Protein AF-M2QI40-F1 (afdb_monomer)

pLDDT: mean 93.22, std 9.12, range [38.84, 98.94]

Radius of gyration: 28.13 Å; Cα contacts (8 Å, |Δi|>4): 1779; chains: 1; bounding box: 69×76×77 Å

InterPro domains:
  IPR000421 Coagulation factor 5/8, C-terminal domain [PF00754] (553-654)
  IPR001842 Peptidase M36, fungalysin [PF02128] (42-405)
  IPR001842 Peptidase M36, fungalysin [PR00999] (205-225)
  IPR001842 Peptidase M36, fungalysin [PR00999] (234-256)
  IPR001842 Peptidase M36, fungalysin [PR00999] (372-394)
  IPR008979 Galactose-binding-like domain superfamily [SSF49785] (571-654)
  IPR013784 Carbohydrate-binding-like fold [SSF49452] (428-508)
  IPR027268 Peptidase M4/M1, CTD superfamily [G3DSA:1.10.390.10] (238-418)
  IPR050371 Fungal extracellular virulence-associated metalloproteinases [PTHR33478] (52-423)

Nearest PDB structures (foldseek):
  7qp3-assembly1_A  TM=7.849E-01  e=2.726E-22  unclassified
  7qfy-assembly1_A  TM=7.815E-01  e=3.898E-22  Fusarium oxysporum
  4k90-assembly1_A  TM=7.659E-01  e=8.645E-21  Aspergillus fumigatus Af293
  7y5n-assembly1_C  TM=6.065E-01  e=2.096E-04  Homo sapiens
  8hgg-assembly1_C  TM=5.898E-01  e=8.760E-04  Homo sapiens

Solvent-accessible surface area (backbone atoms only — not comparable to full-atom values): 34536 Å² total; per-residue (Å²): 87,57,40,91,88,75,68,47,80,73,45,87,76,84,84,79,77,61,99,70,77,81,79,45,26,32,30,30,34,56,84,39,46,81,62,81,65,40,84,41,58,36,25,87,70,58,35,28,54,57,84,54,65,43,46,64,26,36,42,28,34,39,28,44,31,31,76,51,81,88,64,95,45,87,87,29,52,41,58,52,47,99,88,60,27,43,66,39,69,83,54,72,26,28,90,78,64,35,80,89,33,32,94,85,45,58,15,40,29,40,75,90,43,89,68,41,48,62,74,27,47,65,24,42,36,41,27,35,51,52,49,54,42,54,47,51,57,53,41,37,30,86,56,49,47,45,30,72,95,57,51,39,51,33,41,93,56,47,13,21,30,36,35,27,30,43,26,13,65,77,40,95,86,48,49,70,48,69,46,53,50,60,61,42,79,63,40,46,26,43,34,41,22,14,36,26,40,47,72,89,44,93,81,52,79,40,38,36,26,52,40,45,51,31,39,51,47,52,38,18,35,53,32,39,42,54,49,35,55,37,30,34,46,100,85,40,44,57,24,50,78,30,57,39,16,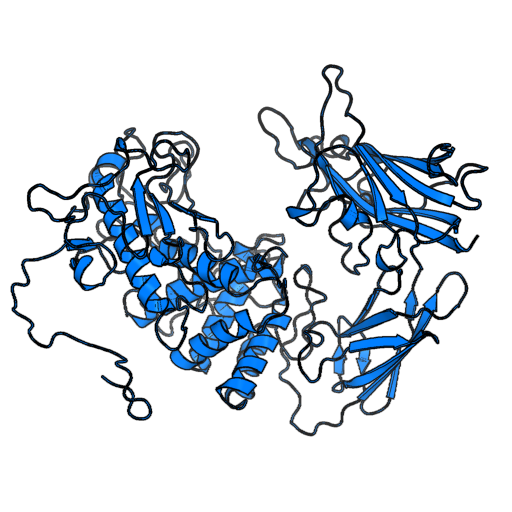30,6,43,42,47,11,49,8,53,40,55,21,47,53,52,33,42,74,68,68,60,41,75,79,75,92,65,66,30,60,48,50,65,48,34,70,46,28,71,77,43,70,73,85,37,63,45,21,47,59,24,49,66,79,65,66,44,82,53,14,55,32,31,93,54,51,37,55,13,25,60,33,45,65,31,45,33,22,46,81,73,40,75,45,41,66,58,45,4,50,34,52,24,26,42,53,49,48,38,27,71,76,63,34,66,62,56,35,42,31,24,56,49,47,8,40,62,63,32,55,65,34,30,22,69,47,33,41,53,51,17,30,52,47,28,29,39,73,79,56,70,42,74,52,46,73,59,49,40,51,38,37,7,72,31,20,56,10,63,52,14,19,37,84,46,8,66,51,59,74,46,46,49,21,64,44,56,73,76,64,90,85,63,66,43,11,31,41,31,34,39,33,23,29,60,88,79,64,47,55,37,34,54,26,35,39,34,32,26,50,38,51,65,76,53,92,85,40,38,45,32,56,18,39,83,75,4,40,37,63,29,63,71,43,64,54,46,65,36,64,38,30,34,40,32,35,46,12,19,50,28,48,72,42,66,47,74,39,42,68,44,83,33,81,58,72,44,71,34,47,60,18,46,38,15,43,67,40,50,17,43,72,72,50,69,58,73,54,77,34,52,94,76,50,12,6,74,62,25,28,19,48,54,38,68,87,50,46,36,2,24,43,30,62,44,48,71,43,99,87,69,46,53,57,70,35,38,41,27,35,33,37,49,54,42,24,32,45,74,43,46,27,39,15,30,18,37,36,78,88,45,44,68,31,9,8,33,16,37,34,41,33,32,23,14,67,78,77,77,63,74,34,70,20,33,60,47,80,48,53,84,89,40,50,87,38,75,45,73,42,66,73,36,90,90,33,31,70,43,26,27,25,43,33,46,34,40,49,43,41,34,34,86,80,41,83,90,57,41,62,66,99,56,62,71,48,40,32,58,49,30,39,14,32,20,34,52,37,34,30,64,46,79,91

Secondary structure (DSSP, 8-state):
-B-TTT--B---------TT---S-EEEE-SSSSS--EEEETTTTTSS-TT-SSSB-SSEEEEE--S-SS---TTT--PPPTTS-B-PPP---HHHH-TT--SSS---S-TTSTTGGGGGHHHHHHHHHHHHHHHHHHHHSTTT---GGGT---GGGT--EEEEETTTTTSTT-BS-EEEE-PSTTS--EEEEPBSS-TT-TT--S-S-BGGG-HHHHHHHHHHHHHHHHSB-TTS-B-TTSHHHHHHHHHHHHHHHHHHHHHTTSS---SSSS---TTTTTTTTS-SSSSS-TTPPTT---TT---BTTTBSSS--GGGTTTTTSS--HHHHHHHHHHHHHHHHHHH-HHHHHHHHHHHHHHSPSS--HHHHHHHHHHHHHHHHTTTTHHHHHHHHHHTTB-TT-B-SSTT-SSPBPB-PPPPPTTPPPEEEEEEEEETTT--B--SEEEEETTS-SSSTT--EEE--TTSEEEEEEEPSEEEEEEEEEETTEEEEEEEEEE-SEEEE--EEEPB-TTSGGGT-EEEEE-S---GGGT-STTGGG---TT--S-EEEE-PBPTTSPBPPEEEEEEEEEEEEEEEEEEE----TT--GGGBB-EEEEEEESSSSS-EEEEEEE--GGGTTS-EE--PPTTSSTTEEEEEEEE--BGGGG-TT---SSS-SSGGGTEEEE-EEEEEEEE-

Foldseek 3Di:
DADPPPRHCPDDDDPDDDVCPVFAEKEWEDQFFDDHTDIDGCVVLQQDPRQDQFSPGFQAHFFAQQQQPLDDDPVRTAGADPSRYLYQDQDFCCVPQDPPADNVQTARAHLVDQPRNVNCRSVLRRHLSVLSSVLLVVCCDPPNNCNVVLQHATVVLQARAYEHWQRNSNPQDFEDDKAWAAFFGSHYIYIYKHFYDRSVDPPRQWGRHTRSSGSLNSQLRVQLNLLQQQQADPVRGGQCQALQSLLLSNLSSNQSSCLVCCVVVVQDDDPDPQRAARPCSGNVNDNPQEQTHLQHAPPPQDPSQCFAPQQGGHHAAPQSQQGRVHGRDSNHNSSLVNSLLVQVCVQPPSNLSSNLQSQLSNVFHRLAHPLSSLVSSQVSCCVPVVSPCLVVSQQSNLSRQSHPLWFDPGSNGRRTHGHNYHDDDPPQFWEKEKEFEAAQVPRQGFWQKKKAQGSQQRPDPLGQIWTADNRRITMGTDHHFDKRAWIKIKASQWAIATGIDGTDRYYDYDYHHTHHFQLAVSQVKDWPDWDADACVVSQAGLNQQRHRDNVLTQFHKGWWDQDPVRWTDKIKIKMFGRAFFQFPWKWFQQADGSPFDQQQGFAWKWKWFDQPVPDIDTQFIGGDEPVSHPDTGTGRGDPPRGGRTGMMMMMGGAGHNVVPPVFDPPPHGPGCNNTMHTTRYIGTHGGGD

Sequence (689 aa):
MTDAGTGKLLYRKNLVSHANDADGAKGLAWEAQPGPQKQVNLTQKGWLPADAKTLDGNVAHVAADVNGDLKFQPQEEIGPNTDGTYRYKFTDFNAVVGPPCSAARPCSWDPKTPGSWAKNREQNAVQALAYVGSFHDHLASFPIGFTREAGNFEKVDGDAVQVHTLLGAQTPGYYDNAFMGTPPDGQAPTMGMFLFHDPRNPDDPFLAANSADDATIIHHEYTHGLSNRLVVDAQGNSTLNTFQSGAMGEAWSDWYAFDHLVGRNAIKDTSAPGELLGGDYVSNGVPLARTQPLDCPVGAGAPQCPGTPGAGPGGYTYGDLGRIVGGAEVHADGEIWASTLWDVRSALGVPLTRALVTRAMELSPASPSFLDMRNAILQADTVINGGRAHAKLWKAFAARGMGYFAASITGADTQPAEDFSTPPPAGTPTGTVTGKVTNRDDGTPIAGVAVRFGGHDSGFGGSLSAVTDAAGVYTIPGALPGTYPKVYASGGGTDGETRAVSVRSGTTKVDWSLRFNWASSAAGAAVAGFNGEDFTPYGCGPGDLTASSVLGGGGWSTDRVVRPDGTIETRFVTLKLGKPVNVSAIEIDPSNTCGDDPPSAAKDVTVETSVDGTNWVKAGTGDFKPADLNKLTALQLAPGSAAGVKFVRLTVSSNQLSFYPDKTCSPQPTTAGCLYLDVQKLAVRGAPA

Organism: NCBI:txid1238180

Mean predicted aligned error: 7.14 Å

Structure (mmCIF, N/CA/C/O backbone):
data_AF-M2QI40-F1
#
_entry.id   AF-M2QI40-F1
#
loop_
_atom_site.group_PDB
_atom_site.id
_atom_site.type_symbol
_atom_site.label_atom_id
_atom_site.label_alt_id
_atom_site.label_comp_id
_atom_site.label_asym_id
_atom_site.label_entity_id
_atom_site.label_seq_id
_atom_site.pdbx_PDB_ins_code
_atom_site.Cartn_x
_atom_site.Cartn_y
_atom_site.Cartn_z
_atom_site.occupancy
_atom_site.B_iso_or_equiv
_atom_site.auth_seq_id
_atom_site.auth_comp_id
_atom_site.auth_asym_id
_atom_site.auth_atom_id
_atom_site.pdbx_PDB_model_num
ATOM 1 N N . MET A 1 1 ? 6.594 -31.431 -24.997 1.00 52.12 1 MET A N 1
ATOM 2 C CA . MET A 1 1 ? 6.237 -32.120 -23.750 1.00 52.12 1 MET A CA 1
ATOM 3 C C . MET A 1 1 ? 4.734 -32.272 -23.671 1.00 52.12 1 MET A C 1
ATOM 5 O O . MET A 1 1 ? 3.990 -31.344 -23.963 1.00 52.12 1 MET A O 1
ATOM 9 N N . THR A 1 2 ? 4.312 -33.470 -23.316 1.00 59.66 2 THR A N 1
ATOM 10 C CA . THR A 1 2 ? 2.924 -33.865 -23.082 1.00 59.66 2 THR A CA 1
ATOM 11 C C . THR A 1 2 ? 2.835 -34.352 -21.650 1.00 59.66 2 THR A C 1
ATOM 13 O O . THR A 1 2 ? 3.782 -34.962 -21.151 1.00 59.66 2 THR A O 1
ATOM 16 N N . ASP A 1 3 ? 1.721 -34.055 -21.001 1.00 76.50 3 ASP A N 1
ATOM 17 C CA . ASP A 1 3 ? 1.424 -34.539 -19.664 1.00 76.50 3 ASP A CA 1
ATOM 18 C C . ASP A 1 3 ? 1.317 -36.067 -19.685 1.00 76.50 3 ASP A C 1
ATOM 20 O O . ASP A 1 3 ? 0.609 -36.634 -20.522 1.00 76.50 3 ASP A O 1
ATOM 24 N N . ALA A 1 4 ? 2.038 -36.736 -18.786 1.00 57.78 4 ALA A N 1
ATOM 25 C CA . ALA A 1 4 ? 2.137 -38.192 -18.790 1.00 57.78 4 ALA A CA 1
ATOM 26 C C . ALA A 1 4 ? 0.868 -38.895 -18.270 1.00 57.78 4 ALA A C 1
ATOM 28 O O . ALA A 1 4 ? 0.689 -40.077 -18.550 1.00 57.78 4 ALA A O 1
ATOM 29 N N . GLY A 1 5 ? -0.008 -38.196 -17.536 1.00 65.69 5 GLY A N 1
ATOM 30 C CA . GLY A 1 5 ? -1.249 -38.761 -16.995 1.00 65.69 5 GLY A CA 1
ATOM 31 C C . GLY A 1 5 ? -2.475 -38.525 -17.880 1.00 65.69 5 GLY A C 1
ATOM 32 O O . GLY A 1 5 ? -3.363 -39.368 -17.946 1.00 65.69 5 GLY A O 1
ATOM 33 N N . THR A 1 6 ? -2.524 -37.392 -18.578 1.00 78.56 6 THR A N 1
ATOM 34 C CA . THR A 1 6 ? -3.706 -36.922 -19.322 1.00 78.56 6 THR A CA 1
ATOM 35 C C . THR A 1 6 ? -3.512 -36.912 -20.836 1.00 78.56 6 THR A C 1
ATOM 37 O O . THR A 1 6 ? -4.480 -36.760 -21.577 1.00 78.56 6 THR A O 1
ATOM 40 N N . GLY A 1 7 ? -2.272 -37.032 -21.326 1.00 65.44 7 GLY A N 1
ATOM 41 C CA . GLY A 1 7 ? -1.950 -36.913 -22.752 1.00 65.44 7 GLY A CA 1
ATOM 42 C C . GLY A 1 7 ? -2.098 -35.492 -23.314 1.00 65.44 7 GLY A C 1
ATOM 43 O O . GLY A 1 7 ? -1.866 -35.280 -24.506 1.00 65.44 7 GLY A O 1
ATOM 44 N N . LYS A 1 8 ? -2.451 -34.502 -22.479 1.00 74.38 8 LYS A N 1
ATOM 45 C CA . LYS A 1 8 ? -2.597 -33.099 -22.880 1.00 74.38 8 LYS A CA 1
ATOM 46 C C . LYS A 1 8 ? -1.239 -32.539 -23.314 1.00 74.38 8 LYS A C 1
ATOM 48 O O . LYS A 1 8 ? -0.220 -32.735 -22.650 1.00 74.38 8 LYS A O 1
ATOM 53 N N . LEU A 1 9 ? -1.211 -31.836 -24.444 1.00 63.31 9 LEU A N 1
ATOM 54 C CA . LEU A 1 9 ? -0.018 -31.137 -24.919 1.00 63.31 9 LEU A CA 1
ATOM 55 C C . LEU A 1 9 ? 0.293 -29.979 -23.962 1.00 63.31 9 LEU A C 1
ATOM 57 O O . LEU A 1 9 ? -0.422 -28.985 -23.954 1.00 63.31 9 LEU A O 1
ATOM 61 N N . LEU A 1 10 ? 1.346 -30.124 -23.158 1.00 60.44 10 LEU A N 1
ATOM 62 C CA . LEU A 1 10 ? 1.786 -29.100 -22.204 1.00 60.44 10 LEU A CA 1
ATOM 63 C C . LEU A 1 10 ? 2.692 -28.060 -22.862 1.00 60.44 10 LEU A C 1
ATOM 65 O O . LEU A 1 10 ? 2.713 -26.903 -22.474 1.00 60.44 10 LEU A O 1
ATOM 69 N N . TYR A 1 11 ? 3.484 -28.488 -23.845 1.00 55.91 11 TYR A N 1
ATOM 70 C CA . TYR A 1 11 ? 4.490 -27.646 -24.473 1.00 55.91 11 TYR A CA 1
ATOM 71 C C . TYR A 1 11 ? 4.866 -28.206 -25.841 1.00 55.91 11 TYR A C 1
ATOM 73 O O . TYR A 1 11 ? 5.216 -29.383 -25.971 1.00 55.91 11 TYR A O 1
ATOM 81 N N . ARG A 1 12 ? 4.864 -27.372 -26.875 1.00 47.00 12 ARG A N 1
ATOM 82 C CA . ARG A 1 12 ? 5.425 -27.708 -28.186 1.00 47.00 12 ARG A CA 1
ATOM 83 C C . ARG A 1 12 ? 6.534 -26.708 -28.485 1.00 47.00 12 ARG A C 1
ATOM 85 O O . ARG A 1 12 ? 6.276 -25.516 -28.556 1.00 47.00 12 ARG A O 1
ATOM 92 N N . LYS A 1 13 ? 7.756 -27.205 -28.677 1.00 48.53 13 LYS A N 1
ATOM 93 C CA . LYS A 1 13 ? 8.893 -26.418 -29.165 1.00 48.53 13 LYS A CA 1
ATOM 94 C C . LYS A 1 13 ? 9.246 -26.902 -30.557 1.00 48.53 13 LYS A C 1
ATOM 96 O O . LYS A 1 13 ? 9.379 -28.109 -30.759 1.00 48.53 13 LYS A O 1
ATOM 101 N N . ASN A 1 14 ? 9.408 -25.980 -31.495 1.00 45.81 14 ASN A N 1
ATOM 102 C CA . ASN A 1 14 ? 10.016 -26.303 -32.774 1.00 45.81 14 ASN A CA 1
ATOM 103 C C . ASN A 1 14 ? 11.498 -26.657 -32.531 1.00 45.81 14 ASN A C 1
ATOM 105 O O . ASN A 1 14 ? 12.228 -25.876 -31.922 1.00 45.81 14 ASN A O 1
ATOM 109 N N . LEU A 1 15 ? 11.917 -27.864 -32.923 1.00 42.16 15 LEU A N 1
ATOM 110 C CA . LEU A 1 15 ? 13.305 -28.335 -32.790 1.00 42.16 15 LEU A CA 1
ATOM 111 C C . LEU A 1 15 ? 14.163 -27.971 -34.010 1.00 42.16 15 LEU A C 1
ATOM 113 O O . LEU A 1 15 ? 15.366 -28.223 -34.006 1.00 42.16 15 LEU A O 1
ATOM 117 N N . VAL A 1 16 ? 13.563 -27.371 -35.040 1.00 39.12 16 VAL A N 1
ATOM 118 C CA . VAL A 1 16 ? 14.277 -26.852 -36.201 1.00 39.12 16 VAL A CA 1
ATOM 119 C C . VAL A 1 16 ? 14.653 -25.404 -35.901 1.00 39.12 16 VAL A C 1
ATOM 121 O O . VAL A 1 16 ? 13.846 -24.498 -36.053 1.00 39.12 16 VAL A O 1
ATOM 124 N N . SER A 1 17 ? 15.874 -25.200 -35.410 1.00 38.84 17 SER A N 1
ATOM 125 C CA . SER A 1 17 ? 16.532 -23.894 -35.424 1.00 38.84 17 SER A CA 1
ATOM 126 C C . SER A 1 17 ? 17.319 -23.817 -36.725 1.00 38.84 17 SER A C 1
ATOM 128 O O . SER A 1 17 ? 18.416 -24.375 -36.823 1.00 38.84 17 SER A O 1
ATOM 130 N N . HIS A 1 18 ? 16.757 -23.181 -37.752 1.00 39.59 18 HIS A N 1
ATOM 131 C CA . HIS A 1 18 ? 17.612 -22.640 -38.795 1.00 39.59 18 HIS A CA 1
ATOM 132 C C . HIS A 1 18 ? 18.235 -21.368 -38.224 1.00 39.59 18 HIS A C 1
ATOM 134 O O . HIS A 1 18 ? 17.542 -20.484 -37.732 1.00 39.59 18 HIS A O 1
ATOM 140 N N . ALA A 1 19 ? 19.560 -21.246 -38.313 1.00 41.09 19 ALA A N 1
ATOM 141 C CA . ALA A 1 19 ? 20.313 -20.074 -37.856 1.00 41.09 19 ALA A CA 1
ATOM 142 C C . ALA A 1 19 ? 19.911 -18.744 -38.551 1.00 41.09 19 ALA A C 1
ATOM 144 O O . ALA A 1 19 ? 20.493 -17.707 -38.257 1.00 41.09 19 ALA A O 1
ATOM 145 N N . ASN A 1 20 ? 18.903 -18.778 -39.433 1.00 42.44 20 ASN A N 1
ATOM 146 C CA . ASN A 1 20 ? 18.329 -17.676 -40.192 1.00 42.44 20 ASN A CA 1
ATOM 147 C C . ASN A 1 20 ? 16.786 -17.748 -40.210 1.00 42.44 20 ASN A C 1
ATOM 149 O O . ASN A 1 20 ? 16.200 -17.686 -41.289 1.00 42.44 20 ASN A O 1
ATOM 153 N N . ASP A 1 21 ? 16.109 -17.876 -39.064 1.00 44.06 21 ASP A N 1
ATOM 154 C CA . ASP A 1 21 ? 14.663 -17.599 -39.008 1.00 44.06 21 ASP A CA 1
ATOM 155 C C . ASP A 1 21 ? 14.447 -16.112 -39.368 1.00 44.06 21 ASP A C 1
ATOM 157 O O . ASP A 1 21 ? 14.605 -15.192 -38.554 1.00 44.06 21 ASP A O 1
ATOM 161 N N . ALA A 1 22 ? 14.217 -15.877 -40.660 1.00 48.78 22 ALA A N 1
ATOM 162 C CA . ALA A 1 22 ? 14.055 -14.578 -41.300 1.00 48.78 22 ALA A CA 1
ATOM 163 C C . ALA A 1 22 ? 12.676 -13.955 -41.026 1.00 48.78 22 ALA A C 1
ATOM 165 O O . ALA A 1 22 ? 12.499 -12.768 -41.280 1.00 48.78 22 ALA A O 1
ATOM 166 N N . ASP A 1 23 ? 11.752 -14.712 -40.433 1.00 62.28 23 ASP A N 1
ATOM 167 C CA . ASP A 1 23 ? 10.357 -14.317 -40.271 1.00 62.28 23 ASP A CA 1
ATOM 168 C C . ASP A 1 23 ? 10.090 -13.793 -38.844 1.00 62.28 23 ASP A C 1
ATOM 170 O O . ASP A 1 23 ? 10.314 -14.497 -37.857 1.00 62.28 23 ASP A O 1
ATOM 174 N N . GLY A 1 24 ? 9.630 -12.540 -38.728 1.00 73.69 24 GLY A N 1
ATOM 175 C CA . GLY A 1 24 ? 9.107 -11.949 -37.485 1.00 73.69 24 GLY A CA 1
ATOM 176 C C . GLY A 1 24 ? 9.782 -10.656 -37.005 1.00 73.69 24 GLY A C 1
ATOM 177 O O . GLY A 1 24 ? 10.904 -10.318 -37.395 1.00 73.69 24 GLY A O 1
ATOM 178 N N . ALA A 1 25 ? 9.092 -9.938 -36.117 1.00 87.25 25 ALA A N 1
ATOM 179 C CA . ALA A 1 25 ? 9.514 -8.664 -35.551 1.00 87.25 25 ALA A CA 1
ATOM 180 C C . ALA A 1 25 ? 10.707 -8.825 -34.590 1.00 87.25 25 ALA A C 1
ATOM 182 O O . ALA A 1 25 ? 10.680 -9.604 -33.631 1.00 87.25 25 ALA A O 1
ATOM 183 N N . LYS A 1 26 ? 11.775 -8.059 -34.846 1.00 93.38 26 LYS A N 1
ATOM 184 C CA . LYS A 1 26 ? 13.030 -8.066 -34.073 1.00 93.38 26 LYS A CA 1
ATOM 185 C C . LYS A 1 26 ? 13.328 -6.667 -33.548 1.00 93.38 26 LYS A C 1
ATOM 187 O O . LYS A 1 26 ? 13.305 -5.726 -34.334 1.00 93.38 26 LYS A O 1
ATOM 192 N N . GLY A 1 27 ? 13.639 -6.549 -32.261 1.00 95.81 27 GLY A N 1
ATOM 193 C CA . GLY A 1 27 ? 13.997 -5.296 -31.590 1.00 95.81 27 GLY A CA 1
ATOM 194 C C . GLY A 1 27 ? 15.449 -5.268 -31.110 1.00 95.81 27 GLY A C 1
ATOM 195 O O . GLY A 1 27 ? 16.162 -6.275 -31.190 1.00 95.81 27 GLY A O 1
ATOM 196 N N . LEU A 1 28 ? 15.882 -4.112 -30.606 1.00 97.62 28 LEU A N 1
ATOM 197 C CA . LEU A 1 28 ? 17.135 -3.941 -29.864 1.00 97.62 28 LEU A CA 1
ATOM 198 C C . LEU A 1 28 ? 16.816 -3.489 -28.438 1.00 97.62 28 LEU A C 1
ATOM 200 O O . LEU A 1 28 ? 16.097 -2.513 -28.265 1.00 97.62 28 LEU A O 1
ATOM 204 N N . ALA A 1 29 ? 17.370 -4.180 -27.444 1.00 97.38 29 ALA A N 1
ATOM 205 C CA . ALA A 1 29 ? 17.177 -3.857 -26.033 1.00 97.38 29 ALA A CA 1
ATOM 206 C C . ALA A 1 29 ? 18.383 -4.295 -25.187 1.00 97.38 29 ALA A C 1
ATOM 208 O O . ALA A 1 29 ? 19.128 -5.195 -25.585 1.00 97.38 29 ALA A O 1
ATOM 209 N N . TRP A 1 30 ? 18.588 -3.690 -24.022 1.00 96.00 30 TRP A N 1
ATOM 210 C CA . TRP A 1 30 ? 19.507 -4.178 -22.983 1.00 96.00 30 TRP A CA 1
ATOM 211 C C . TRP A 1 30 ? 18.735 -4.845 -21.835 1.00 96.00 30 TRP A C 1
ATOM 213 O O . TRP A 1 30 ? 17.507 -4.873 -21.833 1.00 96.00 30 TRP A O 1
ATOM 223 N N . GLU A 1 31 ? 19.464 -5.461 -20.899 1.00 91.94 31 GLU A N 1
ATOM 224 C CA . GLU A 1 31 ? 18.879 -6.329 -19.863 1.00 91.94 31 GLU A CA 1
ATOM 225 C C . GLU A 1 31 ? 18.453 -5.606 -18.579 1.00 91.94 31 GLU A C 1
ATOM 227 O O . GLU A 1 31 ? 17.533 -6.087 -17.927 1.00 91.94 31 GLU A O 1
ATOM 232 N N . ALA A 1 32 ? 19.110 -4.502 -18.202 1.00 94.19 32 ALA A N 1
ATOM 233 C CA . ALA A 1 32 ? 18.823 -3.797 -16.945 1.00 94.19 32 ALA A CA 1
ATOM 234 C C . ALA A 1 32 ? 18.846 -2.271 -17.077 1.00 94.19 32 ALA A C 1
ATOM 236 O O . ALA A 1 32 ? 17.942 -1.593 -16.616 1.00 94.19 32 ALA A O 1
ATOM 237 N N . GLN A 1 33 ? 19.881 -1.725 -17.704 1.00 94.31 33 GLN A N 1
ATOM 238 C CA . GLN A 1 33 ? 20.080 -0.285 -17.856 1.00 94.31 33 GLN A CA 1
ATOM 239 C C . GLN A 1 33 ? 20.916 -0.012 -19.112 1.00 94.31 33 GLN A C 1
ATOM 241 O O . GLN A 1 33 ? 21.537 -0.963 -19.619 1.00 94.31 33 GLN A O 1
ATOM 246 N N . PRO A 1 34 ? 20.955 1.237 -19.618 1.00 95.62 34 PRO A N 1
ATOM 247 C CA . PRO A 1 34 ? 21.665 1.571 -20.841 1.00 95.62 34 PRO A CA 1
ATOM 248 C C . PRO A 1 34 ? 23.077 1.003 -20.907 1.00 95.62 34 PRO A C 1
ATOM 250 O O . PRO A 1 34 ? 23.915 1.170 -20.023 1.00 95.62 34 PRO A O 1
ATOM 253 N N . GLY A 1 35 ? 23.323 0.305 -22.005 1.00 91.12 35 GLY A N 1
ATOM 254 C CA . GLY A 1 35 ? 24.540 -0.438 -22.267 1.00 91.12 35 GLY A CA 1
ATOM 255 C C . GLY A 1 35 ? 24.465 -1.070 -23.654 1.00 91.12 35 GLY A C 1
ATOM 256 O O . GLY A 1 35 ? 23.668 -0.641 -24.494 1.00 91.12 35 GLY A O 1
ATOM 257 N N . PRO A 1 36 ? 25.276 -2.100 -23.940 1.00 91.44 36 PRO A N 1
ATOM 258 C CA . PRO A 1 36 ? 25.234 -2.766 -25.234 1.00 91.44 36 PRO A CA 1
ATOM 259 C C . PRO A 1 36 ? 23.852 -3.378 -25.514 1.00 91.44 36 PRO A C 1
ATOM 261 O O . PRO A 1 36 ? 23.464 -4.368 -24.890 1.00 91.44 36 PRO A O 1
ATOM 264 N N . GLN A 1 37 ? 23.127 -2.815 -26.486 1.00 96.06 37 GLN A N 1
ATOM 265 C CA . GLN A 1 37 ? 21.865 -3.385 -26.954 1.00 96.06 37 GLN A CA 1
ATOM 266 C C . GLN A 1 37 ? 22.103 -4.749 -27.615 1.00 96.06 37 GLN A C 1
ATOM 268 O O . GLN A 1 37 ? 22.990 -4.917 -28.457 1.00 96.06 37 GLN A O 1
ATOM 273 N N . LYS A 1 38 ? 21.262 -5.719 -27.270 1.00 95.81 38 LYS A N 1
ATOM 274 C CA . LYS A 1 38 ? 21.201 -7.055 -27.861 1.00 95.81 38 LYS A CA 1
ATOM 275 C C . LYS A 1 38 ? 19.930 -7.181 -28.698 1.00 95.81 38 LYS A C 1
ATOM 277 O O . LYS A 1 38 ? 18.916 -6.541 -28.428 1.00 95.81 38 LYS A O 1
ATOM 282 N N . GLN A 1 39 ? 19.976 -8.025 -29.726 1.00 96.50 39 GLN A N 1
ATOM 283 C CA . GLN A 1 39 ? 18.784 -8.321 -30.516 1.00 96.50 39 GLN A CA 1
ATOM 284 C C . GLN A 1 39 ? 17.806 -9.178 -29.707 1.00 96.50 39 GLN A C 1
ATOM 286 O O . GLN A 1 39 ? 18.188 -10.225 -29.183 1.00 96.50 39 GLN A O 1
ATOM 291 N N . VAL A 1 40 ? 16.536 -8.778 -29.694 1.00 95.44 40 VAL A N 1
ATOM 292 C CA . VAL A 1 40 ? 15.427 -9.531 -29.096 1.00 95.44 40 VAL A CA 1
ATOM 293 C C . VAL A 1 40 ? 14.448 -9.929 -30.198 1.00 95.44 40 VAL A C 1
ATOM 295 O O . VAL A 1 40 ? 14.055 -9.101 -31.018 1.00 95.44 40 VAL A O 1
ATOM 298 N N . ASN A 1 41 ? 14.069 -11.206 -30.253 1.00 95.50 41 ASN A N 1
ATOM 299 C CA . ASN A 1 41 ? 13.069 -11.694 -31.204 1.00 95.50 41 ASN A CA 1
ATOM 300 C C . ASN A 1 41 ? 11.674 -11.612 -30.565 1.00 95.50 41 ASN A C 1
ATOM 302 O O . ASN A 1 41 ? 11.270 -12.524 -29.844 1.00 95.50 41 ASN A O 1
ATOM 306 N N . LEU A 1 42 ? 10.972 -10.503 -30.808 1.00 96.12 42 LEU A N 1
ATOM 307 C CA . LEU A 1 42 ? 9.689 -10.169 -30.179 1.00 96.12 42 LEU A CA 1
ATOM 308 C C . LEU A 1 42 ? 8.586 -11.151 -30.600 1.00 96.12 42 LEU A C 1
ATOM 310 O O . LEU A 1 42 ? 7.767 -11.564 -29.782 1.00 96.12 42 LEU A O 1
ATOM 314 N N . THR A 1 43 ? 8.612 -11.592 -31.860 1.00 94.56 43 THR A N 1
ATOM 315 C CA . THR A 1 43 ? 7.646 -12.563 -32.391 1.00 94.56 43 THR A CA 1
ATOM 316 C C . THR A 1 43 ? 7.878 -13.971 -31.883 1.00 94.56 43 THR A C 1
ATOM 318 O O . THR A 1 43 ? 6.930 -14.630 -31.468 1.00 94.56 43 THR A O 1
ATOM 321 N N . GLN A 1 44 ? 9.124 -14.447 -31.854 1.00 94.00 44 GLN A N 1
ATOM 322 C CA . GLN A 1 44 ? 9.421 -15.779 -31.315 1.00 94.00 44 GLN A CA 1
ATOM 323 C C . GLN A 1 44 ? 9.042 -15.896 -29.833 1.00 94.00 44 GLN A C 1
ATOM 325 O O . GLN A 1 44 ? 8.712 -16.983 -29.362 1.00 94.00 44 GLN A O 1
ATOM 330 N N . LYS A 1 45 ? 9.097 -14.778 -29.106 1.00 94.94 45 LYS A N 1
ATOM 331 C CA . LYS A 1 45 ? 8.658 -14.676 -27.716 1.00 94.94 45 LYS A CA 1
ATOM 332 C C . LYS A 1 45 ? 7.140 -14.604 -27.544 1.00 94.94 45 LYS A C 1
ATOM 334 O O . LYS A 1 45 ? 6.664 -14.772 -26.433 1.00 94.94 45 LYS A O 1
ATOM 339 N N . GLY A 1 46 ? 6.387 -14.399 -28.624 1.00 95.56 46 GLY A N 1
ATOM 340 C CA . GLY A 1 46 ? 4.935 -14.229 -28.575 1.00 95.56 46 GLY A CA 1
ATOM 341 C C . GLY A 1 46 ? 4.491 -12.848 -28.092 1.00 95.56 46 GLY A C 1
ATOM 342 O O . GLY A 1 46 ? 3.300 -12.635 -27.906 1.00 95.56 46 GLY A O 1
ATOM 343 N N . TRP A 1 47 ? 5.417 -11.901 -27.910 1.00 97.50 47 TRP A N 1
ATOM 344 C CA . TRP A 1 47 ? 5.095 -10.563 -27.413 1.00 97.50 47 TRP A CA 1
ATOM 345 C C . TRP A 1 47 ? 4.511 -9.675 -28.507 1.00 97.50 47 TRP A C 1
ATOM 347 O O . TRP A 1 47 ? 3.613 -8.895 -28.220 1.00 97.50 47 TRP A O 1
ATOM 357 N N . LEU A 1 48 ? 4.976 -9.818 -29.755 1.00 96.50 48 LEU A N 1
ATOM 358 C CA . LEU A 1 48 ? 4.521 -9.014 -30.895 1.00 96.50 48 LEU A CA 1
ATOM 359 C C . LEU A 1 48 ? 4.272 -9.883 -32.145 1.00 96.50 48 LEU A C 1
ATOM 361 O O . LEU A 1 48 ? 5.156 -10.665 -32.513 1.00 96.50 48 LEU A O 1
ATOM 365 N N . PRO A 1 49 ? 3.125 -9.755 -32.841 1.00 93.00 49 PRO A N 1
ATOM 366 C CA . PRO A 1 49 ? 2.857 -10.490 -34.078 1.00 93.00 49 PRO A CA 1
ATOM 367 C C . PRO A 1 49 ? 3.924 -10.276 -35.161 1.00 93.00 49 PRO A C 1
ATOM 369 O O . PRO A 1 49 ? 4.572 -9.233 -35.227 1.00 93.00 49 PRO A O 1
ATOM 372 N N . ALA A 1 50 ? 4.105 -11.269 -36.035 1.00 88.94 50 ALA A N 1
ATOM 373 C CA . ALA A 1 50 ? 5.136 -11.238 -37.078 1.00 88.94 50 ALA A CA 1
ATOM 374 C C . ALA A 1 50 ? 4.941 -10.103 -38.098 1.00 88.94 50 ALA A C 1
ATOM 376 O O . ALA A 1 50 ? 5.913 -9.574 -38.631 1.00 88.94 50 ALA A O 1
ATOM 377 N N . ASP A 1 51 ? 3.688 -9.760 -38.381 1.00 87.88 51 ASP A N 1
ATOM 378 C CA . ASP A 1 51 ? 3.248 -8.781 -39.373 1.00 87.88 51 ASP A CA 1
ATOM 379 C C . ASP A 1 51 ? 2.839 -7.432 -38.760 1.00 87.88 51 ASP A C 1
ATOM 381 O O . ASP A 1 51 ? 2.308 -6.574 -39.478 1.00 87.88 51 ASP A O 1
ATOM 385 N N . ALA A 1 52 ? 3.120 -7.240 -37.465 1.00 92.81 52 ALA A N 1
ATOM 386 C CA . ALA A 1 52 ? 2.774 -6.043 -36.712 1.00 92.81 52 ALA A CA 1
ATOM 387 C C . ALA A 1 52 ? 3.239 -4.761 -37.422 1.00 92.81 52 ALA A C 1
ATOM 389 O O . ALA A 1 52 ? 4.327 -4.688 -38.003 1.00 92.81 52 ALA A O 1
ATOM 390 N N . LYS A 1 53 ? 2.364 -3.751 -37.410 1.00 95.19 53 LYS A N 1
ATOM 391 C CA . LYS A 1 53 ? 2.623 -2.417 -37.981 1.00 95.19 53 LYS A CA 1
ATOM 392 C C . LYS A 1 53 ? 2.915 -1.371 -36.920 1.00 95.19 53 LYS A C 1
ATOM 394 O O . LYS A 1 53 ? 3.446 -0.321 -37.255 1.00 95.19 53 LYS A O 1
ATOM 399 N N . THR A 1 54 ? 2.600 -1.690 -35.675 1.00 97.44 54 THR A N 1
ATOM 400 C CA . THR A 1 54 ? 2.811 -0.888 -34.475 1.00 97.44 54 THR A CA 1
ATOM 401 C C . THR A 1 54 ? 3.291 -1.809 -33.351 1.00 97.44 54 THR A C 1
ATOM 403 O O . THR A 1 54 ? 3.293 -3.030 -33.527 1.00 97.44 54 THR A O 1
ATOM 406 N N . LEU A 1 55 ? 3.703 -1.267 -32.205 1.00 98.12 55 LEU A N 1
ATOM 407 C CA . LEU A 1 55 ? 4.037 -2.060 -31.014 1.00 98.12 55 LEU A CA 1
ATOM 408 C C . LEU A 1 55 ? 2.772 -2.463 -30.229 1.00 98.12 55 LEU A C 1
ATOM 410 O O . LEU A 1 55 ? 2.713 -2.314 -29.013 1.00 98.12 55 LEU A O 1
ATOM 414 N N . ASP A 1 56 ? 1.761 -2.973 -30.933 1.00 97.56 56 ASP A N 1
ATOM 415 C CA . ASP A 1 56 ? 0.520 -3.506 -30.365 1.00 97.56 56 ASP A CA 1
ATOM 416 C C . ASP A 1 56 ? 0.585 -5.045 -30.329 1.00 97.56 56 ASP A C 1
ATOM 418 O O . ASP A 1 56 ? 0.416 -5.736 -31.342 1.00 97.56 56 ASP A O 1
ATOM 422 N N . GLY A 1 57 ? 0.924 -5.578 -29.156 1.00 97.19 57 GLY A N 1
ATOM 423 C CA . GLY A 1 57 ? 1.314 -6.964 -28.929 1.00 97.19 57 GLY A CA 1
ATOM 424 C C . GLY A 1 57 ? 0.377 -7.760 -28.019 1.00 97.19 57 GLY A C 1
ATOM 425 O O . GLY A 1 57 ? -0.682 -7.294 -27.614 1.00 97.19 57 GLY A O 1
ATOM 426 N N . ASN A 1 58 ? 0.764 -9.000 -27.695 1.00 97.69 58 ASN A N 1
ATOM 427 C CA . ASN A 1 58 ? -0.017 -9.850 -26.785 1.00 97.69 58 ASN A CA 1
ATOM 428 C C . ASN A 1 58 ? 0.067 -9.370 -25.334 1.00 97.69 58 ASN A C 1
ATOM 430 O O . ASN A 1 58 ? -0.915 -9.451 -24.618 1.00 97.69 58 ASN A O 1
ATOM 434 N N . VAL A 1 59 ? 1.240 -8.912 -24.902 1.00 98.12 59 VAL A N 1
ATOM 435 C CA . VAL A 1 59 ? 1.514 -8.573 -23.491 1.00 98.12 59 VAL A CA 1
ATOM 436 C C . VAL A 1 59 ? 1.368 -7.079 -23.204 1.00 98.12 59 VAL A C 1
ATOM 438 O O . VAL A 1 59 ? 1.171 -6.680 -22.062 1.00 98.12 59 VAL A O 1
ATOM 441 N N . ALA A 1 60 ? 1.476 -6.246 -24.241 1.00 98.50 60 ALA A N 1
ATOM 442 C CA . ALA A 1 60 ? 1.373 -4.799 -24.133 1.00 98.50 60 ALA A CA 1
ATOM 443 C C . ALA A 1 60 ? 1.066 -4.147 -25.482 1.00 98.50 60 ALA A C 1
ATOM 445 O O . ALA A 1 60 ? 1.472 -4.659 -26.529 1.00 98.50 60 ALA A O 1
ATOM 446 N N . HIS A 1 61 ? 0.434 -2.977 -25.429 1.00 98.62 61 HIS A N 1
ATOM 447 C CA . HIS A 1 61 ? 0.433 -1.980 -26.497 1.00 98.62 61 HIS A CA 1
ATOM 448 C C . HIS A 1 61 ? 1.289 -0.799 -26.036 1.00 98.62 61 HIS A C 1
ATOM 450 O O . HIS A 1 61 ? 1.014 -0.202 -25.000 1.00 98.62 61 HIS A O 1
ATOM 456 N N . VAL A 1 62 ? 2.361 -0.500 -26.774 1.00 98.75 62 VAL A N 1
ATOM 457 C CA . VAL A 1 62 ? 3.327 0.551 -26.429 1.00 98.75 62 VAL A CA 1
ATOM 458 C C . VAL A 1 62 ? 3.304 1.682 -27.455 1.00 98.75 62 VAL A C 1
ATOM 460 O O . VAL A 1 62 ? 3.499 1.442 -28.647 1.00 98.75 62 VAL A O 1
ATOM 463 N N . ALA A 1 63 ? 3.161 2.921 -26.988 1.00 98.31 63 ALA A N 1
ATOM 464 C CA . ALA A 1 63 ? 3.272 4.125 -27.810 1.00 98.31 63 ALA A CA 1
ATOM 465 C C . ALA A 1 63 ? 4.021 5.245 -27.067 1.00 98.31 63 ALA A C 1
ATOM 467 O O . ALA A 1 63 ? 4.277 5.157 -25.863 1.00 98.31 63 ALA A O 1
ATOM 468 N N . ALA A 1 64 ? 4.407 6.294 -27.794 1.00 97.38 64 ALA A N 1
ATOM 469 C CA . ALA A 1 64 ? 5.051 7.479 -27.226 1.00 97.38 64 ALA A CA 1
ATOM 470 C C . ALA A 1 64 ? 4.035 8.618 -27.054 1.00 97.38 64 ALA A C 1
ATOM 472 O O . ALA A 1 64 ? 3.867 9.433 -27.966 1.00 97.38 64 ALA A O 1
ATOM 473 N N . ASP A 1 65 ? 3.371 8.656 -25.898 1.00 95.50 65 ASP A N 1
ATOM 474 C CA . ASP A 1 65 ? 2.307 9.608 -25.547 1.00 95.50 65 ASP A CA 1
ATOM 475 C C . ASP A 1 65 ? 2.897 10.937 -25.071 1.00 95.50 65 ASP A C 1
ATOM 477 O O . ASP A 1 65 ? 2.887 11.324 -23.903 1.00 95.50 65 ASP A O 1
ATOM 481 N N . VAL A 1 66 ? 3.494 11.648 -26.012 1.00 94.88 66 VAL A N 1
ATOM 482 C CA . VAL A 1 66 ? 4.256 12.859 -25.706 1.00 94.88 66 VAL A CA 1
ATOM 483 C C . VAL A 1 66 ? 3.350 14.035 -25.342 1.00 94.88 66 VAL A C 1
ATOM 485 O O . VAL A 1 66 ? 3.835 15.026 -24.795 1.00 94.88 66 VAL A O 1
ATOM 488 N N . ASN A 1 67 ? 2.051 13.934 -25.637 1.00 92.56 67 ASN A N 1
ATOM 489 C CA . ASN A 1 67 ? 1.059 14.962 -25.353 1.00 92.56 67 ASN A CA 1
ATOM 490 C C . ASN A 1 67 ? 0.503 14.844 -23.911 1.00 92.56 67 ASN A C 1
ATOM 492 O O . ASN A 1 67 ? 0.198 15.870 -23.295 1.00 92.56 67 ASN A O 1
ATOM 496 N N . GLY A 1 68 ? 0.483 13.629 -23.346 1.00 91.00 68 GLY A N 1
ATOM 497 C CA . GLY A 1 68 ? 0.122 13.362 -21.956 1.00 91.00 68 GLY A CA 1
ATOM 498 C C . GLY A 1 68 ? -1.372 13.139 -21.704 1.00 91.00 68 GLY A C 1
ATOM 499 O O . GLY A 1 68 ? -1.810 13.319 -20.569 1.00 91.00 68 GLY A O 1
ATOM 500 N N . ASP A 1 69 ? -2.170 12.801 -22.722 1.00 92.44 69 ASP A N 1
ATOM 501 C CA . ASP A 1 69 ? -3.623 12.618 -22.590 1.00 92.44 69 ASP A CA 1
ATOM 502 C C . ASP A 1 69 ? -4.058 11.181 -22.270 1.00 92.44 69 ASP A C 1
ATOM 504 O O . ASP A 1 69 ? -5.263 10.939 -22.122 1.00 92.44 69 ASP A O 1
ATOM 508 N N . LEU A 1 70 ? -3.097 10.258 -22.120 1.00 93.19 70 LEU A N 1
ATOM 509 C CA . LEU A 1 70 ? -3.308 8.839 -21.824 1.00 93.19 70 LEU A CA 1
ATOM 510 C C . LEU A 1 70 ? -4.184 8.150 -22.869 1.00 93.19 70 LEU A C 1
ATOM 512 O O . LEU A 1 70 ? -5.004 7.284 -22.558 1.00 93.19 70 LEU A O 1
ATOM 516 N N . LYS A 1 71 ? -4.026 8.541 -24.136 1.00 94.12 71 LYS A N 1
ATOM 517 C CA . LYS A 1 71 ? -4.744 7.948 -25.264 1.00 94.12 71 LYS A CA 1
ATOM 518 C C . LYS A 1 71 ? -3.785 7.693 -26.402 1.00 94.12 71 LYS A C 1
ATOM 520 O O . LYS A 1 71 ? -3.063 8.582 -26.817 1.00 94.12 71 LYS A O 1
ATOM 525 N N . PHE A 1 72 ? -3.852 6.503 -26.985 1.00 94.06 72 PHE A N 1
ATOM 526 C CA . PHE A 1 72 ? -3.054 6.211 -28.167 1.00 94.06 72 PHE A CA 1
ATOM 527 C C . PHE A 1 72 ? -3.601 6.911 -29.406 1.00 94.06 72 PHE A C 1
ATOM 529 O O . PHE A 1 72 ? -4.745 6.690 -29.822 1.00 94.06 72 PHE A O 1
ATOM 536 N N . GLN A 1 73 ? -2.755 7.738 -30.017 1.00 94.12 73 GLN A N 1
ATOM 537 C CA . GLN A 1 73 ? -3.055 8.433 -31.260 1.00 94.12 73 GLN A CA 1
ATOM 538 C C . GLN A 1 73 ? -2.157 7.937 -32.409 1.00 94.12 73 GLN A C 1
ATOM 540 O O . GLN A 1 73 ? -1.013 7.541 -32.183 1.00 94.12 73 GLN A O 1
ATOM 545 N N . PRO A 1 74 ? -2.611 7.987 -33.679 1.00 95.38 74 PRO A N 1
ATOM 546 C CA . PRO A 1 74 ? -1.856 7.420 -34.803 1.00 95.38 74 PRO A CA 1
ATOM 547 C C . PRO A 1 74 ? -0.419 7.942 -34.969 1.00 95.38 74 PRO A C 1
ATOM 549 O O . PRO A 1 74 ? 0.443 7.213 -35.451 1.00 95.38 74 PRO A O 1
ATOM 552 N N . GLN A 1 75 ? -0.145 9.194 -34.596 1.00 93.75 75 GLN A N 1
ATOM 553 C CA . GLN A 1 75 ? 1.193 9.794 -34.664 1.00 93.75 75 GLN A CA 1
ATOM 554 C C . GLN A 1 75 ? 2.126 9.370 -33.519 1.00 93.75 75 GLN A C 1
ATOM 556 O O . GLN A 1 75 ? 3.329 9.610 -33.590 1.00 93.75 75 GLN A O 1
ATOM 561 N N . GLU A 1 76 ? 1.578 8.768 -32.466 1.00 95.75 76 GLU A N 1
ATOM 562 C CA . GLU A 1 76 ? 2.308 8.315 -31.279 1.00 95.75 76 GLU A CA 1
ATOM 563 C C . GLU A 1 76 ? 2.728 6.854 -31.388 1.00 95.75 76 GLU A C 1
ATOM 565 O O . GLU A 1 76 ? 3.635 6.413 -30.678 1.00 95.75 76 GLU A O 1
ATOM 570 N N . GLU A 1 77 ? 2.143 6.140 -32.344 1.00 97.94 77 GLU A N 1
ATOM 571 C CA . GLU A 1 77 ? 2.501 4.776 -32.683 1.00 97.94 77 GLU A CA 1
ATOM 572 C C . GLU A 1 77 ? 3.948 4.662 -33.179 1.00 97.94 77 GLU A C 1
ATOM 574 O O . GLU A 1 77 ? 4.526 5.571 -33.795 1.00 97.94 77 GLU A O 1
ATOM 579 N N . ILE A 1 78 ? 4.537 3.499 -32.910 1.00 97.88 78 ILE A N 1
ATOM 580 C CA . ILE A 1 78 ? 5.903 3.153 -33.300 1.00 97.88 78 ILE A CA 1
ATOM 581 C C . ILE A 1 78 ? 5.832 2.060 -34.351 1.00 97.88 78 ILE A C 1
ATOM 583 O O . ILE A 1 78 ? 5.496 0.917 -34.047 1.00 97.88 78 ILE A O 1
ATOM 587 N N . GLY A 1 79 ? 6.125 2.419 -35.599 1.00 96.19 79 GLY A N 1
ATOM 588 C CA . GLY A 1 79 ? 6.193 1.470 -36.708 1.00 96.19 79 GLY A CA 1
ATOM 589 C C . GLY A 1 79 ? 7.539 0.748 -36.798 1.00 96.19 79 GLY A C 1
ATOM 590 O O . GLY A 1 79 ? 8.465 1.100 -36.077 1.00 96.19 79 GLY A O 1
ATOM 591 N N . PRO A 1 80 ? 7.672 -0.261 -37.675 1.00 95.81 80 PRO A N 1
ATOM 592 C CA . PRO A 1 80 ? 8.958 -0.876 -37.980 1.00 95.81 80 PRO A CA 1
ATOM 593 C C . PRO A 1 80 ? 9.808 0.004 -38.914 1.00 95.81 80 PRO A C 1
ATOM 595 O O . PRO A 1 80 ? 9.300 0.831 -39.675 1.00 95.81 80 PRO A O 1
ATOM 598 N N . ASN A 1 81 ? 11.116 -0.244 -38.933 1.00 93.38 81 ASN A N 1
ATOM 599 C CA . ASN A 1 81 ? 12.032 0.238 -39.964 1.00 93.38 81 ASN A CA 1
ATOM 600 C C . ASN A 1 81 ? 11.653 -0.304 -41.355 1.00 93.38 81 ASN A C 1
ATOM 602 O O . ASN A 1 81 ? 10.883 -1.254 -41.505 1.00 93.38 81 ASN A O 1
ATOM 606 N N . THR A 1 82 ? 12.280 0.247 -42.397 1.00 88.94 82 THR A N 1
ATOM 607 C CA . THR A 1 82 ? 12.097 -0.191 -43.794 1.00 88.94 82 THR A CA 1
ATOM 608 C C . THR A 1 82 ? 12.467 -1.655 -44.041 1.00 88.94 82 THR A C 1
ATOM 610 O O . THR A 1 82 ? 11.956 -2.258 -44.981 1.00 88.94 82 THR A O 1
ATOM 613 N N . ASP A 1 83 ? 13.325 -2.237 -43.200 1.00 86.94 83 ASP A N 1
ATOM 614 C CA . ASP A 1 83 ? 13.680 -3.660 -43.223 1.00 86.94 83 ASP A CA 1
ATOM 615 C C . ASP A 1 83 ? 12.670 -4.557 -42.478 1.00 86.94 83 ASP A C 1
ATOM 617 O O . ASP A 1 83 ? 12.911 -5.753 -42.316 1.00 86.94 83 ASP A O 1
ATOM 621 N N . GLY A 1 84 ? 11.553 -3.986 -42.012 1.00 86.81 84 GLY A N 1
ATOM 622 C CA . GLY A 1 84 ? 10.497 -4.673 -41.272 1.00 86.81 84 GLY A CA 1
ATOM 623 C C . GLY A 1 84 ? 10.813 -4.917 -39.795 1.00 86.81 84 GLY A C 1
ATOM 624 O O . GLY A 1 84 ? 10.038 -5.588 -39.118 1.00 86.81 84 GLY A O 1
ATOM 625 N N . THR A 1 85 ? 11.934 -4.408 -39.274 1.00 92.06 85 THR A N 1
ATOM 626 C CA . THR A 1 85 ? 12.354 -4.645 -37.884 1.00 92.06 85 THR A CA 1
ATOM 627 C C . THR A 1 85 ? 12.198 -3.419 -36.998 1.00 92.06 85 THR A C 1
ATOM 629 O O . THR A 1 85 ? 12.242 -2.290 -37.459 1.00 92.06 85 THR A O 1
ATOM 632 N N . TYR A 1 86 ? 12.111 -3.629 -35.692 1.00 96.75 86 TYR A N 1
ATOM 633 C CA . TYR A 1 86 ? 12.029 -2.589 -34.666 1.00 96.75 86 TYR A CA 1
ATOM 634 C C . TYR A 1 86 ? 13.408 -2.309 -34.043 1.00 96.75 86 TYR A C 1
ATOM 636 O O . TYR A 1 86 ? 13.557 -2.079 -32.845 1.00 96.75 86 TYR A O 1
ATOM 644 N N . ARG A 1 87 ? 14.474 -2.415 -34.844 1.00 96.38 87 ARG A N 1
ATOM 645 C CA . ARG A 1 87 ? 15.858 -2.261 -34.374 1.00 96.38 87 ARG A CA 1
ATOM 646 C C . ARG A 1 87 ? 16.270 -0.791 -34.345 1.00 96.38 87 ARG A C 1
ATOM 648 O O . ARG A 1 87 ? 16.942 -0.315 -35.258 1.00 96.38 87 ARG A O 1
ATOM 655 N N . TYR A 1 88 ? 15.892 -0.097 -33.278 1.00 97.69 88 TYR A N 1
ATOM 656 C CA . TYR A 1 88 ? 16.283 1.289 -33.019 1.00 97.69 88 TYR A CA 1
ATOM 657 C C . TYR A 1 88 ? 17.483 1.356 -32.076 1.00 97.69 88 TYR A C 1
ATOM 659 O O . TYR A 1 88 ? 17.516 0.695 -31.036 1.00 97.69 88 TYR A O 1
ATOM 667 N N . LYS A 1 89 ? 18.499 2.130 -32.467 1.00 97.12 89 LYS A N 1
ATOM 668 C CA . LYS A 1 89 ? 19.718 2.306 -31.672 1.00 97.12 89 LYS A CA 1
ATOM 669 C C . LYS A 1 89 ? 19.557 3.463 -30.699 1.00 97.12 89 LYS A C 1
ATOM 671 O O . LYS A 1 89 ? 19.087 4.523 -31.099 1.00 97.12 89 LYS A O 1
ATOM 676 N N . PHE A 1 90 ? 20.029 3.267 -29.476 1.00 98.19 90 PHE A N 1
ATOM 677 C CA . PHE A 1 90 ? 20.155 4.345 -28.503 1.00 98.19 90 PHE A CA 1
ATOM 678 C C . PHE A 1 90 ? 21.191 5.380 -28.958 1.00 98.19 90 PHE A C 1
ATOM 680 O O . PHE A 1 90 ? 22.248 5.027 -29.491 1.00 98.19 90 PHE A O 1
ATOM 687 N N . THR A 1 91 ? 20.875 6.654 -28.747 1.00 97.75 91 THR A N 1
ATOM 688 C CA . THR A 1 91 ? 21.758 7.801 -28.970 1.00 97.75 91 THR A CA 1
ATOM 689 C C . THR A 1 91 ? 22.030 8.476 -27.632 1.00 97.75 91 THR A C 1
ATOM 691 O O . THR A 1 91 ? 21.105 9.017 -27.030 1.00 97.75 91 THR A O 1
ATO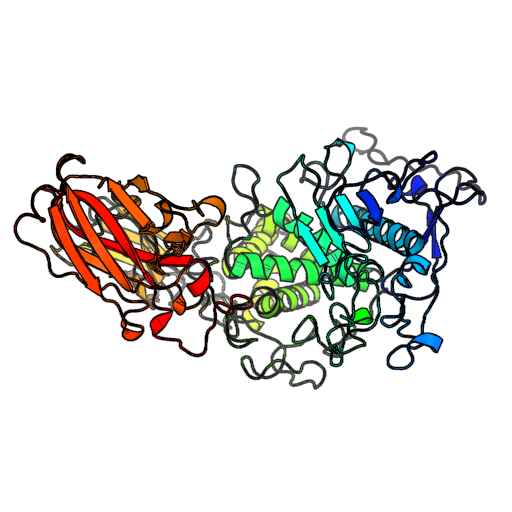M 694 N N . ASP A 1 92 ? 23.281 8.473 -27.169 1.00 97.19 92 ASP A N 1
ATOM 695 C CA . ASP A 1 92 ? 23.642 9.175 -25.938 1.00 97.19 92 ASP A CA 1
ATOM 696 C C . ASP A 1 92 ? 23.799 10.688 -26.155 1.00 97.19 92 ASP A C 1
ATOM 698 O O . ASP A 1 92 ? 24.165 11.156 -27.235 1.00 97.19 92 ASP A O 1
ATOM 702 N N . PHE A 1 93 ? 23.548 11.450 -25.092 1.00 98.00 93 PHE A N 1
ATOM 703 C CA . PHE A 1 93 ? 23.675 12.907 -25.038 1.00 98.00 93 PHE A CA 1
ATOM 704 C C . PHE A 1 93 ? 24.847 13.362 -24.155 1.00 98.00 93 PHE A C 1
ATOM 706 O O . PHE A 1 93 ? 24.932 14.530 -23.776 1.00 98.00 93 PHE A O 1
ATOM 713 N N . ASN A 1 94 ? 25.797 12.471 -23.850 1.00 97.50 94 ASN A N 1
ATOM 714 C CA . ASN A 1 94 ? 26.856 12.717 -22.865 1.00 97.50 94 ASN A CA 1
ATOM 715 C C . ASN A 1 94 ? 27.704 13.947 -23.183 1.00 97.50 94 ASN A C 1
ATOM 717 O O . ASN A 1 94 ? 27.992 14.755 -22.305 1.00 97.50 94 ASN A O 1
ATOM 721 N N . ALA A 1 95 ? 28.094 14.101 -24.450 1.00 97.25 95 ALA A N 1
ATOM 722 C CA . ALA A 1 95 ? 28.904 15.234 -24.891 1.00 97.25 95 ALA A CA 1
ATOM 723 C C . ALA A 1 95 ? 28.129 16.565 -24.896 1.00 97.25 95 ALA A C 1
ATOM 725 O O . ALA A 1 95 ? 28.752 17.622 -24.838 1.00 97.25 95 ALA A O 1
ATOM 726 N N . VAL A 1 96 ? 26.795 16.513 -24.990 1.00 97.06 96 VAL A N 1
ATOM 727 C CA . VAL A 1 96 ? 25.918 17.692 -25.048 1.00 97.06 96 VAL A CA 1
ATOM 728 C C . VAL A 1 96 ? 25.578 18.177 -23.641 1.00 97.06 96 VAL A C 1
ATOM 730 O O . VAL A 1 96 ? 25.718 19.362 -23.350 1.00 97.06 96 VAL A O 1
ATOM 733 N N . VAL A 1 97 ? 25.170 17.257 -22.765 1.00 96.62 97 VAL A N 1
ATOM 734 C CA . VAL A 1 97 ? 24.750 17.576 -21.394 1.00 96.62 97 VAL A CA 1
ATOM 735 C C . VAL A 1 97 ? 25.959 17.786 -20.478 1.00 96.62 97 VAL A C 1
ATOM 737 O O . VAL A 1 97 ? 25.971 18.721 -19.679 1.00 96.62 97 VAL A O 1
ATOM 740 N N . GLY A 1 98 ? 27.013 16.979 -20.642 1.00 95.62 98 GLY A N 1
ATOM 741 C CA . GLY A 1 98 ? 28.175 16.967 -19.755 1.00 95.62 98 GLY A CA 1
ATOM 742 C C . GLY A 1 98 ? 27.924 16.191 -18.453 1.00 95.62 98 GLY A C 1
ATOM 743 O O . GLY A 1 98 ? 26.931 15.475 -18.340 1.00 95.62 98 GLY A O 1
ATOM 744 N N . PRO A 1 99 ? 28.834 16.278 -17.465 1.00 93.44 99 PRO A N 1
ATOM 745 C CA . PRO A 1 99 ? 28.667 15.607 -16.177 1.00 93.44 99 PRO A CA 1
ATOM 746 C C . PRO A 1 99 ? 27.336 15.975 -15.488 1.00 93.44 99 PRO A C 1
ATOM 748 O O . PRO A 1 99 ? 26.948 17.142 -15.556 1.00 93.44 99 PRO A O 1
ATOM 751 N N . PRO A 1 100 ? 26.673 15.031 -14.790 1.00 92.94 100 PRO A N 1
ATOM 752 C CA . PRO A 1 100 ? 27.168 13.695 -14.433 1.00 92.94 100 PRO A CA 1
ATOM 753 C C . PRO A 1 100 ? 27.026 12.607 -15.517 1.00 92.94 100 PRO A C 1
ATOM 755 O O . PRO A 1 100 ? 27.431 11.468 -15.278 1.00 92.94 100 PRO A O 1
ATOM 758 N N . CYS A 1 101 ? 26.534 12.933 -16.716 1.00 95.44 101 CYS A N 1
ATOM 759 C CA . CYS A 1 101 ? 26.425 11.975 -17.816 1.00 95.44 101 CYS A CA 1
ATOM 760 C C . CYS A 1 101 ? 27.797 11.389 -18.195 1.00 95.44 101 CYS A C 1
ATOM 762 O O . CYS A 1 101 ? 28.806 12.096 -18.290 1.00 95.44 101 CYS A O 1
ATOM 764 N N . SER A 1 102 ? 27.848 10.081 -18.439 1.00 95.19 102 SER A N 1
ATOM 765 C CA . SER A 1 102 ? 29.087 9.371 -18.768 1.00 95.19 102 SER A CA 1
ATOM 766 C C . SER A 1 102 ? 28.830 8.138 -19.632 1.00 95.19 102 SER A C 1
ATOM 768 O O . SER A 1 102 ? 27.696 7.718 -19.824 1.00 95.19 102 SER A O 1
ATOM 770 N N . ALA A 1 103 ? 29.890 7.490 -20.121 1.00 92.75 103 ALA A N 1
ATOM 771 C CA . ALA A 1 103 ? 29.744 6.230 -20.856 1.00 92.75 103 ALA A CA 1
ATOM 772 C C . ALA A 1 103 ? 29.096 5.108 -20.017 1.00 92.75 103 ALA A C 1
ATOM 774 O O . ALA A 1 103 ? 28.447 4.233 -20.579 1.00 92.75 103 ALA A O 1
ATOM 775 N N . ALA A 1 104 ? 29.273 5.129 -18.689 1.00 90.94 104 ALA A N 1
ATOM 776 C CA . ALA A 1 104 ? 28.647 4.173 -17.773 1.00 90.94 104 ALA A CA 1
ATOM 777 C C . ALA A 1 104 ? 27.225 4.586 -17.357 1.00 90.94 104 ALA A C 1
ATOM 779 O O . ALA A 1 104 ? 26.443 3.745 -16.930 1.00 90.94 104 ALA A O 1
ATOM 780 N N . ARG A 1 105 ? 26.905 5.879 -17.468 1.00 94.12 105 ARG A N 1
ATOM 781 C CA . ARG A 1 105 ? 25.627 6.487 -17.083 1.00 94.12 105 ARG A CA 1
ATOM 782 C C . ARG A 1 105 ? 25.190 7.457 -18.179 1.00 94.12 105 ARG A C 1
ATOM 784 O O . ARG A 1 105 ? 25.333 8.671 -18.010 1.00 94.12 105 ARG A O 1
ATOM 791 N N . PRO A 1 106 ? 24.796 6.944 -19.356 1.00 96.75 106 PRO A N 1
ATOM 792 C CA . PRO A 1 106 ? 24.574 7.811 -20.494 1.00 96.75 106 PRO A CA 1
ATOM 793 C C . PRO A 1 106 ? 23.274 8.592 -20.340 1.00 96.75 106 PRO A C 1
ATOM 795 O O . PRO A 1 106 ? 22.255 8.010 -19.986 1.00 96.75 106 PRO A O 1
ATOM 798 N N . CYS A 1 107 ? 23.282 9.884 -20.651 1.00 98.06 107 CYS A N 1
ATOM 799 C CA . CYS A 1 107 ? 22.046 10.663 -20.741 1.00 98.06 107 CYS A CA 1
ATOM 800 C C . CYS A 1 107 ? 21.333 10.385 -22.068 1.00 98.06 107 CYS A C 1
ATOM 802 O O . CYS A 1 107 ? 21.987 10.181 -23.095 1.00 98.06 107 CYS A O 1
ATOM 804 N N . SER A 1 108 ? 20.003 10.358 -22.049 1.00 97.69 108 SER A N 1
ATOM 805 C CA . SER A 1 108 ? 19.162 9.979 -23.191 1.00 97.69 108 SER A CA 1
ATOM 806 C C . SER A 1 108 ? 18.487 11.168 -23.879 1.00 97.69 108 SER A C 1
ATOM 808 O O . SER A 1 108 ? 17.871 10.992 -24.933 1.00 97.69 108 SER A O 1
ATOM 810 N N . TRP A 1 109 ? 18.610 12.371 -23.318 1.00 97.69 109 TRP A N 1
ATOM 811 C CA . TRP A 1 109 ? 18.102 13.609 -23.901 1.00 97.69 109 TRP A CA 1
ATOM 812 C C . TRP A 1 109 ? 18.885 14.828 -23.385 1.00 97.69 109 TRP A C 1
ATOM 814 O O . TRP A 1 109 ? 19.709 14.709 -22.480 1.00 97.69 109 TRP A O 1
ATOM 824 N N . ASP A 1 110 ? 18.665 15.993 -23.998 1.00 96.88 110 ASP A N 1
ATOM 825 C CA . ASP A 1 110 ? 19.229 17.281 -23.575 1.00 96.88 110 ASP A CA 1
ATOM 826 C C . ASP A 1 110 ? 18.131 18.182 -22.976 1.00 96.88 110 ASP A C 1
ATOM 828 O O . ASP A 1 110 ? 17.303 18.699 -23.741 1.00 96.88 110 ASP A O 1
ATOM 832 N N . PRO A 1 111 ? 18.156 18.439 -21.654 1.00 93.94 111 PRO A N 1
ATOM 833 C CA . PRO A 1 111 ? 17.200 19.307 -20.963 1.00 93.94 111 PRO A CA 1
ATOM 834 C C . PRO A 1 111 ? 17.142 20.747 -21.468 1.00 93.94 111 PRO A C 1
ATOM 836 O O . PRO A 1 111 ? 16.136 21.431 -21.285 1.00 93.94 111 PRO A O 1
ATOM 839 N N . LYS A 1 112 ? 18.202 21.225 -22.130 1.00 93.69 112 LYS A N 1
ATOM 840 C CA . LYS A 1 112 ? 18.283 22.597 -22.651 1.00 93.69 112 LYS A CA 1
ATOM 841 C C . LYS A 1 112 ? 17.710 22.736 -24.058 1.00 93.69 112 LYS A C 1
ATOM 843 O O . LYS A 1 112 ? 17.490 23.860 -24.511 1.00 93.69 112 LYS A O 1
ATOM 848 N N . THR A 1 113 ? 17.460 21.621 -24.741 1.00 95.06 113 THR A N 1
ATOM 849 C CA . THR A 1 113 ? 16.956 21.598 -26.114 1.00 95.06 113 THR A CA 1
ATOM 850 C C . THR A 1 113 ? 15.577 20.934 -26.143 1.00 95.06 113 THR A C 1
ATOM 852 O O . THR A 1 113 ? 15.491 19.704 -26.109 1.00 95.06 113 THR A O 1
ATOM 855 N N . PRO A 1 114 ? 14.481 21.715 -26.240 1.00 91.12 114 PRO A N 1
ATOM 856 C CA . PRO A 1 114 ? 13.127 21.170 -26.299 1.00 91.12 114 PRO A CA 1
ATOM 857 C C . PRO A 1 114 ? 12.970 20.118 -27.402 1.00 91.12 114 PRO A C 1
ATOM 859 O O . PRO A 1 114 ? 13.392 20.329 -28.540 1.00 91.12 114 PRO A O 1
ATOM 862 N N . GLY A 1 115 ? 12.358 18.981 -27.066 1.00 93.31 115 GLY A N 1
ATOM 863 C CA . GLY A 1 115 ? 12.136 17.882 -28.010 1.00 93.31 115 GLY A CA 1
ATOM 864 C C . GLY A 1 115 ? 13.372 17.030 -28.323 1.00 93.31 115 GLY A C 1
ATOM 865 O O . GLY A 1 115 ? 13.282 16.140 -29.165 1.00 93.31 115 GLY A O 1
ATOM 866 N N . SER A 1 116 ? 14.517 17.252 -27.665 1.00 97.12 116 SER A N 1
ATOM 867 C CA . SER A 1 116 ? 15.730 16.439 -27.860 1.00 97.12 116 SER A CA 1
ATOM 868 C C . SER A 1 116 ? 15.507 14.945 -27.579 1.00 97.12 116 SER A C 1
ATOM 870 O O . SER A 1 116 ? 16.081 14.101 -28.272 1.00 97.12 116 SER A O 1
ATOM 872 N N . TRP A 1 117 ? 14.598 14.617 -26.652 1.00 95.75 117 TRP A N 1
ATOM 873 C CA . TRP A 1 117 ? 14.140 13.257 -26.340 1.00 95.75 117 TRP A CA 1
ATOM 874 C C . TRP A 1 117 ? 13.612 12.495 -27.565 1.00 95.75 117 TRP A C 1
ATOM 876 O O . TRP A 1 117 ? 13.712 11.269 -27.621 1.00 95.75 117 TRP A O 1
ATOM 886 N N . ALA A 1 118 ? 13.123 13.196 -28.599 1.00 97.12 118 ALA A N 1
ATOM 887 C CA . ALA A 1 118 ? 12.577 12.573 -29.806 1.00 97.12 118 ALA A CA 1
ATOM 888 C C . ALA A 1 118 ? 13.616 11.719 -30.541 1.00 97.12 118 ALA A C 1
ATOM 890 O O . ALA A 1 118 ? 13.260 10.821 -31.298 1.00 97.12 118 ALA A O 1
ATOM 891 N N . LYS A 1 119 ? 14.910 11.956 -30.290 1.00 98.06 119 LYS A N 1
ATOM 892 C CA . LYS A 1 119 ? 16.000 11.165 -30.859 1.00 98.06 119 LYS A CA 1
ATOM 893 C C . LYS A 1 119 ? 15.978 9.696 -30.426 1.00 98.06 119 LYS A C 1
ATOM 895 O O . LYS A 1 119 ? 16.427 8.850 -31.197 1.00 98.06 119 LYS A O 1
ATOM 900 N N . ASN A 1 120 ? 15.475 9.416 -29.225 1.00 98.19 120 ASN A N 1
ATOM 901 C CA . ASN A 1 120 ? 15.391 8.075 -28.647 1.00 98.19 120 ASN A CA 1
ATOM 902 C C . ASN A 1 120 ? 13.950 7.550 -28.560 1.00 98.19 120 ASN A C 1
ATOM 904 O O . ASN A 1 120 ? 13.744 6.473 -28.011 1.00 98.19 120 ASN A O 1
ATOM 908 N N . ARG A 1 121 ? 12.961 8.252 -29.131 1.00 98.19 121 ARG A N 1
ATOM 909 C CA . ARG A 1 121 ? 11.532 7.903 -29.048 1.00 98.19 121 ARG A CA 1
ATOM 910 C C . ARG A 1 121 ? 11.246 6.447 -29.416 1.00 98.19 121 ARG A C 1
ATOM 912 O O . ARG A 1 121 ? 10.671 5.707 -28.625 1.00 98.19 121 ARG A O 1
ATOM 919 N N . GLU A 1 122 ? 11.663 6.015 -30.603 1.00 98.50 122 GLU A N 1
ATOM 920 C CA . GLU A 1 122 ? 11.381 4.659 -31.079 1.00 98.50 122 GLU A CA 1
ATOM 921 C C . GLU A 1 122 ? 12.184 3.597 -30.316 1.00 98.50 122 GLU A C 1
ATOM 923 O O . GLU A 1 122 ? 11.684 2.500 -30.067 1.00 98.50 122 GLU A O 1
ATOM 928 N N . GLN A 1 123 ? 13.421 3.910 -29.916 1.00 98.19 123 GLN A N 1
ATOM 929 C CA . GLN A 1 123 ? 14.220 2.998 -29.097 1.00 98.19 123 GLN A CA 1
ATOM 930 C C . GLN A 1 123 ? 13.588 2.792 -27.722 1.00 98.19 123 GLN A C 1
ATOM 932 O O . GLN A 1 123 ? 13.497 1.647 -27.280 1.00 98.19 123 GLN A O 1
ATOM 937 N N . ASN A 1 124 ? 13.144 3.867 -27.073 1.00 98.31 124 ASN A N 1
ATOM 938 C CA . ASN A 1 124 ? 12.590 3.817 -25.730 1.00 98.31 124 ASN A CA 1
ATOM 939 C C . ASN A 1 124 ? 11.315 2.958 -25.680 1.00 98.31 124 ASN A C 1
ATOM 941 O O . ASN A 1 124 ? 11.188 2.089 -24.820 1.00 98.31 124 ASN A O 1
ATOM 945 N N . ALA A 1 125 ? 10.437 3.085 -26.678 1.00 98.62 125 ALA A N 1
ATOM 946 C CA . ALA A 1 125 ? 9.247 2.243 -26.799 1.00 98.62 125 ALA A CA 1
ATOM 947 C C . ALA A 1 125 ? 9.567 0.750 -27.020 1.00 98.62 125 ALA A C 1
ATOM 949 O O . ALA A 1 125 ? 8.950 -0.127 -26.415 1.00 98.62 125 ALA A O 1
ATOM 950 N N . VAL A 1 126 ? 10.565 0.427 -27.851 1.00 98.62 126 VAL A N 1
ATOM 951 C CA . VAL A 1 126 ? 10.984 -0.974 -28.053 1.00 98.62 126 VAL A CA 1
ATOM 952 C C . VAL A 1 126 ? 11.639 -1.554 -26.800 1.00 98.62 126 VAL A C 1
ATOM 954 O O . VAL A 1 126 ? 11.428 -2.729 -26.490 1.00 98.62 126 VAL A O 1
ATOM 957 N N . GLN A 1 127 ? 12.410 -0.745 -26.071 1.00 98.62 127 GLN A N 1
ATOM 958 C CA . GLN A 1 127 ? 13.003 -1.129 -24.792 1.00 98.62 127 GLN A CA 1
ATOM 959 C C . GLN A 1 127 ? 11.916 -1.429 -23.751 1.00 98.62 127 GLN A C 1
ATOM 961 O O . GLN A 1 127 ? 11.971 -2.485 -23.117 1.00 98.62 127 GLN A O 1
ATOM 966 N N . ALA A 1 128 ? 10.891 -0.575 -23.653 1.00 98.75 128 ALA A N 1
ATOM 967 C CA . ALA A 1 128 ? 9.745 -0.781 -22.772 1.00 98.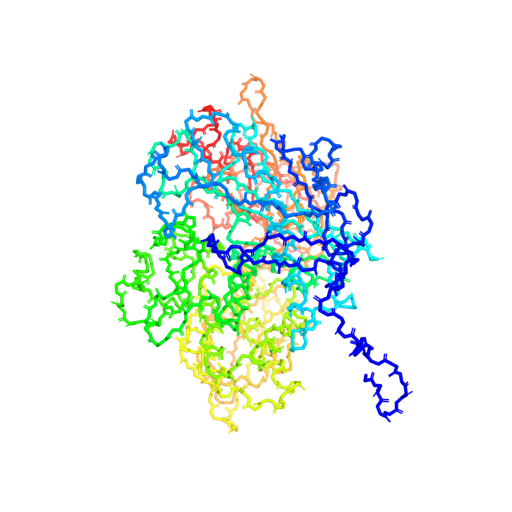75 128 ALA A CA 1
ATOM 968 C C . ALA A 1 128 ? 9.017 -2.101 -23.077 1.00 98.75 128 ALA A C 1
ATOM 970 O O . ALA A 1 128 ? 8.824 -2.917 -22.175 1.00 98.75 128 ALA A O 1
ATOM 971 N N . LEU A 1 129 ? 8.700 -2.378 -24.352 1.00 98.75 129 LEU A N 1
ATOM 972 C CA . LEU A 1 129 ? 8.067 -3.644 -24.747 1.00 98.75 129 LEU A CA 1
ATOM 973 C C . LEU A 1 129 ? 8.929 -4.862 -24.378 1.00 98.75 129 LEU A C 1
ATOM 975 O O . LEU A 1 129 ? 8.405 -5.889 -23.946 1.00 98.75 129 LEU A O 1
ATOM 979 N N . ALA A 1 130 ? 10.250 -4.774 -24.558 1.00 98.50 130 ALA A N 1
ATOM 980 C CA . ALA A 1 130 ? 11.154 -5.876 -24.246 1.00 98.50 130 ALA A CA 1
ATOM 981 C C . ALA A 1 130 ? 11.208 -6.180 -22.739 1.00 98.50 130 ALA A C 1
ATOM 983 O O . ALA A 1 130 ? 11.240 -7.354 -22.361 1.00 98.50 130 ALA A O 1
ATOM 984 N N . TYR A 1 131 ? 11.194 -5.150 -21.888 1.00 98.69 131 TYR A N 1
ATOM 985 C CA . TYR A 1 131 ? 11.127 -5.315 -20.437 1.00 98.69 131 TYR A CA 1
ATOM 986 C C . TYR A 1 131 ? 9.780 -5.863 -19.982 1.00 98.69 131 TYR A C 1
ATOM 988 O O . TYR A 1 131 ? 9.750 -6.887 -19.302 1.00 98.69 131 TYR A O 1
ATOM 996 N N . VAL A 1 132 ? 8.677 -5.265 -20.442 1.00 98.81 132 VAL A N 1
ATOM 997 C CA . VAL A 1 132 ? 7.321 -5.733 -20.133 1.00 98.81 132 VAL A CA 1
ATOM 998 C C . VAL A 1 132 ? 7.140 -7.197 -20.534 1.00 98.81 132 VAL A C 1
ATOM 1000 O O . VAL A 1 132 ? 6.715 -8.007 -19.716 1.00 98.81 132 VAL A O 1
ATOM 1003 N N . GLY A 1 133 ? 7.545 -7.584 -21.745 1.00 98.50 133 GLY A N 1
ATOM 1004 C CA . GLY A 1 133 ? 7.458 -8.977 -22.185 1.00 98.50 133 GLY A CA 1
ATOM 1005 C C . GLY A 1 133 ? 8.354 -9.932 -21.390 1.00 98.50 133 GLY A C 1
ATOM 1006 O O . GLY A 1 133 ? 7.927 -11.028 -21.026 1.00 98.50 133 GLY A O 1
ATOM 1007 N N . SER A 1 134 ? 9.591 -9.530 -21.072 1.00 97.88 134 SER A N 1
ATOM 1008 C CA . SER A 1 134 ? 10.499 -10.357 -20.263 1.00 97.88 134 SER A CA 1
ATOM 1009 C C . SER A 1 134 ? 9.950 -10.594 -18.857 1.00 97.88 134 SER A C 1
ATOM 1011 O O . SER A 1 134 ? 10.081 -11.696 -18.316 1.00 97.88 134 SER A O 1
ATOM 1013 N N . PHE A 1 135 ? 9.340 -9.568 -18.270 1.00 98.75 135 PHE A N 1
ATOM 1014 C CA . PHE A 1 135 ? 8.803 -9.623 -16.922 1.00 98.75 135 PHE A CA 1
ATOM 1015 C C . PHE A 1 135 ? 7.443 -10.326 -16.864 1.00 98.75 135 PHE A C 1
ATOM 1017 O O . PHE A 1 135 ? 7.227 -11.137 -15.968 1.00 98.75 135 PHE A O 1
ATOM 1024 N N . HIS A 1 136 ? 6.592 -10.150 -17.880 1.00 98.81 136 HIS A N 1
ATOM 1025 C CA . HIS A 1 136 ? 5.401 -10.973 -18.099 1.00 98.81 136 HIS A CA 1
ATOM 1026 C C . HIS A 1 136 ? 5.753 -12.469 -18.066 1.00 98.81 136 HIS A C 1
ATOM 1028 O O . HIS A 1 136 ? 5.232 -13.221 -17.240 1.00 98.81 136 HIS A O 1
ATOM 1034 N N . ASP A 1 137 ? 6.702 -12.898 -18.909 1.00 98.50 137 ASP A N 1
ATOM 1035 C CA . ASP A 1 137 ? 7.144 -14.297 -18.970 1.00 98.50 137 ASP A CA 1
ATOM 1036 C C . ASP A 1 137 ? 7.703 -14.773 -17.618 1.00 98.50 137 ASP A C 1
ATOM 1038 O O . ASP A 1 137 ? 7.549 -15.938 -17.242 1.00 98.50 137 ASP A O 1
ATOM 1042 N N . HIS A 1 138 ? 8.379 -13.882 -16.887 1.00 98.25 138 HIS A N 1
ATOM 1043 C CA . HIS A 1 138 ? 8.928 -14.181 -15.573 1.00 98.25 138 HIS A CA 1
ATOM 1044 C C . HIS A 1 138 ? 7.840 -14.449 -14.535 1.00 98.25 138 HIS A C 1
ATOM 1046 O O . HIS A 1 138 ? 7.891 -15.492 -13.877 1.00 98.25 138 HIS A O 1
ATOM 1052 N N . LEU A 1 139 ? 6.869 -13.547 -14.402 1.00 98.75 139 LEU A N 1
ATOM 1053 C CA . LEU A 1 139 ? 5.793 -13.677 -13.425 1.00 98.75 139 LEU A CA 1
ATOM 1054 C C . LEU A 1 139 ? 4.860 -14.846 -13.769 1.00 98.75 139 LEU A C 1
ATOM 1056 O O . LEU A 1 139 ? 4.443 -15.579 -12.874 1.00 98.75 139 LEU A O 1
ATOM 1060 N N . ALA A 1 140 ? 4.614 -15.108 -15.056 1.00 98.44 140 ALA A N 1
ATOM 1061 C CA . ALA A 1 140 ? 3.847 -16.274 -15.495 1.00 98.44 140 ALA A CA 1
ATOM 1062 C C . ALA A 1 140 ? 4.559 -17.609 -15.204 1.00 98.44 140 ALA A C 1
ATOM 1064 O O . ALA A 1 140 ? 3.919 -18.659 -15.097 1.00 98.44 140 ALA A O 1
ATOM 1065 N N . SER A 1 141 ? 5.888 -17.600 -15.069 1.00 97.56 141 SER A N 1
ATOM 1066 C CA . SER A 1 141 ? 6.664 -18.820 -14.856 1.00 97.56 141 SER A CA 1
ATOM 1067 C C . SER A 1 141 ? 6.536 -19.379 -13.435 1.00 97.56 141 SER A C 1
ATOM 1069 O O . SER A 1 141 ? 6.402 -18.656 -12.444 1.00 97.56 141 SER A O 1
ATOM 1071 N N . PHE A 1 142 ? 6.640 -20.705 -13.315 1.00 94.44 142 PHE A N 1
ATOM 1072 C CA . PHE A 1 142 ? 6.779 -21.357 -12.015 1.00 94.44 142 PHE A CA 1
ATOM 1073 C C . PHE A 1 142 ? 8.080 -20.892 -11.329 1.00 94.44 142 PHE A C 1
ATOM 1075 O O . PHE A 1 142 ? 9.133 -20.894 -11.975 1.00 94.44 142 PHE A O 1
ATOM 1082 N N . PRO A 1 143 ? 8.062 -20.561 -10.024 1.00 96.12 143 PRO A N 1
ATOM 1083 C CA . PRO A 1 143 ? 6.987 -20.817 -9.059 1.00 96.12 143 PRO A CA 1
ATOM 1084 C C . PRO A 1 143 ? 6.093 -19.616 -8.709 1.00 96.12 143 PRO A C 1
ATOM 1086 O O . PRO A 1 143 ? 5.352 -19.710 -7.737 1.00 96.12 143 PRO A O 1
ATOM 1089 N N . ILE A 1 144 ? 6.159 -18.514 -9.462 1.00 98.44 144 ILE A N 1
ATOM 1090 C CA . ILE A 1 144 ? 5.278 -17.351 -9.258 1.00 98.44 144 ILE A CA 1
ATOM 1091 C C . ILE A 1 144 ? 3.882 -17.699 -9.788 1.00 98.44 144 ILE A C 1
ATOM 1093 O O . ILE A 1 144 ? 2.921 -17.777 -9.028 1.00 98.44 144 ILE A O 1
ATOM 1097 N N . GLY A 1 145 ? 3.788 -18.039 -11.076 1.00 97.44 145 GLY A N 1
ATOM 1098 C CA . GLY A 1 145 ? 2.552 -18.549 -11.670 1.00 97.44 145 GLY A CA 1
ATOM 1099 C C . GLY A 1 145 ? 1.442 -17.504 -11.804 1.00 97.44 145 GLY A C 1
ATOM 1100 O O . GLY A 1 145 ? 0.269 -17.855 -11.680 1.00 97.44 145 GLY A O 1
ATOM 1101 N N . PHE A 1 146 ? 1.795 -16.247 -12.078 1.00 98.44 146 PHE A N 1
ATOM 1102 C CA . PHE A 1 146 ? 0.852 -15.206 -12.490 1.00 98.44 146 PHE A CA 1
ATOM 1103 C C . PHE A 1 146 ? 0.440 -15.431 -13.951 1.00 98.44 146 PHE A C 1
ATOM 1105 O O . PHE A 1 146 ? 0.949 -14.823 -14.890 1.00 98.44 146 PHE A O 1
ATOM 1112 N N . THR A 1 147 ? -0.393 -16.451 -14.125 1.00 97.75 147 THR A N 1
ATOM 1113 C CA . THR A 1 147 ? -0.949 -16.916 -15.402 1.00 97.75 147 THR A CA 1
ATOM 1114 C C . THR A 1 147 ? -2.234 -16.167 -15.751 1.00 97.75 147 THR A C 1
ATOM 1116 O O . THR A 1 147 ? -2.754 -15.428 -14.920 1.00 97.75 147 THR A O 1
ATOM 1119 N N . ARG A 1 148 ? -2.785 -16.395 -16.946 1.00 96.19 148 ARG A N 1
ATOM 1120 C CA . ARG A 1 148 ? -4.086 -15.842 -17.360 1.00 96.19 148 ARG A CA 1
ATOM 1121 C C . ARG A 1 148 ? -5.197 -16.158 -16.373 1.00 96.19 148 ARG A C 1
ATOM 1123 O O . ARG A 1 148 ? -5.943 -15.278 -15.978 1.00 96.19 148 ARG A O 1
ATOM 1130 N N . GLU A 1 149 ? -5.254 -17.393 -15.880 1.00 94.94 149 GLU A N 1
ATOM 1131 C CA . GLU A 1 149 ? -6.236 -17.793 -14.869 1.00 94.94 149 GLU A CA 1
ATOM 1132 C C . GLU A 1 149 ? -6.024 -17.115 -13.504 1.00 94.94 149 GLU A C 1
ATOM 1134 O O . GLU A 1 149 ? -6.927 -17.132 -12.672 1.00 94.94 149 GLU A O 1
ATOM 1139 N N . ALA A 1 150 ? -4.840 -16.546 -13.266 1.00 95.44 150 ALA A N 1
ATOM 1140 C CA . ALA A 1 150 ? -4.521 -15.747 -12.086 1.00 95.44 150 ALA A CA 1
ATOM 1141 C C . ALA A 1 150 ? -4.635 -14.229 -12.345 1.00 95.44 150 ALA A C 1
ATOM 1143 O O . ALA A 1 150 ? -4.232 -13.450 -11.485 1.00 95.44 150 ALA A O 1
ATOM 1144 N N . GLY A 1 151 ? -5.158 -13.818 -13.507 1.00 96.38 151 GLY A N 1
ATOM 1145 C CA . GLY A 1 151 ? -5.392 -12.421 -13.875 1.00 96.38 151 GLY A CA 1
ATOM 1146 C C . GLY A 1 151 ? -4.170 -11.685 -14.427 1.00 96.38 151 GLY A C 1
ATOM 1147 O O . GLY A 1 151 ? -3.971 -10.513 -14.096 1.00 96.38 151 GLY A O 1
ATOM 1148 N N . ASN A 1 152 ? -3.321 -12.371 -15.207 1.00 98.06 152 ASN A N 1
ATOM 1149 C CA . ASN A 1 152 ? -2.173 -11.750 -15.879 1.00 98.06 152 ASN A CA 1
ATOM 1150 C C . ASN A 1 152 ? -2.574 -10.816 -17.036 1.00 98.06 152 ASN A C 1
ATOM 1152 O O . ASN A 1 152 ? -3.742 -10.646 -17.362 1.00 98.06 152 ASN A O 1
ATOM 1156 N N . PHE A 1 153 ? -1.572 -10.201 -17.667 1.00 98.50 153 PHE A N 1
ATOM 1157 C CA . PHE A 1 153 ? -1.783 -9.149 -18.657 1.00 98.50 153 PHE A CA 1
ATOM 1158 C C . PHE A 1 153 ? -1.605 -9.652 -20.087 1.00 98.50 153 PHE A C 1
ATOM 1160 O O . PHE A 1 153 ? -0.521 -9.554 -20.666 1.00 98.50 153 PHE A O 1
ATOM 1167 N N . GLU A 1 154 ? -2.678 -10.200 -20.662 1.00 98.31 154 GLU A N 1
ATOM 1168 C CA . GLU A 1 154 ? -2.693 -10.665 -22.049 1.00 98.31 154 GLU A CA 1
ATOM 1169 C C . GLU A 1 154 ? -3.873 -10.106 -22.863 1.00 98.31 154 GLU A C 1
ATOM 1171 O O . GLU A 1 154 ? -5.016 -10.016 -22.417 1.00 98.31 154 GLU A O 1
ATOM 1176 N N . LYS A 1 155 ? -3.606 -9.773 -24.131 1.00 97.38 155 LYS A N 1
ATOM 1177 C CA . LYS A 1 155 ? -4.551 -9.146 -25.070 1.00 97.38 155 LYS A CA 1
ATOM 1178 C C . LYS A 1 155 ? -5.815 -9.965 -25.289 1.00 97.38 155 LYS A C 1
ATOM 1180 O O . LYS A 1 155 ? -6.878 -9.402 -25.532 1.00 97.38 155 LYS A O 1
ATOM 1185 N N . VAL A 1 156 ? -5.697 -11.289 -25.234 1.00 96.50 156 VAL A N 1
ATOM 1186 C CA . VAL A 1 156 ? -6.828 -12.210 -25.406 1.00 96.50 156 VAL A CA 1
ATOM 1187 C C . VAL A 1 156 ? -7.903 -12.024 -24.330 1.00 96.50 156 VAL A C 1
ATOM 1189 O O . VAL A 1 156 ? -9.072 -12.266 -24.622 1.00 96.50 156 VAL A O 1
ATOM 1192 N N . ASP A 1 157 ? -7.524 -11.536 -23.148 1.00 96.75 157 ASP A N 1
ATOM 1193 C CA . ASP A 1 157 ? -8.433 -11.239 -22.039 1.00 96.75 157 ASP A CA 1
ATOM 1194 C C . ASP A 1 157 ? -8.773 -9.739 -21.953 1.00 96.75 157 ASP A C 1
ATOM 1196 O O . ASP A 1 157 ? -9.521 -9.317 -21.082 1.00 96.75 157 ASP A O 1
ATOM 1200 N N . GLY A 1 158 ? -8.283 -8.924 -22.899 1.00 96.56 158 GLY A N 1
ATOM 1201 C CA . GLY A 1 158 ? -8.445 -7.467 -22.878 1.00 96.56 158 GLY A CA 1
ATOM 1202 C C . GLY A 1 158 ? -7.448 -6.745 -21.967 1.00 96.56 158 GLY A C 1
ATOM 1203 O O . GLY A 1 158 ? -7.615 -5.553 -21.724 1.00 96.56 158 GLY A O 1
ATOM 1204 N N . ASP A 1 159 ? -6.406 -7.448 -21.513 1.00 97.31 159 ASP A N 1
ATOM 1205 C CA . ASP A 1 159 ? -5.538 -7.030 -20.410 1.00 97.31 159 ASP A CA 1
ATOM 1206 C C . ASP A 1 159 ? -4.102 -6.670 -20.814 1.00 97.31 159 ASP A C 1
ATOM 1208 O O . ASP A 1 159 ? -3.263 -6.422 -19.951 1.00 97.31 159 ASP A O 1
ATOM 1212 N N . ALA A 1 160 ? -3.782 -6.621 -22.111 1.00 98.25 160 ALA A N 1
ATOM 1213 C CA . ALA A 1 160 ? -2.462 -6.168 -22.553 1.00 98.25 160 ALA A CA 1
ATOM 1214 C C . ALA A 1 160 ? -2.163 -4.764 -22.002 1.00 98.25 160 ALA A C 1
ATOM 1216 O O . ALA A 1 160 ? -2.939 -3.835 -22.227 1.00 98.25 160 ALA A O 1
ATOM 1217 N N . VAL A 1 161 ? -1.032 -4.612 -21.307 1.00 98.81 161 VAL A N 1
ATOM 1218 C CA . VAL A 1 161 ? -0.673 -3.356 -20.633 1.00 98.81 161 VAL A CA 1
ATOM 1219 C C . VAL A 1 161 ? -0.575 -2.217 -21.649 1.00 98.81 161 VAL A C 1
ATOM 1221 O O . VAL A 1 161 ? 0.126 -2.335 -22.655 1.00 98.81 161 VAL A O 1
ATOM 1224 N N . GLN A 1 162 ? -1.244 -1.100 -21.383 1.00 98.75 162 GLN A N 1
ATOM 1225 C CA . GLN A 1 162 ? -1.107 0.130 -22.160 1.00 98.75 162 GLN A CA 1
ATOM 1226 C C . GLN A 1 162 ? 0.105 0.899 -21.639 1.00 98.75 162 GLN A C 1
ATOM 1228 O O . GLN A 1 162 ? 0.065 1.446 -20.541 1.00 98.75 162 GLN A O 1
ATOM 1233 N N . VAL A 1 163 ? 1.202 0.915 -22.395 1.00 98.81 163 VAL A N 1
ATOM 1234 C CA . VAL A 1 163 ? 2.458 1.555 -21.986 1.00 98.81 163 VAL A CA 1
ATOM 1235 C C . VAL A 1 163 ? 2.644 2.870 -22.736 1.00 98.81 163 VAL A C 1
ATOM 1237 O O . VAL A 1 163 ? 2.859 2.895 -23.951 1.00 98.81 163 VAL A O 1
ATOM 1240 N N . HIS A 1 164 ? 2.613 3.964 -21.985 1.00 98.31 164 HIS A N 1
ATOM 1241 C CA . HIS A 1 164 ? 2.769 5.333 -22.455 1.00 98.31 164 HIS A CA 1
ATOM 1242 C C . HIS A 1 164 ? 4.199 5.799 -22.175 1.00 98.31 164 HIS A C 1
ATOM 1244 O O . HIS A 1 164 ? 4.515 6.325 -21.105 1.00 98.31 164 HIS A O 1
ATOM 1250 N N . THR A 1 165 ? 5.094 5.564 -23.135 1.00 98.38 165 THR A N 1
ATOM 1251 C CA . THR A 1 165 ? 6.472 6.071 -23.058 1.00 98.38 165 THR A CA 1
ATOM 1252 C C . THR A 1 165 ? 6.531 7.569 -23.309 1.00 98.38 165 THR A C 1
ATOM 1254 O O . THR A 1 165 ? 5.724 8.098 -24.072 1.00 98.38 165 THR A O 1
ATOM 1257 N N . LEU A 1 166 ? 7.506 8.247 -22.694 1.00 96.81 166 LEU A N 1
ATOM 1258 C CA . LEU A 1 166 ? 7.696 9.695 -22.823 1.00 96.81 166 LEU A CA 1
ATOM 1259 C C . LEU A 1 166 ? 6.424 10.484 -22.470 1.00 96.81 166 LEU A C 1
ATOM 1261 O O . LEU A 1 166 ? 6.127 11.486 -23.127 1.00 96.81 166 LEU A O 1
ATOM 1265 N N . LEU A 1 167 ? 5.675 10.016 -21.462 1.00 96.06 167 LEU A N 1
ATOM 1266 C CA . LEU A 1 167 ? 4.368 10.577 -21.133 1.00 96.06 167 LEU A CA 1
ATOM 1267 C C . LEU A 1 167 ? 4.496 12.075 -20.846 1.00 96.06 167 LEU A C 1
ATOM 1269 O O . LEU A 1 167 ? 5.227 12.485 -19.945 1.00 96.06 167 LEU A O 1
ATOM 1273 N N . GLY A 1 168 ? 3.784 12.889 -21.623 1.00 93.44 168 GLY A N 1
ATOM 1274 C CA . GLY A 1 168 ? 3.764 14.335 -21.436 1.00 93.44 168 GLY A CA 1
ATOM 1275 C C . GLY A 1 168 ? 5.089 15.035 -21.752 1.00 93.44 168 GLY A C 1
ATOM 1276 O O . GLY A 1 168 ? 5.271 16.173 -21.340 1.00 93.44 168 GLY A O 1
ATOM 1277 N N . ALA A 1 169 ? 6.011 14.427 -22.507 1.00 93.06 169 ALA A N 1
ATOM 1278 C CA . ALA A 1 169 ? 7.314 15.028 -22.825 1.00 93.06 169 ALA A CA 1
ATOM 1279 C C . ALA A 1 169 ? 7.251 16.347 -23.640 1.00 93.06 169 ALA A C 1
ATOM 1281 O O . ALA A 1 169 ? 8.262 17.046 -23.773 1.00 93.06 169 ALA A O 1
ATOM 1282 N N . GLN A 1 170 ? 6.094 16.707 -24.212 1.00 89.56 170 GLN A N 1
ATOM 1283 C CA . GLN A 1 170 ? 5.825 18.026 -24.818 1.00 89.56 170 GLN A CA 1
ATOM 1284 C C . GLN A 1 170 ? 5.153 19.016 -23.855 1.00 89.56 170 GLN A C 1
ATOM 1286 O O . GLN A 1 170 ? 5.068 20.207 -24.164 1.00 89.56 170 GLN A O 1
ATOM 1291 N N . THR A 1 171 ? 4.696 18.545 -22.699 1.00 78.38 171 THR A N 1
ATOM 1292 C CA . THR A 1 171 ? 3.896 19.290 -21.730 1.00 78.38 171 THR A CA 1
ATOM 1293 C C . THR A 1 171 ? 4.727 19.549 -20.466 1.00 78.38 171 THR A C 1
ATOM 1295 O O . THR A 1 171 ? 5.139 18.609 -19.789 1.00 78.38 171 THR A O 1
ATOM 1298 N N . PRO A 1 172 ? 4.991 20.813 -20.084 1.00 68.88 172 PRO A N 1
ATOM 1299 C CA . PRO A 1 172 ? 5.712 21.103 -18.847 1.00 68.88 172 PRO A CA 1
ATOM 1300 C C . PRO A 1 172 ? 4.968 20.546 -17.622 1.00 68.88 172 PRO A C 1
ATOM 1302 O O . PRO A 1 172 ? 3.838 20.957 -17.369 1.00 68.88 172 PRO A O 1
ATOM 1305 N N . GLY A 1 173 ? 5.604 19.665 -16.841 1.00 70.12 173 GLY A N 1
ATOM 1306 C CA . GLY A 1 173 ? 5.046 19.198 -15.562 1.00 70.12 173 GLY A CA 1
ATOM 1307 C C . GLY A 1 173 ? 5.218 17.716 -15.237 1.00 70.12 173 GLY A C 1
ATOM 1308 O O . GLY A 1 173 ? 5.083 17.373 -14.070 1.00 70.12 173 GLY A O 1
ATOM 1309 N N . TYR A 1 174 ? 5.553 16.867 -16.212 1.00 81.94 174 TYR A N 1
ATOM 1310 C CA . TYR A 1 174 ? 5.717 15.421 -16.015 1.00 81.94 174 TYR A CA 1
ATOM 1311 C C . TYR A 1 174 ? 7.197 15.029 -16.065 1.00 81.94 174 TYR A C 1
ATOM 1313 O O . TYR A 1 174 ? 7.753 14.832 -17.144 1.00 81.94 174 TYR A O 1
ATOM 1321 N N . TYR A 1 175 ? 7.836 14.955 -14.897 1.00 92.56 175 TYR A N 1
ATOM 1322 C CA . TYR A 1 175 ? 9.234 14.543 -14.751 1.00 92.56 175 TYR A CA 1
ATOM 1323 C C . TYR A 1 175 ? 9.410 13.644 -13.523 1.00 92.56 175 TYR A C 1
ATOM 1325 O O . TYR A 1 175 ? 8.543 13.616 -12.648 1.00 92.56 175 TYR A O 1
ATOM 1333 N N . ASP A 1 176 ? 10.524 12.915 -13.493 1.00 94.62 176 ASP A N 1
ATOM 1334 C CA . ASP A 1 176 ? 11.077 12.205 -12.329 1.00 94.62 176 ASP A CA 1
ATOM 1335 C C . ASP A 1 176 ? 10.153 11.166 -11.701 1.00 94.62 176 ASP A C 1
ATOM 1337 O O . ASP A 1 176 ? 10.180 10.933 -10.492 1.00 94.62 176 ASP A O 1
ATOM 1341 N N . ASN A 1 177 ? 9.311 10.539 -12.523 1.00 94.31 177 ASN A N 1
ATOM 1342 C CA . ASN A 1 177 ? 8.362 9.553 -12.037 1.00 94.31 177 ASN A CA 1
ATOM 1343 C C . ASN A 1 177 ? 7.984 8.504 -13.095 1.00 94.31 177 ASN A C 1
ATOM 1345 O O . ASN A 1 177 ? 8.326 8.599 -14.280 1.00 94.31 177 ASN A O 1
ATOM 1349 N N . ALA A 1 178 ? 7.260 7.495 -12.639 1.00 96.81 178 ALA A N 1
ATOM 1350 C CA . ALA A 1 178 ? 6.511 6.541 -13.436 1.00 96.81 178 ALA A CA 1
ATOM 1351 C C . ALA A 1 178 ? 5.265 6.126 -12.635 1.00 96.81 178 ALA A C 1
ATOM 1353 O O . ALA A 1 178 ? 5.125 6.497 -11.471 1.00 96.81 178 ALA A O 1
ATOM 1354 N N . PHE A 1 179 ? 4.316 5.438 -13.263 1.00 96.06 179 PHE A N 1
ATOM 1355 C CA . PHE A 1 179 ? 3.187 4.869 -12.529 1.00 96.06 179 PHE A CA 1
ATOM 1356 C C . PHE A 1 179 ? 2.565 3.680 -13.255 1.00 96.06 179 PHE A C 1
ATOM 1358 O O . PHE A 1 179 ? 2.677 3.548 -14.479 1.00 96.06 179 PHE A O 1
ATOM 1365 N N . MET A 1 180 ? 1.783 2.902 -12.505 1.00 97.38 180 MET A N 1
ATOM 1366 C CA . MET A 1 180 ? 0.897 1.859 -13.009 1.00 97.38 180 MET A CA 1
ATOM 1367 C C . MET A 1 180 ? -0.506 1.974 -12.396 1.00 97.38 180 MET A C 1
ATOM 1369 O O . MET A 1 180 ? -0.712 1.750 -11.205 1.00 97.38 180 MET A O 1
ATOM 1373 N N . GLY A 1 181 ? -1.508 2.249 -13.229 1.00 94.62 181 GLY A N 1
ATOM 1374 C CA . GLY A 1 181 ? -2.920 2.110 -12.883 1.00 94.62 181 GLY A CA 1
ATOM 1375 C C . GLY A 1 181 ? -3.408 0.697 -13.193 1.00 94.62 181 GLY A C 1
ATOM 1376 O O . GLY A 1 181 ? -3.368 0.279 -14.348 1.00 94.62 181 GLY A O 1
ATOM 1377 N N . THR A 1 182 ? -3.885 -0.034 -12.181 1.00 95.56 182 THR A N 1
ATOM 1378 C CA . THR A 1 182 ? -4.304 -1.439 -12.332 1.00 95.56 182 THR A CA 1
ATOM 1379 C C . THR A 1 182 ? -5.794 -1.609 -12.031 1.00 95.56 182 THR A C 1
ATOM 1381 O O . THR A 1 182 ? -6.168 -1.731 -10.863 1.00 95.56 182 THR A O 1
ATOM 1384 N N . PRO A 1 183 ? -6.667 -1.622 -13.050 1.00 92.25 183 PRO A N 1
ATOM 1385 C CA . PRO A 1 183 ? -8.070 -1.961 -12.858 1.00 92.25 183 PRO A CA 1
ATOM 1386 C C . PRO A 1 183 ? -8.250 -3.481 -12.634 1.00 92.25 183 PRO A C 1
ATOM 1388 O O . PRO A 1 183 ? -7.307 -4.262 -12.841 1.00 92.25 183 PRO A O 1
ATOM 1391 N N . PRO A 1 184 ? -9.460 -3.919 -12.226 1.00 93.06 184 PRO A N 1
ATOM 1392 C CA . PRO A 1 184 ? -9.800 -5.337 -12.117 1.00 93.06 184 PRO A CA 1
ATOM 1393 C C . PRO A 1 184 ? -9.547 -6.129 -13.407 1.00 93.06 184 PRO A C 1
ATOM 1395 O O . PRO A 1 184 ? -9.440 -5.557 -14.492 1.00 93.06 184 PRO A O 1
ATOM 1398 N N . ASP A 1 185 ? -9.488 -7.453 -13.269 1.00 95.88 185 ASP A N 1
ATOM 1399 C CA . ASP A 1 185 ? -9.278 -8.408 -14.364 1.00 95.88 185 ASP A CA 1
ATOM 1400 C C . ASP A 1 185 ? -10.223 -8.193 -15.560 1.00 95.88 185 ASP A C 1
ATOM 1402 O O . ASP A 1 185 ? -11.410 -7.894 -15.387 1.00 95.88 185 ASP A O 1
ATOM 1406 N N . GLY A 1 186 ? -9.687 -8.321 -16.778 1.00 95.19 186 GLY A N 1
ATOM 1407 C CA . GLY A 1 186 ? -10.386 -8.036 -18.035 1.00 95.19 186 GLY A CA 1
ATOM 1408 C C . GLY A 1 186 ? -10.404 -6.562 -18.470 1.00 95.19 186 GLY A C 1
ATOM 1409 O O . GLY A 1 186 ? -11.105 -6.206 -19.424 1.00 95.19 186 GLY A O 1
ATOM 1410 N N . GLN A 1 187 ? -9.669 -5.692 -17.775 1.00 95.19 187 GLN A N 1
ATOM 1411 C CA . GLN A 1 187 ? -9.407 -4.307 -18.161 1.00 95.19 187 GLN A CA 1
ATOM 1412 C C . GLN A 1 187 ? -7.898 -4.038 -18.196 1.00 95.19 187 GLN A C 1
ATOM 1414 O O . GLN A 1 187 ? -7.201 -4.175 -17.190 1.00 95.19 187 GLN A O 1
ATOM 1419 N N . ALA A 1 188 ? -7.404 -3.577 -19.343 1.00 97.38 188 ALA A N 1
ATOM 1420 C CA . ALA A 1 188 ? -5.996 -3.251 -19.529 1.00 97.38 188 ALA A CA 1
ATOM 1421 C C . ALA A 1 188 ? -5.474 -2.243 -18.483 1.00 97.38 188 ALA A C 1
ATOM 1423 O O . ALA A 1 188 ? -6.036 -1.151 -18.356 1.00 97.38 188 ALA A O 1
ATOM 1424 N N . PRO A 1 189 ? -4.372 -2.562 -17.781 1.00 98.12 189 PRO A N 1
ATOM 1425 C CA . PRO A 1 189 ? -3.655 -1.587 -16.973 1.00 98.12 189 PRO A CA 1
ATOM 1426 C C . PRO A 1 189 ? -2.997 -0.496 -17.814 1.00 98.12 189 PRO A C 1
ATOM 1428 O O . PRO A 1 189 ? -2.658 -0.715 -18.979 1.00 98.12 189 PRO A O 1
ATOM 1431 N N . THR A 1 190 ? -2.737 0.650 -17.191 1.00 98.56 190 THR A N 1
ATOM 1432 C CA . THR A 1 190 ? -2.064 1.798 -17.811 1.00 98.56 190 THR A CA 1
ATOM 1433 C C . THR A 1 190 ? -0.747 2.074 -17.101 1.00 98.56 190 THR A C 1
ATOM 1435 O O . THR A 1 190 ? -0.745 2.376 -15.913 1.00 98.56 190 THR A O 1
ATOM 1438 N N . MET A 1 191 ? 0.361 2.014 -17.835 1.00 98.69 191 MET A N 1
ATOM 1439 C CA . MET A 1 191 ? 1.707 2.314 -17.355 1.00 98.69 191 MET A CA 1
ATOM 1440 C C . MET A 1 191 ? 2.214 3.610 -17.992 1.00 98.69 191 MET A C 1
ATOM 1442 O O . MET A 1 191 ? 2.312 3.696 -19.217 1.00 98.69 191 MET A O 1
ATOM 1446 N N . GLY A 1 192 ? 2.550 4.609 -17.179 1.00 98.00 192 GLY A N 1
ATOM 1447 C CA . GLY A 1 192 ? 3.103 5.887 -17.627 1.00 98.00 192 GLY A CA 1
ATOM 1448 C C . GLY A 1 192 ? 4.592 5.996 -17.315 1.00 98.00 192 GLY A C 1
ATOM 1449 O O . GLY A 1 192 ? 4.991 5.794 -16.174 1.00 98.00 192 GLY A O 1
ATOM 1450 N N . MET A 1 193 ? 5.411 6.342 -18.311 1.00 98.31 193 MET A N 1
ATOM 1451 C CA . MET A 1 193 ? 6.872 6.416 -18.172 1.00 98.31 193 MET A CA 1
ATOM 1452 C C . MET A 1 193 ? 7.371 7.825 -18.517 1.00 98.31 193 MET A C 1
ATOM 1454 O O . MET A 1 193 ? 7.241 8.254 -19.668 1.00 98.31 193 MET A O 1
ATOM 1458 N N . PHE A 1 194 ? 7.938 8.557 -17.547 1.00 96.75 194 PHE A N 1
ATOM 1459 C CA . PHE A 1 194 ? 8.311 9.969 -17.735 1.00 96.75 194 PHE A CA 1
ATOM 1460 C C . PHE A 1 194 ? 9.779 10.138 -18.149 1.00 96.75 194 PHE A C 1
ATOM 1462 O O . PHE A 1 194 ? 10.574 9.188 -18.156 1.00 96.75 194 PHE A O 1
ATOM 1469 N N . LEU A 1 195 ? 10.138 11.374 -18.490 1.00 97.25 195 LEU A N 1
ATOM 1470 C CA . LEU A 1 195 ? 11.527 11.823 -18.494 1.00 97.25 195 LEU A CA 1
ATOM 1471 C C . LEU A 1 195 ? 12.001 12.043 -17.054 1.00 97.25 195 LEU A C 1
ATOM 1473 O O . LEU A 1 195 ? 11.232 12.497 -16.216 1.00 97.25 195 LEU A O 1
ATOM 1477 N N . PHE A 1 196 ? 13.270 11.765 -16.790 1.00 96.62 196 PHE A N 1
ATOM 1478 C CA . PHE A 1 196 ? 13.974 12.185 -15.581 1.00 96.62 196 PHE A CA 1
ATOM 1479 C C . PHE A 1 196 ? 14.832 13.423 -15.875 1.00 96.62 196 PHE A C 1
ATOM 1481 O O . PHE A 1 196 ? 15.279 13.595 -17.018 1.00 96.62 196 PHE A O 1
ATOM 1488 N N . HIS A 1 197 ? 15.065 14.224 -14.831 1.00 94.81 197 HIS A N 1
ATOM 1489 C CA . HIS A 1 197 ? 15.596 15.585 -14.782 1.00 94.81 197 HIS A CA 1
ATOM 1490 C C . HIS A 1 197 ? 14.585 16.669 -15.198 1.00 94.81 197 HIS A C 1
ATOM 1492 O O . HIS A 1 197 ? 14.417 16.948 -16.387 1.00 94.81 197 HIS A O 1
ATOM 1498 N N . ASP A 1 198 ? 13.955 17.342 -14.233 1.00 93.25 198 ASP A N 1
ATOM 1499 C CA . ASP A 1 198 ? 13.123 18.525 -14.444 1.00 93.25 198 ASP A CA 1
ATOM 1500 C C . ASP A 1 198 ? 13.980 19.749 -14.840 1.00 93.25 198 ASP A C 1
ATOM 1502 O O . ASP A 1 198 ? 14.630 20.368 -13.992 1.00 93.25 198 ASP A O 1
ATOM 1506 N N . PRO A 1 199 ? 13.918 20.223 -16.102 1.00 90.56 199 PRO A N 1
ATOM 1507 C CA . PRO A 1 199 ? 14.702 21.371 -16.562 1.00 90.56 199 PRO A CA 1
ATOM 1508 C C . PRO A 1 199 ? 14.326 22.692 -15.869 1.00 90.56 199 PRO A C 1
ATOM 1510 O O . PRO A 1 199 ? 15.006 23.705 -16.056 1.00 90.56 199 PRO A O 1
ATOM 1513 N N . ARG A 1 200 ? 13.223 22.724 -15.109 1.00 88.94 200 ARG A N 1
ATOM 1514 C CA . ARG A 1 200 ? 12.792 23.885 -14.316 1.00 88.94 200 ARG A CA 1
ATOM 1515 C C . ARG A 1 200 ? 13.475 23.935 -12.951 1.00 88.94 200 ARG A C 1
ATOM 1517 O O . ARG A 1 200 ? 13.505 25.009 -12.350 1.00 88.94 200 ARG A O 1
ATOM 1524 N N . ASN A 1 201 ? 14.009 22.812 -12.476 1.00 89.31 201 ASN A N 1
ATOM 1525 C CA . ASN A 1 201 ? 14.730 22.712 -11.220 1.00 89.31 201 ASN A CA 1
ATOM 1526 C C . ASN A 1 201 ? 16.241 22.574 -11.497 1.00 89.31 201 ASN A C 1
ATOM 1528 O O . ASN A 1 201 ? 16.710 21.490 -11.828 1.00 89.31 201 ASN A O 1
ATOM 1532 N N . PRO A 1 202 ? 17.039 23.649 -11.357 1.00 85.88 202 PRO A N 1
ATOM 1533 C CA . PRO A 1 202 ? 18.477 23.578 -11.619 1.00 85.88 202 PRO A CA 1
ATOM 1534 C C . PRO A 1 202 ? 19.233 22.678 -10.631 1.00 85.88 202 PRO A C 1
ATOM 1536 O O . PRO A 1 202 ? 20.365 22.296 -10.924 1.00 85.88 202 PRO A O 1
ATOM 1539 N N . ASP A 1 203 ? 18.621 22.363 -9.486 1.00 90.88 203 ASP A N 1
ATOM 1540 C CA . ASP A 1 203 ? 19.183 21.514 -8.436 1.00 90.88 203 ASP A CA 1
ATOM 1541 C C . ASP A 1 203 ? 18.665 20.068 -8.520 1.00 90.88 203 ASP A C 1
ATOM 1543 O O . ASP A 1 203 ? 18.882 19.287 -7.592 1.00 90.88 203 ASP A O 1
ATOM 1547 N N . ASP A 1 204 ? 17.969 19.703 -9.603 1.00 92.69 204 ASP A N 1
ATOM 1548 C CA . ASP A 1 204 ? 17.500 18.339 -9.812 1.00 92.69 204 ASP A CA 1
ATOM 1549 C C . ASP A 1 204 ? 18.685 17.355 -9.903 1.00 92.69 204 ASP A C 1
ATOM 1551 O O . ASP A 1 204 ? 19.527 17.476 -10.805 1.00 92.69 204 ASP A O 1
ATOM 1555 N N . PRO A 1 205 ? 18.777 16.385 -8.975 1.00 94.06 205 PRO A N 1
ATOM 1556 C CA . PRO A 1 205 ? 19.897 15.459 -8.915 1.00 94.06 205 PRO A CA 1
ATOM 1557 C C . PRO A 1 205 ? 19.819 14.304 -9.928 1.00 94.06 205 PRO A C 1
ATOM 1559 O O . PRO A 1 205 ? 20.813 13.587 -10.079 1.00 94.06 205 PRO A O 1
ATOM 1562 N N . PHE A 1 206 ? 18.685 14.089 -10.602 1.00 96.12 206 PHE A N 1
ATOM 1563 C CA . PHE A 1 206 ? 18.525 12.984 -11.545 1.00 96.12 206 PHE A CA 1
ATOM 1564 C C . PHE A 1 206 ? 19.274 13.220 -12.865 1.00 96.12 206 PHE A C 1
ATOM 1566 O O . PHE A 1 206 ? 19.486 14.349 -13.321 1.00 96.12 206 PHE A O 1
ATOM 1573 N N . LEU A 1 207 ? 19.681 12.123 -13.514 1.00 96.56 207 LEU A N 1
ATOM 1574 C CA . LEU A 1 207 ? 20.191 12.167 -14.883 1.00 96.56 207 LEU A CA 1
ATOM 1575 C C . LEU A 1 207 ? 19.082 12.552 -15.858 1.00 96.56 207 LEU A C 1
ATOM 1577 O O . LEU A 1 207 ? 17.951 12.091 -15.735 1.00 96.56 207 LEU A O 1
ATOM 1581 N N . ALA A 1 208 ? 19.457 13.282 -16.910 1.00 97.00 208 ALA A N 1
ATOM 1582 C CA . ALA A 1 208 ? 18.615 13.495 -18.083 1.00 97.00 208 ALA A CA 1
ATOM 1583 C C . ALA A 1 208 ? 18.420 12.174 -18.849 1.00 97.00 208 ALA A C 1
ATOM 1585 O O . ALA A 1 208 ? 19.126 11.874 -19.819 1.00 97.00 208 ALA A O 1
ATOM 1586 N N . ALA A 1 209 ? 17.490 11.356 -18.366 1.00 97.12 209 ALA A N 1
ATOM 1587 C CA . ALA A 1 209 ? 17.279 9.970 -18.762 1.00 97.12 209 ALA A CA 1
ATOM 1588 C C . ALA A 1 209 ? 15.797 9.688 -19.063 1.00 97.12 209 ALA A C 1
ATOM 1590 O O . ALA A 1 209 ? 14.917 10.424 -18.625 1.00 97.12 209 ALA A O 1
ATOM 1591 N N . ASN A 1 210 ? 15.501 8.605 -19.790 1.00 96.88 210 ASN A N 1
ATOM 1592 C CA . ASN A 1 210 ? 14.132 8.101 -19.906 1.00 96.88 210 ASN A CA 1
ATOM 1593 C C . ASN A 1 210 ? 13.920 7.038 -18.828 1.00 96.88 210 ASN A C 1
ATOM 1595 O O . ASN A 1 210 ? 14.729 6.119 -18.706 1.00 96.88 210 ASN A O 1
ATOM 1599 N N . SER A 1 211 ? 12.801 7.096 -18.113 1.00 96.00 211 SER A N 1
ATOM 1600 C CA . SER A 1 211 ? 12.450 6.081 -17.108 1.00 96.00 211 SER A CA 1
ATOM 1601 C C . SER A 1 211 ? 12.361 4.662 -17.693 1.00 96.00 211 SER A C 1
ATOM 1603 O O . SER A 1 211 ? 12.869 3.713 -17.104 1.00 96.00 211 SER A O 1
ATOM 1605 N N . ALA A 1 212 ? 11.810 4.508 -18.904 1.00 97.00 212 ALA A N 1
ATOM 1606 C CA . ALA A 1 212 ? 11.668 3.205 -19.569 1.00 97.00 212 ALA A CA 1
ATOM 1607 C C . ALA A 1 212 ? 12.989 2.577 -20.064 1.00 97.00 212 ALA A C 1
ATOM 1609 O O . ALA A 1 212 ? 12.987 1.458 -20.580 1.00 97.00 212 ALA A O 1
ATOM 1610 N N . ASP A 1 213 ? 14.119 3.269 -19.895 1.00 97.81 213 ASP A N 1
ATOM 1611 C CA . ASP A 1 213 ? 15.444 2.705 -20.147 1.00 97.81 213 ASP A CA 1
ATOM 1612 C C . ASP A 1 213 ? 15.984 1.911 -18.928 1.00 97.81 213 ASP A C 1
ATOM 1614 O O . ASP A 1 213 ? 16.886 1.078 -19.091 1.00 97.81 213 ASP A O 1
ATOM 1618 N N . ASP A 1 214 ? 15.394 2.080 -17.737 1.00 97.19 214 ASP A N 1
ATOM 1619 C CA . ASP A 1 214 ? 15.723 1.354 -16.501 1.00 97.19 214 ASP A CA 1
ATOM 1620 C C . ASP A 1 214 ? 14.731 0.204 -16.239 1.00 97.19 214 ASP A C 1
ATOM 1622 O O . ASP A 1 214 ? 13.530 0.405 -16.044 1.00 97.19 214 ASP A O 1
ATOM 1626 N N . ALA A 1 215 ? 15.236 -1.029 -16.212 1.00 97.88 215 ALA A N 1
ATOM 1627 C CA . ALA A 1 215 ? 14.431 -2.214 -15.940 1.00 97.88 215 ALA A CA 1
ATOM 1628 C C . ALA A 1 215 ? 13.889 -2.237 -14.510 1.00 97.88 215 ALA A C 1
ATOM 1630 O O . ALA A 1 215 ? 12.836 -2.827 -14.286 1.00 97.88 215 ALA A O 1
ATOM 1631 N N . THR A 1 216 ? 14.597 -1.643 -13.541 1.00 97.81 216 THR A N 1
ATOM 1632 C CA . THR A 1 216 ? 14.123 -1.601 -12.152 1.00 97.81 216 THR A CA 1
ATOM 1633 C C . THR A 1 216 ? 12.817 -0.820 -12.055 1.00 97.81 216 THR A C 1
ATOM 1635 O O . THR A 1 216 ? 11.927 -1.266 -11.344 1.00 97.81 216 THR A O 1
ATOM 1638 N N . ILE A 1 217 ? 12.653 0.242 -12.853 1.00 98.50 217 ILE A N 1
ATOM 1639 C CA . ILE A 1 217 ? 11.432 1.056 -12.901 1.00 98.50 217 ILE A CA 1
ATOM 1640 C C . ILE A 1 217 ? 10.306 0.298 -13.620 1.00 98.50 217 ILE A C 1
ATOM 1642 O O . ILE A 1 217 ? 9.260 0.070 -13.031 1.00 98.50 217 ILE A O 1
ATOM 1646 N N . ILE A 1 218 ? 10.512 -0.191 -14.852 1.00 98.50 218 ILE A N 1
ATOM 1647 C CA . ILE A 1 218 ? 9.446 -0.918 -15.583 1.00 98.50 218 ILE A CA 1
ATOM 1648 C C . ILE A 1 218 ? 8.974 -2.166 -14.816 1.00 98.50 218 ILE A C 1
ATOM 1650 O O . ILE A 1 218 ? 7.779 -2.457 -14.776 1.00 98.50 218 ILE A O 1
ATOM 1654 N N . HIS A 1 219 ? 9.894 -2.933 -14.223 1.00 98.81 219 HIS A N 1
ATOM 1655 C CA . HIS A 1 219 ? 9.526 -4.118 -13.445 1.00 98.81 219 HIS A CA 1
ATOM 1656 C C . HIS A 1 219 ? 8.825 -3.751 -12.130 1.00 98.81 219 HIS A C 1
ATOM 1658 O O . HIS A 1 219 ? 7.923 -4.482 -11.717 1.00 98.81 219 HIS A O 1
ATOM 1664 N N . HIS A 1 220 ? 9.208 -2.636 -11.499 1.00 98.81 220 HIS A N 1
ATOM 1665 C CA . HIS A 1 220 ? 8.504 -2.081 -10.345 1.00 98.81 220 HIS A CA 1
ATOM 1666 C C . HIS A 1 220 ? 7.057 -1.744 -10.733 1.00 98.81 220 HIS A C 1
ATOM 1668 O O . HIS A 1 220 ? 6.128 -2.348 -10.198 1.00 98.81 220 HIS A O 1
ATOM 1674 N N . GLU A 1 221 ? 6.860 -0.919 -11.765 1.00 98.75 221 GLU A N 1
ATOM 1675 C CA . GLU A 1 221 ? 5.523 -0.532 -12.229 1.00 98.75 221 GLU A CA 1
ATOM 1676 C C . GLU A 1 221 ? 4.661 -1.745 -12.598 1.00 98.75 221 GLU A C 1
ATOM 1678 O O . GLU A 1 221 ? 3.513 -1.874 -12.177 1.00 98.75 221 GLU A O 1
ATOM 1683 N N . TYR A 1 222 ? 5.220 -2.712 -13.328 1.00 98.88 222 TYR A N 1
ATOM 1684 C CA . TYR A 1 222 ? 4.483 -3.921 -13.698 1.00 98.88 222 TYR A CA 1
ATOM 1685 C C . TYR A 1 222 ? 4.061 -4.749 -12.471 1.00 98.88 222 TYR A C 1
ATOM 1687 O O . TYR A 1 222 ? 3.010 -5.397 -12.475 1.00 98.88 222 TYR A O 1
ATOM 1695 N N . THR A 1 223 ? 4.861 -4.743 -11.404 1.00 98.88 223 THR A N 1
ATOM 1696 C CA . THR A 1 223 ? 4.562 -5.493 -10.179 1.00 98.88 223 THR A CA 1
ATOM 1697 C C . THR A 1 223 ? 3.425 -4.872 -9.370 1.00 98.88 223 THR A C 1
ATOM 1699 O O . THR A 1 223 ? 2.707 -5.620 -8.700 1.00 98.88 223 THR A O 1
ATOM 1702 N N . HIS A 1 224 ? 3.158 -3.566 -9.489 1.00 98.75 224 HIS A N 1
ATOM 1703 C CA . HIS A 1 224 ? 1.884 -3.027 -9.004 1.00 98.75 224 HIS A CA 1
ATOM 1704 C C . HIS A 1 224 ? 0.716 -3.762 -9.651 1.00 98.75 224 HIS A C 1
ATOM 1706 O O . HIS A 1 224 ? -0.224 -4.132 -8.955 1.00 98.75 224 HIS A O 1
ATOM 1712 N N . GLY A 1 225 ? 0.814 -4.069 -10.946 1.00 98.25 225 GLY A N 1
ATOM 1713 C CA . GLY A 1 225 ? -0.145 -4.919 -11.639 1.00 98.25 225 GLY A CA 1
ATOM 1714 C C . GLY A 1 225 ? -0.355 -6.270 -10.947 1.00 98.25 225 GLY A C 1
ATOM 1715 O O . GLY A 1 225 ? -1.484 -6.636 -10.626 1.00 98.25 225 GLY A O 1
ATOM 1716 N N . LEU A 1 226 ? 0.734 -6.994 -10.669 1.00 98.75 226 LEU A N 1
ATOM 1717 C CA . LEU A 1 226 ? 0.690 -8.282 -9.965 1.00 98.75 226 LEU A CA 1
ATOM 1718 C C . LEU A 1 226 ? -0.005 -8.165 -8.602 1.00 98.75 226 LEU A C 1
ATOM 1720 O O . LEU A 1 226 ? -0.936 -8.910 -8.307 1.00 98.75 226 LEU A O 1
ATOM 1724 N N . SER A 1 227 ? 0.456 -7.248 -7.753 1.00 98.62 227 SER A N 1
ATOM 1725 C CA . SER A 1 227 ? -0.020 -7.151 -6.372 1.00 98.62 227 SER A CA 1
ATOM 1726 C C . SER A 1 227 ? -1.471 -6.659 -6.295 1.00 98.62 227 SER A C 1
ATOM 1728 O O . SER A 1 227 ? -2.254 -7.221 -5.529 1.00 98.62 227 SER A O 1
ATOM 1730 N N . ASN A 1 228 ? -1.871 -5.707 -7.147 1.00 97.75 228 ASN A N 1
ATOM 1731 C CA . ASN A 1 228 ? -3.250 -5.211 -7.231 1.00 97.75 228 ASN A CA 1
ATOM 1732 C C . ASN A 1 228 ? -4.231 -6.234 -7.832 1.00 97.75 228 ASN A C 1
ATOM 1734 O O . ASN A 1 228 ? -5.421 -6.144 -7.546 1.00 97.75 228 ASN A O 1
ATOM 1738 N N . ARG A 1 229 ? -3.765 -7.207 -8.632 1.00 97.62 229 ARG A N 1
ATOM 1739 C CA . ARG A 1 229 ? -4.598 -8.317 -9.141 1.00 97.62 229 ARG A CA 1
ATOM 1740 C C . ARG A 1 229 ? -4.725 -9.476 -8.149 1.00 97.62 229 ARG A C 1
ATOM 1742 O O . ARG A 1 229 ? -5.721 -10.192 -8.185 1.00 97.62 229 ARG A O 1
ATOM 1749 N N . LEU A 1 230 ? -3.743 -9.664 -7.264 1.00 98.25 230 LEU A N 1
ATOM 1750 C CA . LEU A 1 230 ? -3.733 -10.780 -6.309 1.00 98.25 230 LEU A CA 1
ATOM 1751 C C . LEU A 1 230 ? -4.281 -10.427 -4.920 1.00 98.25 230 LEU A C 1
ATOM 1753 O O . LEU A 1 230 ? -4.819 -11.309 -4.255 1.00 98.25 230 LEU A O 1
ATOM 1757 N N . VAL A 1 231 ? -4.164 -9.171 -4.475 1.00 97.25 231 VAL A N 1
ATOM 1758 C CA . VAL A 1 231 ? -4.660 -8.715 -3.162 1.00 97.25 231 VAL A CA 1
ATOM 1759 C C . VAL A 1 231 ? -5.954 -7.923 -3.344 1.00 97.25 231 VAL A C 1
ATOM 1761 O O . VAL A 1 231 ? -5.986 -6.690 -3.288 1.00 97.25 231 VAL A O 1
ATOM 1764 N N . VAL A 1 232 ? -7.038 -8.656 -3.586 1.00 94.31 232 VAL A N 1
ATOM 1765 C CA . VAL A 1 232 ? -8.332 -8.106 -4.008 1.00 94.31 232 VAL A CA 1
ATOM 1766 C C . VAL A 1 232 ? -9.471 -8.430 -3.043 1.00 94.31 232 VAL A C 1
ATOM 1768 O O . VAL A 1 232 ? -9.405 -9.371 -2.252 1.00 94.31 232 VAL A O 1
ATOM 1771 N N . ASP A 1 233 ? -10.543 -7.645 -3.119 1.00 89.56 233 ASP A N 1
ATOM 1772 C CA . ASP A 1 233 ? -11.820 -7.966 -2.494 1.00 89.56 233 ASP A CA 1
ATOM 1773 C C . ASP A 1 233 ? -12.560 -9.075 -3.272 1.00 89.56 233 ASP A C 1
ATOM 1775 O O . ASP A 1 233 ? -12.112 -9.581 -4.303 1.00 89.56 233 ASP A O 1
ATOM 1779 N N . ALA A 1 234 ? -13.742 -9.461 -2.789 1.00 87.38 234 ALA A N 1
ATOM 1780 C CA . ALA A 1 234 ? -14.555 -10.489 -3.442 1.00 87.38 234 ALA A CA 1
ATOM 1781 C C . ALA A 1 234 ? -15.101 -10.072 -4.826 1.00 87.38 234 ALA A C 1
ATOM 1783 O O . ALA A 1 234 ? -15.651 -10.912 -5.538 1.00 87.38 234 ALA A O 1
ATOM 1784 N N . GLN A 1 235 ? -15.005 -8.790 -5.186 1.00 85.44 235 GLN A N 1
ATOM 1785 C CA . GLN A 1 235 ? -15.399 -8.233 -6.478 1.00 85.44 235 GLN A CA 1
ATOM 1786 C C . GLN A 1 235 ? -14.205 -8.101 -7.440 1.00 85.44 235 GLN A C 1
ATOM 1788 O O . GLN A 1 235 ? -14.413 -7.740 -8.596 1.00 85.44 235 GLN A O 1
ATOM 1793 N N . GLY A 1 236 ? -12.986 -8.424 -6.996 1.00 87.31 236 GLY A N 1
ATOM 1794 C CA . GLY A 1 236 ? -11.767 -8.304 -7.792 1.00 87.31 236 GLY A CA 1
ATOM 1795 C C . GLY A 1 236 ? -11.160 -6.898 -7.792 1.00 87.31 236 GLY A C 1
ATOM 1796 O O . GLY A 1 236 ? -10.269 -6.637 -8.597 1.00 87.31 236 GLY A O 1
ATOM 1797 N N . ASN A 1 237 ? -11.618 -5.989 -6.923 1.00 87.88 237 ASN A N 1
ATOM 1798 C CA . ASN A 1 237 ? -10.983 -4.681 -6.765 1.00 87.88 237 ASN A CA 1
ATOM 1799 C C . ASN A 1 237 ? -9.772 -4.799 -5.846 1.00 87.88 237 ASN A C 1
ATOM 1801 O O . ASN A 1 237 ? -9.841 -5.478 -4.822 1.00 87.88 237 ASN A O 1
ATOM 1805 N N . SER A 1 238 ? -8.687 -4.097 -6.173 1.00 91.94 238 SER A N 1
ATOM 1806 C CA . SER A 1 238 ? -7.514 -4.039 -5.300 1.00 91.94 238 SER A CA 1
ATOM 1807 C C . SER A 1 238 ? -7.862 -3.502 -3.913 1.00 91.94 238 SER A C 1
ATOM 1809 O O . SER A 1 238 ? -8.653 -2.570 -3.760 1.00 91.94 238 SER A O 1
ATOM 1811 N N . THR A 1 239 ? -7.217 -4.074 -2.900 1.00 91.44 239 THR A N 1
ATOM 1812 C CA . THR A 1 239 ? -7.365 -3.672 -1.495 1.00 91.44 239 THR A CA 1
ATOM 1813 C C . THR A 1 239 ? -6.070 -3.120 -0.901 1.00 91.44 239 THR A C 1
ATOM 1815 O O . THR A 1 239 ? -5.956 -2.968 0.314 1.00 91.44 239 THR A O 1
ATOM 1818 N N . LEU A 1 240 ? -5.091 -2.767 -1.740 1.00 92.25 240 LEU A N 1
ATOM 1819 C CA . LEU A 1 240 ? -3.820 -2.160 -1.323 1.00 92.25 240 LEU A CA 1
ATOM 1820 C C . LEU A 1 240 ? -3.943 -0.650 -1.054 1.00 92.25 240 LEU A C 1
ATOM 1822 O O . LEU A 1 240 ? -3.096 0.139 -1.453 1.00 92.25 240 LEU A O 1
ATOM 1826 N N . ASN A 1 241 ? -5.018 -0.244 -0.382 1.00 79.75 241 ASN A N 1
ATOM 1827 C CA . ASN A 1 241 ? -5.414 1.152 -0.187 1.00 79.75 241 ASN A CA 1
ATOM 1828 C C . ASN A 1 241 ? -5.131 1.691 1.224 1.00 79.75 241 ASN A C 1
ATOM 1830 O O . ASN A 1 241 ? -5.049 2.899 1.418 1.00 79.75 241 ASN A O 1
ATOM 1834 N N . THR A 1 242 ? -4.977 0.819 2.224 1.00 85.56 242 THR A N 1
ATOM 1835 C CA . THR A 1 242 ? -4.540 1.242 3.564 1.00 85.56 242 THR A CA 1
ATOM 1836 C C . THR A 1 242 ? -3.030 1.428 3.613 1.00 85.56 242 THR A C 1
ATOM 1838 O O . THR A 1 242 ? -2.307 0.852 2.802 1.00 85.56 242 THR A O 1
ATOM 1841 N N . PHE A 1 243 ? -2.552 2.191 4.596 1.00 89.38 243 PHE A N 1
ATOM 1842 C CA . PHE A 1 243 ? -1.152 2.597 4.691 1.00 89.38 243 PHE A CA 1
ATOM 1843 C C . PHE A 1 243 ? -0.142 1.442 4.536 1.00 89.38 243 PHE A C 1
ATOM 1845 O O . PHE A 1 243 ? 0.652 1.434 3.599 1.00 89.38 243 PHE A O 1
ATOM 1852 N N . GLN A 1 244 ? -0.197 0.427 5.405 1.00 97.44 244 GLN A N 1
ATOM 1853 C CA . GLN A 1 244 ? 0.723 -0.713 5.341 1.00 97.44 244 GLN A CA 1
ATOM 1854 C C . GLN A 1 244 ? 0.501 -1.562 4.086 1.00 97.44 244 GLN A C 1
ATOM 1856 O O . GLN A 1 244 ? 1.463 -2.078 3.529 1.00 97.44 244 GLN A O 1
ATOM 1861 N N . SER A 1 245 ? -0.739 -1.716 3.610 1.00 96.25 245 SER A N 1
ATOM 1862 C CA . SER A 1 245 ? -0.987 -2.475 2.380 1.00 96.25 245 SER A CA 1
ATOM 1863 C C . SER A 1 245 ? -0.421 -1.772 1.139 1.00 96.25 245 SER A C 1
ATOM 1865 O O . SER A 1 245 ? 0.163 -2.438 0.290 1.00 96.25 245 SER A O 1
ATOM 1867 N N . GLY A 1 246 ? -0.512 -0.440 1.070 1.00 95.31 246 GLY A N 1
ATOM 1868 C CA . GLY A 1 246 ? 0.111 0.366 0.019 1.00 95.31 246 GLY A CA 1
ATOM 1869 C C . GLY A 1 246 ? 1.637 0.305 0.093 1.00 95.31 246 GLY A C 1
ATOM 1870 O O . GLY A 1 246 ? 2.283 0.034 -0.913 1.00 95.31 246 GLY A O 1
ATOM 1871 N N . ALA A 1 247 ? 2.207 0.408 1.299 1.00 98.56 247 ALA A N 1
ATOM 1872 C CA . ALA A 1 247 ? 3.644 0.232 1.517 1.00 98.56 247 ALA A CA 1
ATOM 1873 C C . ALA A 1 247 ? 4.144 -1.161 1.090 1.00 98.56 247 ALA A C 1
ATOM 1875 O O . ALA A 1 247 ? 5.223 -1.290 0.516 1.00 98.56 247 ALA A O 1
ATOM 1876 N N . MET A 1 248 ? 3.356 -2.223 1.308 1.00 98.81 248 MET A N 1
ATOM 1877 C CA . MET A 1 248 ? 3.687 -3.539 0.748 1.00 98.81 248 MET A CA 1
ATOM 1878 C C . MET A 1 248 ? 3.594 -3.555 -0.782 1.00 98.81 248 MET A C 1
ATOM 1880 O O . MET A 1 248 ? 4.420 -4.213 -1.409 1.00 98.81 248 MET A O 1
ATOM 1884 N N . GLY A 1 249 ? 2.639 -2.827 -1.374 1.00 98.56 249 GLY A N 1
ATOM 1885 C CA . GLY A 1 249 ? 2.543 -2.585 -2.817 1.00 98.56 249 GLY A CA 1
ATOM 1886 C C . GLY A 1 249 ? 3.868 -2.106 -3.411 1.00 98.56 249 GLY A C 1
ATOM 1887 O O . GLY A 1 249 ? 4.422 -2.790 -4.270 1.00 98.56 249 GLY A O 1
ATOM 1888 N N . GLU A 1 250 ? 4.409 -1.009 -2.878 1.00 98.75 250 GLU A N 1
ATOM 1889 C CA . GLU A 1 250 ? 5.729 -0.459 -3.236 1.00 98.75 250 GLU A CA 1
ATOM 1890 C C . GLU A 1 250 ? 6.857 -1.481 -3.040 1.00 98.75 250 GLU A C 1
ATOM 1892 O O . GLU A 1 250 ? 7.716 -1.705 -3.897 1.00 98.75 250 GLU A O 1
ATOM 1897 N N . ALA A 1 251 ? 6.831 -2.159 -1.897 1.00 98.81 251 ALA A N 1
ATOM 1898 C CA . ALA A 1 251 ? 7.878 -3.076 -1.489 1.00 98.81 251 ALA A CA 1
ATOM 1899 C C . ALA A 1 251 ? 7.957 -4.350 -2.338 1.00 98.81 251 ALA A C 1
ATOM 1901 O O . ALA A 1 251 ? 9.050 -4.841 -2.632 1.00 98.81 251 ALA A O 1
ATOM 1902 N N . TRP A 1 252 ? 6.814 -4.927 -2.719 1.00 98.94 252 TRP A N 1
ATOM 1903 C CA . TRP A 1 252 ? 6.793 -6.053 -3.649 1.00 98.94 252 TRP A CA 1
ATOM 1904 C C . TRP A 1 252 ? 7.310 -5.629 -5.011 1.00 98.94 252 TRP A C 1
ATOM 1906 O O . TRP A 1 252 ? 8.041 -6.407 -5.625 1.00 98.94 252 TRP A O 1
ATOM 1916 N N . SER A 1 253 ? 6.972 -4.416 -5.448 1.00 98.88 253 SER A N 1
ATOM 1917 C CA . SER A 1 253 ? 7.443 -3.866 -6.709 1.00 98.88 253 SER A CA 1
ATOM 1918 C C . SER A 1 253 ? 8.962 -3.766 -6.776 1.00 98.88 253 SER A C 1
ATOM 1920 O O . SER A 1 253 ? 9.563 -4.298 -7.714 1.00 98.88 253 SER A O 1
ATOM 1922 N N . ASP A 1 254 ? 9.605 -3.258 -5.725 1.00 98.81 254 ASP A N 1
ATOM 1923 C CA . ASP A 1 254 ? 11.065 -3.309 -5.609 1.00 98.81 254 ASP A CA 1
ATOM 1924 C C . ASP A 1 254 ? 11.583 -4.754 -5.561 1.00 98.81 254 ASP A C 1
ATOM 1926 O O . ASP A 1 254 ? 12.509 -5.132 -6.287 1.00 98.81 254 ASP A O 1
ATOM 1930 N N . TRP A 1 255 ? 10.976 -5.596 -4.719 1.00 98.75 255 TRP A N 1
ATOM 1931 C CA . TRP A 1 255 ? 11.469 -6.948 -4.475 1.00 98.75 255 TRP A CA 1
ATOM 1932 C C . TRP A 1 255 ? 11.435 -7.829 -5.728 1.00 98.75 255 TRP A C 1
ATOM 1934 O O . TRP A 1 255 ? 12.436 -8.485 -6.019 1.00 98.75 255 TRP A O 1
ATOM 1944 N N . TYR A 1 256 ? 10.335 -7.853 -6.490 1.00 98.88 256 TYR A N 1
ATOM 1945 C CA . TYR A 1 256 ? 10.239 -8.660 -7.714 1.00 98.88 256 TYR A CA 1
ATOM 1946 C C . TYR A 1 256 ? 11.132 -8.114 -8.832 1.00 98.88 256 TYR A C 1
ATOM 1948 O O . TYR A 1 256 ? 11.723 -8.908 -9.573 1.00 98.88 256 TYR A O 1
ATOM 1956 N N . ALA A 1 257 ? 11.290 -6.789 -8.935 1.00 98.69 257 ALA A N 1
ATOM 1957 C CA . ALA A 1 257 ? 12.223 -6.183 -9.879 1.00 98.69 257 ALA A CA 1
ATOM 1958 C C . ALA A 1 257 ? 13.662 -6.657 -9.613 1.00 98.69 257 ALA A C 1
ATOM 1960 O O . ALA A 1 257 ? 14.321 -7.198 -10.513 1.00 98.69 257 ALA A O 1
ATOM 1961 N N . PHE A 1 258 ? 14.133 -6.546 -8.366 1.00 98.56 258 PHE A N 1
ATOM 1962 C CA . PHE A 1 258 ? 15.468 -7.007 -7.983 1.00 98.56 258 PHE A CA 1
ATOM 1963 C C . PHE A 1 258 ? 15.613 -8.522 -8.040 1.00 98.56 258 PHE A C 1
ATOM 1965 O O . PHE A 1 258 ? 16.616 -9.024 -8.547 1.00 98.56 258 PHE A O 1
ATOM 1972 N N . ASP A 1 259 ? 14.623 -9.279 -7.577 1.00 98.06 259 ASP A N 1
ATOM 1973 C CA . ASP A 1 259 ? 14.659 -10.735 -7.615 1.00 98.06 259 ASP A CA 1
ATOM 1974 C C . ASP A 1 259 ? 14.805 -11.267 -9.054 1.00 98.06 259 ASP A C 1
ATOM 1976 O O . ASP A 1 259 ? 15.586 -12.201 -9.294 1.00 98.06 259 ASP A O 1
ATOM 1980 N N . HIS A 1 260 ? 14.126 -10.645 -10.024 1.00 98.19 260 HIS A N 1
ATOM 1981 C CA . HIS A 1 260 ? 14.287 -10.969 -11.437 1.00 98.19 260 HIS A CA 1
ATOM 1982 C C . HIS A 1 260 ? 15.690 -10.625 -11.950 1.00 98.19 260 HIS A C 1
ATOM 1984 O O . HIS A 1 260 ? 16.375 -11.482 -12.520 1.00 98.19 260 HIS A O 1
ATOM 1990 N N . LEU A 1 261 ? 16.135 -9.383 -11.739 1.00 97.88 261 LEU A N 1
ATOM 1991 C CA . LEU A 1 261 ? 17.378 -8.859 -12.309 1.00 97.88 261 LEU A CA 1
ATOM 1992 C C . LEU A 1 261 ? 18.625 -9.508 -11.693 1.00 97.88 261 LEU A C 1
ATOM 1994 O O . LEU A 1 261 ? 19.541 -9.892 -12.425 1.00 97.88 261 LEU A O 1
ATOM 1998 N N . VAL A 1 262 ? 18.634 -9.730 -10.378 1.00 97.38 262 VAL A N 1
ATOM 1999 C CA . VAL A 1 262 ? 19.682 -10.495 -9.682 1.00 97.38 262 VAL A CA 1
ATOM 2000 C C . VAL A 1 262 ? 19.642 -11.960 -10.108 1.00 97.38 262 VAL A C 1
ATOM 2002 O O . VAL A 1 262 ? 20.676 -12.546 -10.424 1.00 97.38 262 VAL A O 1
ATOM 2005 N N . GLY A 1 263 ? 18.450 -12.564 -10.199 1.00 94.31 263 GLY A N 1
ATOM 2006 C CA . GLY A 1 263 ? 18.290 -13.953 -10.643 1.00 94.31 263 GLY A CA 1
ATOM 2007 C C . GLY A 1 263 ? 18.799 -14.215 -12.067 1.00 94.31 263 GLY A C 1
ATOM 2008 O O . GLY A 1 263 ? 19.154 -15.348 -12.397 1.00 94.31 263 GLY A O 1
ATOM 2009 N N . ARG A 1 264 ? 18.869 -13.172 -12.902 1.00 93.31 264 ARG A N 1
ATOM 2010 C CA . ARG A 1 264 ? 19.437 -13.204 -14.256 1.00 93.31 264 ARG A CA 1
ATOM 2011 C C . ARG A 1 264 ? 20.884 -12.722 -14.344 1.00 93.31 264 ARG A C 1
ATOM 2013 O O . ARG A 1 264 ? 21.435 -12.721 -15.442 1.00 93.31 264 ARG A O 1
ATOM 2020 N N . ASN A 1 265 ? 21.498 -12.344 -13.222 1.00 93.25 265 ASN A N 1
ATOM 2021 C CA . ASN A 1 265 ? 22.836 -11.754 -13.168 1.00 93.25 265 ASN A CA 1
ATOM 2022 C C . ASN A 1 265 ? 22.954 -10.464 -14.014 1.00 93.25 265 ASN A C 1
ATOM 2024 O O . ASN A 1 265 ? 24.004 -10.187 -14.596 1.00 93.25 265 ASN A O 1
ATOM 2028 N N . ALA A 1 266 ? 21.861 -9.701 -14.107 1.00 93.62 266 ALA A N 1
ATOM 2029 C CA . ALA A 1 266 ? 21.810 -8.396 -14.766 1.00 93.62 266 ALA A CA 1
ATOM 2030 C C . ALA A 1 266 ? 22.143 -7.255 -13.786 1.00 93.62 266 ALA A C 1
ATOM 2032 O O . ALA A 1 266 ? 22.757 -6.265 -14.175 1.00 93.62 266 ALA A O 1
ATOM 2033 N N . ILE A 1 267 ? 21.798 -7.441 -12.508 1.00 94.12 267 ILE A N 1
ATOM 2034 C CA . ILE A 1 267 ? 22.282 -6.653 -11.369 1.00 94.12 267 ILE A CA 1
ATOM 2035 C C . ILE A 1 267 ? 23.067 -7.594 -10.457 1.00 94.12 267 ILE A C 1
ATOM 2037 O O . ILE A 1 267 ? 22.722 -8.770 -10.316 1.00 94.12 267 ILE A O 1
ATOM 2041 N N . LYS A 1 268 ? 24.161 -7.093 -9.887 1.00 92.56 268 LYS A N 1
ATOM 2042 C CA . LYS A 1 268 ? 25.035 -7.865 -9.008 1.00 92.56 268 LYS A CA 1
ATOM 2043 C C . LYS A 1 268 ? 24.593 -7.689 -7.557 1.00 92.56 268 LYS A C 1
ATOM 2045 O O . LYS A 1 268 ? 24.368 -6.569 -7.128 1.00 92.56 268 LYS A O 1
ATOM 2050 N N . ASP A 1 269 ? 24.537 -8.802 -6.838 1.00 95.12 269 ASP A N 1
ATOM 2051 C CA . ASP A 1 269 ? 24.254 -8.884 -5.405 1.00 95.12 269 ASP A CA 1
ATOM 2052 C C . ASP A 1 269 ? 25.309 -9.804 -4.781 1.00 95.12 269 ASP A C 1
ATOM 2054 O O . ASP A 1 269 ? 25.436 -10.970 -5.177 1.00 95.12 269 ASP A O 1
ATOM 2058 N N . THR A 1 270 ? 26.151 -9.275 -3.899 1.00 93.31 270 THR A N 1
ATOM 2059 C CA . THR A 1 270 ? 27.174 -10.036 -3.175 1.00 93.31 270 THR A CA 1
ATOM 2060 C C . THR A 1 270 ? 26.830 -10.105 -1.690 1.00 93.31 270 THR A C 1
ATOM 2062 O O . THR A 1 270 ? 25.682 -9.990 -1.292 1.00 93.31 270 THR A O 1
ATOM 2065 N N . SER A 1 271 ? 27.814 -10.386 -0.836 1.00 89.81 271 SER A N 1
ATOM 2066 C CA . SER A 1 271 ? 27.637 -10.282 0.614 1.00 89.81 271 SER A CA 1
ATOM 2067 C C . SER A 1 271 ? 27.926 -8.874 1.145 1.00 89.81 271 SER A C 1
ATOM 2069 O O . SER A 1 271 ? 27.921 -8.682 2.361 1.00 89.81 271 SER A O 1
ATOM 2071 N N . ALA A 1 272 ? 28.326 -7.939 0.279 1.00 93.38 272 ALA A N 1
ATOM 2072 C CA . ALA A 1 272 ? 28.559 -6.559 0.672 1.00 93.38 272 ALA A CA 1
ATOM 2073 C C . ALA A 1 272 ? 27.206 -5.858 0.851 1.00 93.38 272 ALA A C 1
ATOM 2075 O O . ALA A 1 272 ? 26.329 -6.057 0.024 1.00 93.38 272 ALA A O 1
ATOM 2076 N N . PRO A 1 273 ? 27.025 -5.057 1.911 1.00 93.19 273 PRO A N 1
ATOM 2077 C CA . PRO A 1 273 ? 25.780 -4.336 2.108 1.00 93.19 273 PRO A CA 1
ATOM 2078 C C . PRO A 1 273 ? 25.674 -3.151 1.147 1.00 93.19 273 PRO A C 1
ATOM 2080 O O . PRO A 1 273 ? 26.660 -2.440 0.918 1.00 93.19 273 PRO A O 1
ATOM 2083 N N . GLY A 1 274 ? 24.456 -2.872 0.702 1.00 93.12 274 GLY A N 1
ATOM 2084 C CA . GLY A 1 274 ? 24.113 -1.630 0.030 1.00 93.12 274 GLY A CA 1
ATOM 2085 C C . GLY A 1 274 ? 24.304 -1.663 -1.487 1.00 93.12 274 GLY A C 1
ATOM 2086 O O . GLY A 1 274 ? 24.663 -0.639 -2.069 1.00 93.12 274 GLY A O 1
ATOM 2087 N N . GLU A 1 275 ? 24.140 -2.824 -2.125 1.00 94.38 275 GLU A N 1
ATOM 2088 C CA . GLU A 1 275 ? 24.332 -2.999 -3.572 1.00 94.38 275 GLU A CA 1
ATOM 2089 C C . GLU A 1 275 ? 23.038 -2.821 -4.390 1.00 94.38 275 GLU A C 1
ATOM 2091 O O . GLU A 1 275 ? 23.108 -2.512 -5.582 1.00 94.38 275 GLU A O 1
ATOM 2096 N N . LEU A 1 276 ? 21.857 -2.983 -3.783 1.00 96.19 276 LEU A N 1
ATOM 2097 C CA . LEU A 1 276 ? 20.571 -3.021 -4.493 1.00 96.19 276 LEU A CA 1
ATOM 2098 C C . LEU A 1 276 ? 19.825 -1.688 -4.433 1.00 96.19 276 LEU A C 1
ATOM 2100 O O . LEU A 1 276 ? 18.854 -1.525 -3.693 1.00 96.19 276 LEU A O 1
ATOM 2104 N N . LEU A 1 277 ? 20.300 -0.724 -5.219 1.00 93.31 277 LEU A N 1
ATOM 2105 C CA . LEU A 1 277 ? 19.732 0.619 -5.284 1.00 93.31 277 LEU A CA 1
ATOM 2106 C C . LEU A 1 277 ? 18.655 0.746 -6.377 1.00 93.31 277 LEU A C 1
ATOM 2108 O O . LEU A 1 277 ? 18.933 0.539 -7.559 1.00 93.31 277 LEU A O 1
ATOM 2112 N N . GLY A 1 278 ? 17.417 1.073 -5.987 1.00 91.75 278 GLY A N 1
ATOM 2113 C CA . GLY A 1 278 ? 16.301 1.277 -6.921 1.00 91.75 278 GLY A CA 1
ATOM 2114 C C . GLY A 1 278 ? 16.517 2.511 -7.798 1.00 91.75 278 GLY A C 1
ATOM 2115 O O . GLY A 1 278 ? 16.922 3.556 -7.290 1.00 91.75 278 GLY A O 1
ATOM 2116 N N . GLY A 1 279 ? 16.288 2.394 -9.112 1.00 93.19 279 GLY A N 1
ATOM 2117 C CA . GLY A 1 279 ? 16.530 3.497 -10.048 1.00 93.19 279 GLY A CA 1
ATOM 2118 C C . GLY A 1 279 ? 17.995 3.951 -10.089 1.00 93.19 279 GLY A C 1
ATOM 2119 O O . GLY A 1 279 ? 18.269 5.133 -10.294 1.00 93.19 279 GLY A O 1
ATOM 2120 N N . ASP A 1 280 ? 18.949 3.043 -9.849 1.00 93.94 280 ASP A N 1
ATOM 2121 C CA . ASP A 1 280 ? 20.390 3.335 -9.794 1.00 93.94 280 ASP A CA 1
ATOM 2122 C C . ASP A 1 280 ? 20.909 4.055 -11.051 1.00 93.94 280 ASP A C 1
ATOM 2124 O O . ASP A 1 280 ? 21.783 4.924 -10.955 1.00 93.94 280 ASP A O 1
ATOM 2128 N N . TYR A 1 281 ? 20.358 3.731 -12.229 1.00 95.00 281 TYR A N 1
ATOM 2129 C CA . TYR A 1 281 ? 20.693 4.427 -13.467 1.00 95.00 281 TYR A CA 1
ATOM 2130 C C . TYR A 1 281 ? 20.267 5.891 -13.396 1.00 95.00 281 TYR A C 1
ATOM 2132 O O . TYR A 1 281 ? 21.135 6.760 -13.443 1.00 95.00 281 TYR A O 1
ATOM 2140 N N . VAL A 1 282 ? 18.968 6.166 -13.244 1.00 95.81 282 VAL A N 1
ATOM 2141 C CA . VAL A 1 282 ? 18.436 7.540 -13.259 1.00 95.81 282 VAL A CA 1
ATOM 2142 C C . VAL A 1 282 ? 18.965 8.375 -12.094 1.00 95.81 282 VAL A C 1
ATOM 2144 O O . VAL A 1 282 ? 19.179 9.575 -12.247 1.00 95.81 282 VAL A O 1
ATOM 2147 N N . SER A 1 283 ? 19.271 7.732 -10.965 1.00 93.62 283 SER A N 1
ATOM 2148 C CA . SER A 1 283 ? 19.769 8.382 -9.750 1.00 93.62 283 SER A CA 1
ATOM 2149 C C . SER A 1 283 ? 21.294 8.507 -9.687 1.00 93.62 283 SER A C 1
ATOM 2151 O O . SER A 1 283 ? 21.840 8.990 -8.696 1.00 93.62 283 SER A O 1
ATOM 2153 N N . ASN A 1 284 ? 22.008 8.049 -10.721 1.00 92.06 284 ASN A N 1
ATOM 2154 C CA . ASN A 1 284 ? 23.466 8.110 -10.814 1.00 92.06 284 ASN A CA 1
ATOM 2155 C C . ASN A 1 284 ? 24.201 7.545 -9.574 1.00 92.06 284 ASN A C 1
ATOM 2157 O O . ASN A 1 284 ? 25.207 8.099 -9.125 1.00 92.06 284 ASN A O 1
ATOM 2161 N N . GLY A 1 285 ? 23.713 6.433 -9.014 1.00 88.62 285 GLY A N 1
ATOM 2162 C CA . GLY A 1 285 ? 24.311 5.796 -7.833 1.00 88.62 285 GLY A CA 1
ATOM 2163 C C . GLY A 1 285 ? 24.040 6.479 -6.490 1.00 88.62 285 GLY A C 1
ATOM 2164 O O . GLY A 1 285 ? 24.698 6.143 -5.505 1.00 88.62 285 GLY A O 1
ATOM 2165 N N . VAL A 1 286 ? 23.104 7.429 -6.431 1.00 87.88 286 VAL A N 1
ATOM 2166 C CA . VAL A 1 286 ? 22.655 8.073 -5.188 1.00 87.88 286 VAL A CA 1
ATOM 2167 C C . VAL A 1 286 ? 21.261 7.549 -4.812 1.00 87.88 286 VAL A C 1
ATOM 2169 O O . VAL A 1 286 ? 20.415 7.432 -5.695 1.00 87.88 286 VAL A O 1
ATOM 2172 N N . PRO A 1 287 ? 20.980 7.237 -3.533 1.00 87.38 287 PRO A N 1
ATOM 2173 C CA . PRO A 1 287 ? 19.640 6.860 -3.081 1.00 87.38 287 PRO A CA 1
ATOM 2174 C C . PRO A 1 287 ? 18.685 8.061 -3.111 1.00 87.38 287 PRO A C 1
ATOM 2176 O O . PRO A 1 287 ? 18.562 8.789 -2.130 1.00 87.38 287 PRO A O 1
ATOM 2179 N N . LEU A 1 288 ? 18.067 8.299 -4.273 1.00 89.94 288 LEU A N 1
ATOM 2180 C CA . LEU A 1 288 ? 17.106 9.389 -4.492 1.00 89.94 288 LEU A CA 1
ATOM 2181 C C . LEU A 1 288 ? 15.651 8.907 -4.426 1.00 89.94 288 LEU A C 1
ATOM 2183 O O . LEU A 1 288 ? 14.824 9.564 -3.805 1.00 89.94 288 LEU A O 1
ATOM 2187 N N . ALA A 1 289 ? 15.343 7.760 -5.043 1.00 89.56 289 ALA A N 1
ATOM 2188 C CA . ALA A 1 289 ? 13.991 7.184 -5.068 1.00 89.56 289 ALA A CA 1
ATOM 2189 C C . ALA A 1 289 ? 13.644 6.358 -3.813 1.00 89.56 289 ALA A C 1
ATOM 2191 O O . ALA A 1 289 ? 12.475 6.098 -3.530 1.00 89.56 289 ALA A O 1
ATOM 2192 N N . ARG A 1 290 ? 14.669 5.920 -3.077 1.00 94.69 290 ARG A N 1
ATOM 2193 C CA . ARG A 1 290 ? 14.592 5.189 -1.804 1.00 94.69 290 ARG A CA 1
ATOM 2194 C C . ARG A 1 290 ? 15.613 5.774 -0.848 1.00 94.69 290 ARG A C 1
ATOM 2196 O O . ARG A 1 290 ? 16.592 6.366 -1.298 1.00 94.69 290 ARG A O 1
ATOM 2203 N N . THR A 1 291 ? 15.411 5.598 0.450 1.00 94.25 291 THR A N 1
ATOM 2204 C CA . THR A 1 291 ? 16.318 6.143 1.469 1.00 94.25 291 THR A CA 1
ATOM 2205 C C . THR A 1 291 ? 17.527 5.245 1.732 1.00 94.25 291 THR A C 1
ATOM 2207 O O . THR A 1 291 ? 18.547 5.707 2.248 1.00 94.25 291 THR A O 1
ATOM 2210 N N . GLN A 1 292 ? 17.465 3.977 1.326 1.00 93.88 292 GLN A N 1
ATOM 2211 C CA . GLN A 1 292 ? 18.597 3.059 1.323 1.00 93.88 292 GLN A CA 1
ATOM 2212 C C . GLN A 1 292 ? 18.469 1.972 0.241 1.00 93.88 292 GLN A C 1
ATOM 2214 O O . GLN A 1 292 ? 17.390 1.744 -0.304 1.00 93.88 292 GLN A O 1
ATOM 2219 N N . PRO A 1 293 ? 19.563 1.260 -0.072 1.00 95.81 293 PRO A N 1
ATOM 2220 C CA . PRO A 1 293 ? 19.486 0.026 -0.845 1.00 95.81 293 PRO A CA 1
ATOM 2221 C C . PRO A 1 293 ? 18.700 -1.091 -0.134 1.00 95.81 293 PRO A C 1
ATOM 2223 O O . PRO A 1 293 ? 18.706 -1.213 1.093 1.00 95.81 293 PRO A O 1
ATOM 2226 N N . LEU A 1 294 ? 18.071 -1.960 -0.925 1.00 96.31 294 LEU A N 1
ATOM 2227 C CA . LEU A 1 294 ? 17.161 -3.007 -0.450 1.00 96.31 294 LEU A CA 1
ATOM 2228 C C . LEU A 1 294 ? 17.854 -4.090 0.400 1.00 96.31 294 LEU A C 1
ATOM 2230 O O . LEU A 1 294 ? 17.242 -4.643 1.315 1.00 96.31 294 LEU A O 1
ATOM 2234 N N . ASP A 1 295 ? 19.128 -4.382 0.138 1.00 96.12 295 ASP A N 1
ATOM 2235 C CA . ASP A 1 295 ? 19.937 -5.403 0.820 1.00 96.12 295 ASP A CA 1
ATOM 2236 C C . ASP A 1 295 ? 20.594 -4.909 2.121 1.00 96.12 295 ASP A C 1
ATOM 2238 O O . ASP A 1 295 ? 21.458 -5.583 2.686 1.00 96.12 295 ASP A O 1
ATOM 2242 N N . CYS A 1 296 ? 20.187 -3.745 2.632 1.00 95.94 296 CYS A N 1
ATOM 2243 C CA . CYS A 1 296 ? 20.755 -3.191 3.850 1.00 95.94 296 CYS A CA 1
ATOM 2244 C C . CYS A 1 296 ? 20.451 -4.049 5.096 1.00 95.94 296 CYS A C 1
ATOM 2246 O O . CYS A 1 296 ? 19.280 -4.243 5.461 1.00 95.94 296 CYS A O 1
ATOM 2248 N N . PRO A 1 297 ? 21.488 -4.568 5.787 1.00 94.12 297 PRO A N 1
ATOM 2249 C CA . PRO A 1 297 ? 21.306 -5.406 6.962 1.00 94.12 297 PRO A CA 1
ATOM 2250 C C . PRO A 1 297 ? 21.023 -4.573 8.211 1.00 94.12 297 PRO A C 1
ATOM 2252 O O . PRO A 1 297 ? 21.655 -3.541 8.445 1.00 94.12 297 PRO A O 1
ATOM 2255 N N . VAL A 1 298 ? 20.121 -5.078 9.055 1.00 93.56 298 VAL A N 1
ATOM 2256 C CA . VAL A 1 298 ? 19.746 -4.451 10.332 1.00 93.56 298 VAL A CA 1
ATOM 2257 C C . VAL A 1 298 ? 20.984 -4.196 11.197 1.00 93.56 298 VAL A C 1
ATOM 2259 O O . VAL A 1 298 ? 21.724 -5.123 11.536 1.00 93.56 298 VAL A O 1
ATOM 2262 N N . GLY A 1 299 ? 21.206 -2.935 11.572 1.00 80.56 299 GLY A N 1
ATOM 2263 C CA . GLY A 1 299 ? 22.229 -2.541 12.546 1.00 80.56 299 GLY A CA 1
ATOM 2264 C C . GLY A 1 299 ? 23.684 -2.626 12.066 1.00 80.56 299 GLY A C 1
ATOM 2265 O O . GLY A 1 299 ? 24.593 -2.523 12.890 1.00 80.56 299 GLY A O 1
ATOM 2266 N N . ALA A 1 300 ? 23.942 -2.804 10.766 1.00 73.19 300 ALA A N 1
ATOM 2267 C CA . ALA A 1 300 ? 25.309 -2.942 10.253 1.00 73.19 300 ALA A CA 1
ATOM 2268 C C . ALA A 1 300 ? 26.088 -1.618 10.152 1.00 73.19 300 ALA A C 1
ATOM 2270 O O . ALA A 1 300 ? 27.316 -1.647 10.069 1.00 73.19 300 ALA A O 1
ATOM 2271 N N . GLY A 1 301 ? 25.400 -0.466 10.154 1.00 73.88 301 GLY A N 1
ATOM 2272 C CA . GLY A 1 301 ? 26.029 0.862 10.096 1.00 73.88 301 GLY A CA 1
ATOM 2273 C C . GLY A 1 301 ? 26.924 1.079 8.868 1.00 73.88 301 GLY A C 1
ATOM 2274 O O . GLY A 1 301 ? 27.882 1.851 8.936 1.00 73.88 301 GLY A O 1
ATOM 2275 N N . ALA A 1 302 ? 26.666 0.361 7.770 1.00 85.50 302 ALA A N 1
ATOM 2276 C CA . ALA A 1 302 ? 27.442 0.481 6.544 1.00 85.50 302 ALA A CA 1
ATOM 2277 C C . ALA A 1 302 ? 27.209 1.863 5.904 1.00 85.50 302 ALA A C 1
ATOM 2279 O O . ALA A 1 302 ? 26.058 2.283 5.817 1.00 85.50 302 ALA A O 1
ATOM 2280 N N . PRO A 1 303 ? 28.247 2.561 5.404 1.00 88.62 303 PRO A N 1
ATOM 2281 C CA . PRO A 1 303 ? 28.074 3.855 4.736 1.00 88.62 303 PRO A CA 1
ATOM 2282 C C . PRO A 1 303 ? 27.108 3.822 3.543 1.00 88.62 303 PRO A C 1
ATOM 2284 O O . PRO A 1 303 ? 26.455 4.817 3.254 1.00 88.62 303 PRO A O 1
ATOM 2287 N N . GLN A 1 304 ? 27.019 2.677 2.863 1.00 90.50 304 GLN A N 1
ATOM 2288 C CA . GLN A 1 304 ? 26.107 2.417 1.746 1.00 90.50 304 GLN A CA 1
ATOM 2289 C C . GLN A 1 304 ? 24.656 2.188 2.195 1.00 90.50 304 GLN A C 1
ATOM 2291 O O . GLN A 1 304 ? 23.754 2.202 1.369 1.00 90.50 304 GLN A O 1
ATOM 2296 N N . CYS A 1 305 ? 24.432 2.017 3.498 1.00 93.50 305 CYS A N 1
ATOM 2297 C CA . CYS A 1 305 ? 23.130 1.884 4.143 1.00 93.50 305 CYS A CA 1
ATOM 2298 C C . CYS A 1 305 ? 22.908 3.075 5.082 1.00 93.50 305 CYS A C 1
ATOM 2300 O O . CYS A 1 305 ? 22.935 2.915 6.308 1.00 93.50 305 CYS A O 1
ATOM 2302 N N . PRO A 1 306 ? 22.761 4.289 4.525 1.00 90.12 306 PRO A N 1
ATOM 2303 C CA . PRO A 1 306 ? 22.781 5.517 5.311 1.00 90.12 306 PRO A CA 1
ATOM 2304 C C . PRO A 1 306 ? 21.577 5.636 6.250 1.00 90.12 306 PRO A C 1
ATOM 2306 O O . PRO A 1 306 ? 21.709 6.228 7.321 1.00 90.12 306 PRO A O 1
ATOM 2309 N N . GLY A 1 307 ? 20.437 5.047 5.878 1.00 91.38 307 GLY A N 1
ATOM 2310 C CA . GLY A 1 307 ? 19.184 5.223 6.598 1.00 91.38 307 GLY A CA 1
ATOM 2311 C C . GLY A 1 307 ? 18.733 6.686 6.589 1.00 91.38 307 GLY A C 1
ATOM 2312 O O . GLY A 1 307 ? 19.026 7.436 5.655 1.00 91.38 307 GLY A O 1
ATOM 2313 N N . THR A 1 308 ? 18.069 7.125 7.657 1.00 93.81 308 THR A N 1
ATOM 2314 C CA . THR A 1 308 ? 17.609 8.514 7.809 1.00 93.81 308 THR A CA 1
ATOM 2315 C C . THR A 1 308 ? 17.737 9.004 9.251 1.00 93.81 308 THR A C 1
ATOM 2317 O O . THR A 1 308 ? 17.864 8.208 10.181 1.00 93.81 308 THR A O 1
ATOM 2320 N N . PRO A 1 309 ? 17.633 10.322 9.505 1.00 92.69 309 PRO A N 1
ATOM 2321 C CA . PRO A 1 309 ? 17.558 10.833 10.873 1.00 92.69 309 PRO A CA 1
ATOM 2322 C C . PRO A 1 309 ? 16.383 10.276 11.694 1.00 92.69 309 PRO A C 1
ATOM 2324 O O . PRO A 1 309 ? 16.484 10.223 12.918 1.00 92.69 309 PRO A O 1
ATOM 2327 N N . GLY A 1 310 ? 15.278 9.891 11.044 1.00 90.06 310 GLY A N 1
ATOM 2328 C CA . GLY A 1 310 ? 14.062 9.416 11.709 1.00 90.06 310 GLY A CA 1
ATOM 2329 C C . GLY A 1 310 ? 14.081 7.932 12.095 1.00 90.06 310 GLY A C 1
ATOM 2330 O O . GLY A 1 310 ? 13.492 7.577 13.114 1.00 90.06 310 GLY A O 1
ATOM 2331 N N . ALA A 1 311 ? 14.792 7.095 11.331 1.00 91.75 311 ALA A N 1
ATOM 2332 C CA . ALA A 1 311 ? 14.921 5.648 11.566 1.00 91.75 311 ALA A CA 1
ATOM 2333 C C . ALA A 1 311 ? 16.330 5.215 12.032 1.00 91.75 311 ALA A C 1
ATOM 2335 O O . ALA A 1 311 ? 16.541 4.089 12.469 1.00 91.75 311 ALA A O 1
ATOM 2336 N N . GLY A 1 312 ? 17.316 6.116 11.997 1.00 89.81 312 GLY A N 1
ATOM 2337 C CA . GLY A 1 312 ? 18.704 5.802 12.330 1.00 89.81 312 GLY A CA 1
ATOM 2338 C C . GLY A 1 312 ? 19.467 5.180 11.150 1.00 89.81 312 GLY A C 1
ATOM 2339 O O . GLY A 1 312 ? 19.117 5.432 9.995 1.00 89.81 312 GLY A O 1
ATOM 2340 N N . PRO A 1 313 ? 20.558 4.428 11.408 1.00 87.88 313 PRO A N 1
ATOM 2341 C CA . PRO A 1 313 ? 21.321 3.788 10.340 1.00 87.88 313 PRO A CA 1
ATOM 2342 C C . PRO A 1 313 ? 20.452 2.775 9.588 1.00 87.88 313 PRO A C 1
ATOM 2344 O O . PRO A 1 313 ? 19.520 2.212 10.157 1.00 87.88 313 PRO A O 1
ATOM 2347 N N . GLY A 1 314 ? 20.787 2.521 8.324 1.00 89.56 314 GLY A N 1
ATOM 2348 C CA . GLY A 1 314 ? 20.022 1.627 7.465 1.00 89.56 314 GLY A CA 1
ATOM 2349 C C . GLY A 1 314 ? 19.839 0.196 7.996 1.00 89.56 314 GLY A C 1
ATOM 2350 O O . GLY A 1 314 ? 20.498 -0.252 8.939 1.00 89.56 314 GLY A O 1
ATOM 2351 N N . GLY A 1 315 ? 18.946 -0.539 7.335 1.00 94.62 315 GLY A N 1
ATOM 2352 C CA . GLY A 1 315 ? 18.433 -1.837 7.747 1.00 94.62 315 GLY A CA 1
ATOM 2353 C C . GLY A 1 315 ? 17.199 -1.690 8.632 1.00 94.62 315 GLY A C 1
ATOM 2354 O O . GLY A 1 315 ? 17.239 -2.071 9.800 1.00 94.62 315 GLY A O 1
ATOM 2355 N N . TYR A 1 316 ? 16.117 -1.148 8.065 1.00 96.69 316 TYR A N 1
ATOM 2356 C CA . TYR A 1 316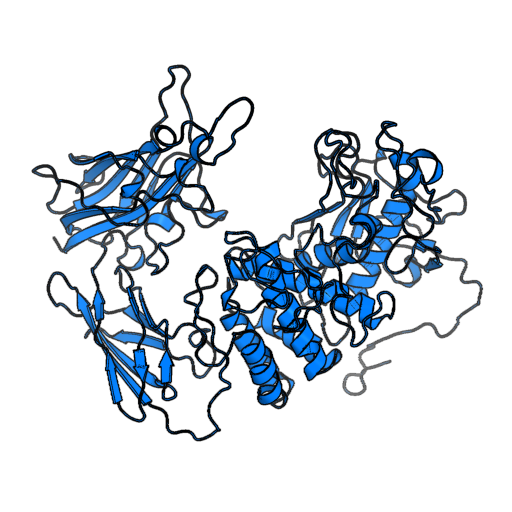 ? 14.916 -0.803 8.829 1.00 96.69 316 TYR A CA 1
ATOM 2357 C C . TYR A 1 316 ? 14.215 -2.025 9.427 1.00 96.69 316 TYR A C 1
ATOM 2359 O O . TYR A 1 316 ? 14.249 -3.130 8.859 1.00 96.69 316 TYR A O 1
ATOM 2367 N N . THR A 1 317 ? 13.568 -1.801 10.570 1.00 97.75 317 THR A N 1
ATOM 2368 C CA . THR A 1 317 ? 12.699 -2.752 11.271 1.00 97.75 317 THR A CA 1
ATOM 2369 C C . THR A 1 317 ? 11.270 -2.228 11.335 1.00 97.75 317 THR A C 1
ATOM 2371 O O . THR A 1 317 ? 10.966 -1.091 10.986 1.00 97.75 317 THR A O 1
ATOM 2374 N N . TYR A 1 318 ? 10.352 -3.070 11.804 1.00 98.25 318 TYR A N 1
ATOM 2375 C CA . TYR A 1 318 ? 8.947 -2.701 11.919 1.00 98.25 318 TYR A CA 1
ATOM 2376 C C . TYR A 1 318 ? 8.692 -1.512 12.858 1.00 98.25 318 TYR A C 1
ATOM 2378 O O . TYR A 1 318 ? 7.703 -0.803 12.688 1.00 98.25 318 TYR A O 1
ATOM 2386 N N . GLY A 1 319 ? 9.583 -1.260 13.822 1.00 96.69 319 GLY A N 1
ATOM 2387 C CA . GLY A 1 319 ? 9.515 -0.096 14.702 1.00 96.69 319 GLY A CA 1
ATOM 2388 C C . GLY A 1 319 ? 9.807 1.236 14.008 1.00 96.69 319 GLY A C 1
ATOM 2389 O O . GLY A 1 319 ? 9.461 2.276 14.572 1.00 96.69 319 GLY A O 1
ATOM 2390 N N . ASP A 1 320 ? 10.397 1.216 12.810 1.00 97.12 320 ASP A N 1
ATOM 2391 C CA . ASP A 1 320 ? 10.681 2.414 12.010 1.00 97.12 320 ASP A CA 1
ATOM 2392 C C . ASP A 1 320 ? 9.471 2.891 11.204 1.00 97.12 320 ASP A C 1
ATOM 2394 O O . ASP A 1 320 ? 9.497 4.001 10.667 1.00 97.12 320 ASP A O 1
ATOM 2398 N N . LEU A 1 321 ? 8.400 2.088 11.156 1.00 97.31 321 LEU A N 1
ATOM 2399 C CA . LEU A 1 321 ? 7.201 2.407 10.395 1.00 97.31 321 LEU A CA 1
ATOM 2400 C C . LEU A 1 321 ? 6.620 3.763 10.827 1.00 97.31 321 LEU A C 1
ATOM 2402 O O . LEU A 1 321 ? 6.375 4.005 12.013 1.00 97.31 321 LEU A O 1
ATOM 2406 N N . GLY A 1 322 ? 6.413 4.651 9.856 1.00 94.38 322 GLY A N 1
ATOM 2407 C CA . GLY A 1 322 ? 5.940 6.016 10.058 1.00 94.38 322 GLY A CA 1
ATOM 2408 C C . GLY A 1 322 ? 7.011 7.009 10.513 1.00 94.38 322 GLY A C 1
ATOM 2409 O O . GLY A 1 322 ? 6.670 8.134 10.886 1.00 94.38 322 GLY A O 1
ATOM 2410 N N . ARG A 1 323 ? 8.293 6.617 10.535 1.00 94.94 323 ARG A N 1
ATOM 2411 C CA . ARG A 1 323 ? 9.406 7.459 11.014 1.00 94.94 323 ARG A CA 1
ATOM 2412 C C . ARG A 1 323 ? 10.491 7.701 9.977 1.00 94.94 323 ARG A C 1
ATOM 2414 O O . ARG A 1 323 ? 11.217 8.682 10.127 1.00 94.94 323 ARG A O 1
ATOM 2421 N N . ILE A 1 324 ? 10.600 6.871 8.938 1.00 95.19 324 ILE A N 1
ATOM 2422 C CA . ILE A 1 324 ? 11.728 6.896 7.991 1.00 95.19 324 ILE A CA 1
ATOM 2423 C C . ILE A 1 324 ? 11.917 8.284 7.375 1.00 95.19 324 ILE A C 1
ATOM 2425 O O . ILE A 1 324 ? 13.014 8.831 7.445 1.00 95.19 324 ILE A O 1
ATOM 2429 N N . VAL A 1 325 ? 10.859 8.919 6.873 1.00 93.62 325 VAL A N 1
ATOM 2430 C CA . VAL A 1 325 ? 10.925 10.290 6.321 1.00 93.62 325 VAL A CA 1
ATOM 2431 C C . VAL A 1 325 ? 10.270 11.339 7.229 1.00 93.62 325 VAL A C 1
ATOM 2433 O O . VAL A 1 325 ? 9.957 12.444 6.798 1.00 93.62 325 VAL A O 1
ATOM 2436 N N . GLY A 1 326 ? 10.084 11.016 8.514 1.00 88.56 326 GLY A N 1
ATOM 2437 C CA . GLY A 1 326 ? 9.437 11.892 9.501 1.00 88.56 326 GLY A CA 1
ATOM 2438 C C . GLY A 1 326 ? 7.906 11.796 9.551 1.00 88.56 326 GLY A C 1
ATOM 2439 O O . GLY A 1 326 ? 7.283 12.513 10.334 1.00 88.56 326 GLY A O 1
ATOM 2440 N N . GLY A 1 327 ? 7.310 10.904 8.760 1.00 87.94 327 GLY A N 1
ATOM 2441 C CA . GLY A 1 327 ? 5.887 10.578 8.757 1.00 87.94 327 GLY A CA 1
ATOM 2442 C C . GLY A 1 327 ? 5.625 9.284 7.986 1.00 87.94 327 GLY A C 1
ATOM 2443 O O . GLY A 1 327 ? 6.544 8.734 7.382 1.00 87.94 327 GLY A O 1
ATOM 2444 N N . ALA A 1 328 ? 4.377 8.813 8.033 1.00 89.44 328 ALA A N 1
ATOM 2445 C CA . ALA A 1 328 ? 3.915 7.643 7.293 1.00 89.44 328 ALA A CA 1
ATOM 2446 C C . ALA A 1 328 ? 3.887 7.941 5.789 1.00 89.44 328 ALA A C 1
ATOM 2448 O O . ALA A 1 328 ? 3.127 8.801 5.346 1.00 89.44 328 ALA A O 1
ATOM 2449 N N . GLU A 1 329 ? 4.716 7.240 5.020 1.00 91.94 329 GLU A N 1
ATOM 2450 C CA . GLU A 1 329 ? 4.826 7.390 3.569 1.00 91.94 329 GLU A CA 1
ATOM 2451 C C . GLU A 1 329 ? 5.105 6.011 2.945 1.00 91.94 329 GLU A C 1
ATOM 2453 O O . GLU A 1 329 ? 5.959 5.268 3.423 1.00 91.94 329 GLU A O 1
ATOM 2458 N N . VAL A 1 330 ? 4.335 5.623 1.926 1.00 95.19 330 VAL A N 1
ATOM 2459 C CA . VAL A 1 330 ? 4.290 4.228 1.457 1.00 95.19 330 VAL A CA 1
ATOM 2460 C C . VAL A 1 330 ? 5.591 3.769 0.801 1.00 95.19 330 VAL A C 1
ATOM 2462 O O . VAL A 1 330 ? 5.972 2.615 0.994 1.00 95.19 330 VAL A O 1
ATOM 2465 N N . HIS A 1 331 ? 6.303 4.644 0.089 1.00 96.25 331 HIS A N 1
ATOM 2466 C CA . HIS A 1 331 ? 7.565 4.284 -0.556 1.00 96.25 331 HIS A CA 1
ATOM 2467 C C . HIS A 1 331 ? 8.664 4.090 0.491 1.00 96.25 331 HIS A C 1
ATOM 2469 O O . HIS A 1 331 ? 9.375 3.086 0.464 1.00 96.25 331 HIS A O 1
ATOM 2475 N N . ALA A 1 332 ? 8.765 5.015 1.449 1.00 97.00 332 ALA A N 1
ATOM 2476 C CA . ALA A 1 332 ? 9.735 4.952 2.536 1.00 97.00 332 ALA A CA 1
ATOM 2477 C C . ALA A 1 332 ? 9.479 3.751 3.460 1.00 97.00 332 ALA A C 1
ATOM 2479 O O . ALA A 1 332 ? 10.373 2.945 3.712 1.00 97.00 332 ALA A O 1
ATOM 2480 N N . ASP A 1 333 ? 8.247 3.585 3.942 1.00 98.25 333 ASP A N 1
ATOM 2481 C CA . ASP A 1 333 ? 7.885 2.496 4.854 1.00 98.25 333 ASP A CA 1
ATOM 2482 C C . ASP A 1 333 ? 7.801 1.130 4.148 1.00 98.25 333 ASP A C 1
ATOM 2484 O O . ASP A 1 333 ? 7.949 0.084 4.791 1.00 98.25 333 ASP A O 1
ATOM 2488 N N . GLY A 1 334 ? 7.669 1.117 2.817 1.00 98.50 334 GLY A N 1
ATOM 2489 C CA . GLY A 1 334 ? 7.821 -0.076 1.985 1.00 98.50 334 GLY A CA 1
ATOM 2490 C C . GLY A 1 334 ? 9.227 -0.685 2.052 1.00 98.50 334 GLY A C 1
ATOM 2491 O O . GLY A 1 334 ? 9.371 -1.911 2.011 1.00 98.50 334 GLY A O 1
ATOM 2492 N N . GLU A 1 335 ? 10.269 0.124 2.278 1.00 98.25 335 GLU A N 1
ATOM 2493 C CA . GLU A 1 335 ? 11.655 -0.357 2.402 1.00 98.25 335 GLU A CA 1
ATOM 2494 C C . GLU A 1 335 ? 11.806 -1.401 3.530 1.00 98.25 335 GLU A C 1
ATOM 2496 O O . GLU A 1 335 ? 12.570 -2.359 3.397 1.00 98.25 335 GLU A O 1
ATOM 2501 N N . ILE A 1 336 ? 11.010 -1.302 4.607 1.00 98.69 336 ILE A N 1
ATOM 2502 C CA . ILE A 1 336 ? 10.973 -2.295 5.697 1.00 98.69 336 ILE A CA 1
ATOM 2503 C C . ILE A 1 336 ? 10.550 -3.671 5.164 1.00 98.69 336 ILE A C 1
ATOM 2505 O O . ILE A 1 336 ? 11.179 -4.696 5.462 1.00 98.69 336 ILE A O 1
ATOM 2509 N N . TRP A 1 337 ? 9.468 -3.716 4.384 1.00 98.88 337 TRP A N 1
ATOM 2510 C CA . TRP A 1 337 ? 8.920 -4.965 3.861 1.00 98.88 337 TRP A CA 1
ATOM 2511 C C . TRP A 1 337 ? 9.811 -5.551 2.762 1.00 98.88 337 TRP A C 1
ATOM 2513 O O . TRP A 1 337 ? 10.101 -6.750 2.787 1.00 98.88 337 TRP A O 1
ATOM 2523 N N . ALA A 1 338 ? 10.324 -4.714 1.857 1.00 98.75 338 ALA A N 1
ATOM 2524 C CA . ALA A 1 338 ? 11.185 -5.137 0.755 1.00 98.75 338 ALA A CA 1
ATOM 2525 C C . ALA A 1 338 ? 12.478 -5.794 1.269 1.00 98.75 338 ALA A C 1
ATOM 2527 O O . ALA A 1 338 ? 12.802 -6.925 0.885 1.00 98.75 338 ALA A O 1
ATOM 2528 N N . SER A 1 339 ? 13.163 -5.147 2.221 1.00 98.12 339 SER A N 1
ATOM 2529 C CA . SER A 1 339 ? 14.357 -5.704 2.864 1.00 98.12 339 SER A CA 1
ATOM 2530 C C . SER A 1 339 ? 14.051 -6.966 3.675 1.00 98.12 339 SER A C 1
ATOM 2532 O O . SER A 1 339 ? 14.835 -7.916 3.667 1.00 98.12 339 SER A O 1
ATOM 2534 N N . THR A 1 340 ? 12.883 -7.039 4.323 1.00 98.88 340 THR A N 1
ATOM 2535 C CA . THR A 1 340 ? 12.451 -8.267 5.013 1.00 98.88 340 THR A CA 1
ATOM 2536 C C . THR A 1 340 ? 12.295 -9.432 4.037 1.00 98.88 340 THR A C 1
ATOM 2538 O O . THR A 1 340 ? 12.780 -10.536 4.300 1.00 98.88 340 THR A O 1
ATOM 2541 N N . LEU A 1 341 ? 11.648 -9.215 2.890 1.00 98.88 341 LEU A N 1
ATOM 2542 C CA . LEU A 1 341 ? 11.505 -10.254 1.872 1.00 98.88 341 LEU A CA 1
ATOM 2543 C C . LEU A 1 341 ? 12.853 -10.643 1.249 1.00 98.88 341 LEU A C 1
ATOM 2545 O O . LEU A 1 341 ? 13.025 -11.800 0.852 1.00 98.88 341 LEU A O 1
ATOM 2549 N N . TRP A 1 342 ? 13.831 -9.735 1.197 1.00 98.62 342 TRP A N 1
ATOM 2550 C CA . TRP A 1 342 ? 15.202 -10.069 0.797 1.00 98.62 342 TRP A CA 1
ATOM 2551 C C . TRP A 1 342 ? 15.899 -10.995 1.799 1.00 98.62 342 TRP A C 1
ATOM 2553 O O . TRP A 1 342 ? 16.523 -11.986 1.404 1.00 98.62 342 TRP A O 1
ATOM 2563 N N . ASP A 1 343 ? 15.716 -10.762 3.100 1.00 98.44 343 ASP A N 1
ATOM 2564 C CA . ASP A 1 343 ? 16.224 -11.654 4.148 1.00 98.44 343 ASP A CA 1
ATOM 2565 C C . ASP A 1 343 ? 15.553 -13.036 4.081 1.00 98.44 343 ASP A C 1
ATOM 2567 O O . ASP A 1 343 ? 16.217 -14.075 4.193 1.00 98.44 343 ASP A O 1
ATOM 2571 N N . VAL A 1 344 ? 14.240 -13.079 3.819 1.00 98.75 344 VAL A N 1
ATOM 2572 C CA . VAL A 1 344 ? 13.504 -14.334 3.591 1.00 98.75 344 VAL A CA 1
ATOM 2573 C C . VAL A 1 344 ? 14.036 -15.059 2.350 1.00 98.75 344 VAL A C 1
ATOM 2575 O O . VAL A 1 344 ? 14.280 -16.268 2.399 1.00 98.75 344 VAL A O 1
ATOM 2578 N N . ARG A 1 345 ? 14.265 -14.341 1.243 1.00 98.12 345 ARG A N 1
ATOM 2579 C CA . ARG A 1 345 ? 14.893 -14.865 0.016 1.00 98.12 345 ARG A CA 1
ATOM 2580 C C . ARG A 1 345 ? 16.262 -15.471 0.295 1.00 98.12 345 ARG A C 1
ATOM 2582 O O . ARG A 1 345 ? 16.529 -16.585 -0.155 1.00 98.12 345 ARG A O 1
ATOM 2589 N N . SER A 1 346 ? 17.084 -14.799 1.091 1.00 96.75 346 SER A N 1
ATOM 2590 C CA . SER A 1 346 ? 18.408 -15.277 1.493 1.00 96.75 346 SER A CA 1
ATOM 2591 C C . SER A 1 346 ? 18.334 -16.536 2.369 1.00 96.75 346 SER A C 1
ATOM 2593 O O . SER A 1 346 ? 19.128 -17.464 2.207 1.00 96.75 346 SER A O 1
ATOM 2595 N N . ALA A 1 347 ? 17.350 -16.627 3.269 1.00 98.00 347 ALA A N 1
ATOM 2596 C CA . ALA A 1 347 ? 17.195 -17.762 4.182 1.00 98.00 347 ALA A CA 1
ATOM 2597 C C . ALA A 1 347 ? 16.617 -19.032 3.521 1.00 98.00 347 ALA A C 1
ATOM 2599 O O . ALA A 1 347 ? 16.954 -20.162 3.921 1.00 98.00 347 ALA A O 1
ATOM 2600 N N . LEU A 1 348 ? 15.708 -18.862 2.558 1.00 98.31 348 LEU A N 1
ATOM 2601 C CA . LEU A 1 348 ? 14.943 -19.953 1.941 1.00 98.31 348 LEU A CA 1
ATOM 2602 C C . LEU A 1 348 ? 15.417 -20.322 0.533 1.00 98.31 348 LEU A C 1
ATOM 2604 O O . LEU A 1 348 ? 15.229 -21.464 0.111 1.00 98.31 348 LEU A O 1
ATOM 2608 N N . GLY A 1 349 ? 16.056 -19.386 -0.165 1.00 97.31 349 GLY A N 1
ATOM 2609 C CA . GLY A 1 349 ? 16.392 -19.498 -1.574 1.00 97.31 349 GLY A CA 1
ATOM 2610 C C . GLY A 1 349 ? 15.256 -19.039 -2.493 1.00 97.31 349 GLY A C 1
ATOM 2611 O O . GLY A 1 349 ? 14.072 -19.085 -2.157 1.00 97.31 349 GLY A O 1
ATOM 2612 N N . VAL A 1 350 ? 15.647 -18.636 -3.702 1.00 96.56 350 VAL A N 1
ATOM 2613 C CA . VAL A 1 350 ? 14.788 -17.961 -4.688 1.00 96.56 350 VAL A CA 1
ATOM 2614 C C . VAL A 1 350 ? 13.475 -18.696 -4.999 1.00 96.56 350 VAL A C 1
ATOM 2616 O O . VAL A 1 350 ? 12.423 -18.062 -4.915 1.00 96.56 350 VAL A O 1
ATOM 2619 N N . PRO A 1 351 ? 13.464 -20.006 -5.340 1.00 97.56 351 PRO A N 1
ATOM 2620 C CA . PRO A 1 351 ? 12.229 -20.642 -5.795 1.00 97.56 351 PRO A CA 1
ATOM 2621 C C . PRO A 1 351 ? 11.170 -20.731 -4.694 1.00 97.56 351 PRO A C 1
ATOM 2623 O O . PRO A 1 351 ? 9.995 -20.480 -4.947 1.00 97.56 351 PRO A O 1
ATOM 2626 N N . LEU A 1 352 ? 11.579 -21.065 -3.466 1.00 98.56 352 LEU A N 1
ATOM 2627 C CA . LEU A 1 352 ? 10.632 -21.193 -2.365 1.00 98.56 352 LEU A CA 1
ATOM 2628 C C . LEU A 1 352 ? 10.078 -19.823 -1.968 1.00 98.56 352 LEU A C 1
ATOM 2630 O O . LEU A 1 352 ? 8.869 -19.697 -1.817 1.00 98.56 352 LEU A O 1
ATOM 2634 N N . THR A 1 353 ? 10.915 -18.787 -1.873 1.00 98.62 353 THR A N 1
ATOM 2635 C CA . THR A 1 353 ? 10.429 -17.447 -1.513 1.00 98.62 353 THR A CA 1
ATOM 2636 C C . THR A 1 353 ? 9.441 -16.897 -2.535 1.00 98.62 353 THR A C 1
ATOM 2638 O O . THR A 1 353 ? 8.376 -16.443 -2.132 1.00 98.62 353 THR A O 1
ATOM 2641 N N . ARG A 1 354 ? 9.718 -17.024 -3.840 1.00 98.50 354 ARG A N 1
ATOM 2642 C CA . ARG A 1 354 ? 8.767 -16.648 -4.905 1.00 98.50 354 ARG A CA 1
ATOM 2643 C C . ARG A 1 354 ? 7.405 -17.326 -4.732 1.00 98.50 354 ARG A C 1
ATOM 2645 O O . ARG A 1 354 ? 6.378 -16.655 -4.782 1.00 98.50 354 ARG A O 1
ATOM 2652 N N . ALA A 1 355 ? 7.403 -18.640 -4.485 1.00 98.38 355 ALA A N 1
ATOM 2653 C CA . ALA A 1 355 ? 6.172 -19.400 -4.278 1.00 98.38 355 ALA A CA 1
ATOM 2654 C C . ALA A 1 355 ? 5.390 -18.877 -3.065 1.00 98.38 355 ALA A C 1
ATOM 2656 O O . ALA A 1 355 ? 4.198 -18.600 -3.157 1.00 98.38 355 ALA A O 1
ATOM 2657 N N . LEU A 1 356 ? 6.071 -18.722 -1.927 1.00 98.81 356 LEU A N 1
ATOM 2658 C CA . LEU A 1 356 ? 5.440 -18.324 -0.672 1.00 98.81 356 LEU A CA 1
ATOM 2659 C C . LEU A 1 356 ? 4.901 -16.895 -0.716 1.00 98.81 356 LEU A C 1
ATOM 2661 O O . LEU A 1 356 ? 3.771 -16.682 -0.296 1.00 98.81 356 LEU A O 1
ATOM 2665 N N . VAL A 1 357 ? 5.674 -15.941 -1.243 1.00 98.75 357 VAL A N 1
ATOM 2666 C CA . VAL A 1 357 ? 5.259 -14.534 -1.343 1.00 98.75 357 VAL A CA 1
ATOM 2667 C C . VAL A 1 357 ? 4.055 -14.394 -2.275 1.00 98.75 357 VAL A C 1
ATOM 2669 O O . VAL A 1 357 ? 3.078 -13.757 -1.894 1.00 98.75 357 VAL A O 1
ATOM 2672 N N . THR A 1 358 ? 4.068 -15.046 -3.444 1.00 98.62 358 THR A N 1
ATOM 2673 C CA . THR A 1 358 ? 2.937 -14.967 -4.390 1.00 98.62 358 THR A CA 1
ATOM 2674 C C . THR A 1 358 ? 1.676 -15.619 -3.822 1.00 98.62 358 THR A C 1
ATOM 2676 O O . THR A 1 358 ? 0.605 -15.025 -3.853 1.00 98.62 358 THR A O 1
ATOM 2679 N N . ARG A 1 359 ? 1.781 -16.833 -3.255 1.00 98.31 359 ARG A N 1
ATOM 2680 C CA . ARG A 1 359 ? 0.616 -17.504 -2.648 1.00 98.31 359 ARG A CA 1
ATOM 2681 C C . ARG A 1 359 ? 0.084 -16.749 -1.430 1.00 98.31 359 ARG A C 1
ATOM 2683 O O . ARG A 1 359 ? -1.107 -16.805 -1.160 1.00 98.31 359 ARG A O 1
ATOM 2690 N N . ALA A 1 360 ? 0.944 -16.056 -0.686 1.00 98.56 360 ALA A N 1
ATOM 2691 C CA . ALA A 1 360 ? 0.511 -15.254 0.450 1.00 98.56 360 ALA A CA 1
ATOM 2692 C C . ALA A 1 360 ? -0.369 -14.072 0.035 1.00 98.56 360 ALA A C 1
ATOM 2694 O O . ALA A 1 360 ? -1.342 -13.813 0.733 1.00 98.56 360 ALA A O 1
ATOM 2695 N N . MET A 1 361 ? -0.081 -13.412 -1.094 1.00 98.56 361 MET A N 1
ATOM 2696 C CA . MET A 1 361 ? -0.941 -12.347 -1.631 1.00 98.56 361 MET A CA 1
ATOM 2697 C C . MET A 1 361 ? -2.377 -12.852 -1.828 1.00 98.56 361 MET A C 1
ATOM 2699 O O . MET A 1 361 ? -3.309 -12.262 -1.294 1.00 98.56 361 MET A O 1
ATOM 2703 N N . GLU A 1 362 ? -2.532 -14.012 -2.473 1.00 95.94 362 GLU A N 1
ATOM 2704 C CA . GLU A 1 362 ? -3.835 -14.648 -2.730 1.00 95.94 362 GLU A CA 1
ATOM 2705 C C . GLU A 1 362 ? -4.561 -15.114 -1.458 1.00 95.94 362 GLU A C 1
ATOM 2707 O O . GLU A 1 362 ? -5.786 -15.212 -1.432 1.00 95.94 362 GLU A O 1
ATOM 2712 N N . LEU A 1 363 ? -3.808 -15.475 -0.415 1.00 95.75 363 LEU A N 1
ATOM 2713 C CA . LEU A 1 363 ? -4.354 -15.961 0.856 1.00 95.75 363 LEU A CA 1
ATOM 2714 C C . LEU A 1 363 ? -4.660 -14.837 1.846 1.00 95.75 363 LEU A C 1
ATOM 2716 O O . LEU A 1 363 ? -5.378 -15.073 2.820 1.00 95.75 363 LEU A O 1
ATOM 2720 N N . SER A 1 364 ? -4.044 -13.671 1.669 1.00 95.19 364 SER A N 1
ATOM 2721 C CA . SER A 1 364 ? -4.100 -12.586 2.638 1.00 95.19 364 SER A CA 1
ATOM 2722 C C . SER A 1 364 ? -5.513 -12.010 2.777 1.00 95.19 364 SER A C 1
ATOM 2724 O O . SER A 1 364 ? -6.293 -12.040 1.824 1.00 95.19 364 SER A O 1
ATOM 2726 N N . PRO A 1 365 ? -5.881 -11.495 3.965 1.00 92.56 365 PRO A N 1
ATOM 2727 C CA . PRO A 1 365 ? -7.094 -10.699 4.084 1.00 92.56 365 PRO A CA 1
ATOM 2728 C C . PRO A 1 365 ? -6.969 -9.402 3.269 1.00 92.56 365 PRO A C 1
ATOM 2730 O O . PRO A 1 365 ? -5.863 -8.920 3.030 1.00 92.56 365 PRO A O 1
ATOM 2733 N N . ALA A 1 366 ? -8.111 -8.814 2.906 1.00 90.19 366 ALA A N 1
ATOM 2734 C CA . ALA A 1 366 ? -8.166 -7.492 2.285 1.00 90.19 366 ALA A CA 1
ATOM 2735 C C . ALA A 1 366 ? -7.487 -6.428 3.162 1.00 90.19 366 ALA A C 1
ATOM 2737 O O . ALA A 1 366 ? -7.621 -6.458 4.389 1.00 90.19 366 ALA A O 1
ATOM 2738 N N . SER A 1 367 ? -6.796 -5.481 2.522 1.00 90.25 367 SER A N 1
ATOM 2739 C CA . SER A 1 367 ? -6.063 -4.392 3.185 1.00 90.25 367 SER A CA 1
ATOM 2740 C C . SER A 1 367 ? -5.153 -4.876 4.332 1.00 90.25 367 SER A C 1
ATOM 2742 O O . SER A 1 367 ? -5.288 -4.422 5.477 1.00 90.25 367 SER A O 1
ATOM 2744 N N . PRO A 1 368 ? -4.240 -5.832 4.061 1.00 96.12 368 PRO A N 1
ATOM 2745 C CA . PRO A 1 368 ? -3.476 -6.501 5.106 1.00 96.12 368 PRO A CA 1
ATOM 2746 C C . PRO A 1 368 ? -2.466 -5.560 5.775 1.00 96.12 368 PRO A C 1
ATOM 2748 O O . PRO A 1 368 ? -1.836 -4.727 5.122 1.00 96.12 368 PRO A O 1
ATOM 2751 N N . SER A 1 369 ? -2.244 -5.741 7.080 1.00 97.69 369 SER A N 1
ATOM 2752 C CA . SER A 1 369 ? -1.021 -5.253 7.734 1.00 97.69 369 SER A CA 1
ATOM 2753 C C . SER A 1 369 ? 0.193 -6.097 7.324 1.00 97.69 369 SER A C 1
ATOM 2755 O O . SER A 1 369 ? 0.051 -7.217 6.821 1.00 97.69 369 SER A O 1
ATOM 2757 N N . PHE A 1 370 ? 1.407 -5.620 7.616 1.00 98.81 370 PHE A N 1
ATOM 2758 C CA . PHE A 1 370 ? 2.629 -6.420 7.444 1.00 98.81 370 PHE A CA 1
ATOM 2759 C C . PHE A 1 370 ? 2.541 -7.749 8.213 1.00 98.81 370 PHE A C 1
ATOM 2761 O O . PHE A 1 370 ? 3.017 -8.785 7.748 1.00 98.81 370 PHE A O 1
ATOM 2768 N N . LEU A 1 371 ? 1.892 -7.751 9.384 1.00 98.62 371 LEU A N 1
ATOM 2769 C CA . LEU A 1 371 ? 1.733 -8.956 10.199 1.00 98.62 371 LEU A CA 1
ATOM 2770 C C . LEU A 1 371 ? 0.696 -9.922 9.619 1.00 98.62 371 LEU A C 1
ATOM 2772 O O . LEU A 1 371 ? 0.899 -11.135 9.695 1.00 98.62 371 LEU A O 1
ATOM 2776 N N . ASP A 1 372 ? -0.368 -9.415 8.993 1.00 98.50 372 ASP A N 1
ATOM 2777 C CA . ASP A 1 372 ? -1.318 -10.254 8.256 1.00 98.50 372 ASP A CA 1
ATOM 2778 C C . ASP A 1 372 ? -0.640 -10.947 7.082 1.00 98.50 372 ASP A C 1
ATOM 2780 O O . ASP A 1 372 ? -0.793 -12.156 6.898 1.00 98.50 372 ASP A O 1
ATOM 2784 N N . MET A 1 373 ? 0.187 -10.213 6.338 1.00 98.69 373 MET A N 1
ATOM 2785 C CA . MET A 1 373 ? 0.931 -10.778 5.221 1.00 98.69 373 MET A CA 1
ATOM 2786 C C . MET A 1 373 ? 2.026 -11.753 5.674 1.00 98.69 373 MET A C 1
ATOM 2788 O O . MET A 1 373 ? 2.188 -12.822 5.085 1.00 98.69 373 MET A O 1
ATOM 2792 N N . ARG A 1 374 ? 2.741 -11.464 6.771 1.00 98.69 374 ARG A N 1
ATOM 2793 C CA . ARG A 1 374 ? 3.645 -12.431 7.423 1.00 98.69 374 ARG A CA 1
ATOM 2794 C C . ARG A 1 374 ? 2.905 -13.732 7.737 1.00 98.69 374 ARG A C 1
ATOM 2796 O O . ARG A 1 374 ? 3.405 -14.823 7.452 1.00 98.69 374 ARG A O 1
ATOM 2803 N N . ASN A 1 375 ? 1.720 -13.623 8.336 1.00 98.44 375 ASN A N 1
ATOM 2804 C CA . ASN A 1 375 ? 0.897 -14.774 8.688 1.00 98.44 375 ASN A CA 1
ATOM 2805 C C . ASN A 1 375 ? 0.419 -15.522 7.431 1.00 98.44 375 ASN A C 1
ATOM 2807 O O . ASN A 1 375 ? 0.431 -16.752 7.425 1.00 98.44 375 ASN A O 1
ATOM 2811 N N . ALA A 1 376 ? 0.093 -14.812 6.348 1.00 98.62 376 ALA A N 1
ATOM 2812 C CA . ALA A 1 376 ? -0.250 -15.409 5.059 1.00 98.62 376 ALA A CA 1
ATOM 2813 C C . ALA A 1 376 ? 0.939 -16.160 4.427 1.00 98.62 376 ALA A C 1
ATOM 2815 O O . ALA A 1 376 ? 0.754 -17.254 3.901 1.00 98.62 376 ALA A O 1
ATOM 2816 N N . ILE A 1 377 ? 2.173 -15.660 4.558 1.00 98.88 377 ILE A N 1
ATOM 2817 C CA . ILE A 1 377 ? 3.400 -16.358 4.123 1.00 98.88 377 ILE A CA 1
ATOM 2818 C C . ILE A 1 377 ? 3.632 -17.640 4.939 1.00 98.88 377 ILE A C 1
ATOM 2820 O O . ILE A 1 377 ? 3.957 -18.691 4.379 1.00 98.88 377 ILE A O 1
ATOM 2824 N N . LEU A 1 378 ? 3.424 -17.597 6.258 1.00 98.50 378 LEU A N 1
ATOM 2825 C CA . LEU A 1 378 ? 3.477 -18.789 7.116 1.00 98.50 378 LEU A CA 1
ATOM 2826 C C . LEU A 1 378 ? 2.370 -19.796 6.761 1.00 98.50 378 LEU A C 1
ATOM 2828 O O . LEU A 1 378 ? 2.597 -21.013 6.773 1.00 98.50 378 LEU A O 1
ATOM 2832 N N . GLN A 1 379 ? 1.177 -19.309 6.419 1.00 98.12 379 GLN A N 1
ATOM 2833 C CA . GLN A 1 379 ? 0.077 -20.145 5.953 1.00 98.12 379 GLN A CA 1
ATOM 2834 C C . GLN A 1 379 ? 0.399 -20.770 4.589 1.00 98.12 379 GLN A C 1
ATOM 2836 O O . GLN A 1 379 ? 0.209 -21.974 4.422 1.00 98.12 379 GLN A O 1
ATOM 2841 N N . ALA A 1 380 ? 0.965 -20.011 3.650 1.00 98.38 380 ALA A N 1
ATOM 2842 C CA . ALA A 1 380 ? 1.435 -20.525 2.369 1.00 98.38 380 ALA A CA 1
ATOM 2843 C C . ALA A 1 380 ? 2.462 -21.650 2.573 1.00 98.38 380 ALA A C 1
ATOM 2845 O O . ALA A 1 380 ? 2.315 -22.717 1.980 1.00 98.38 380 ALA A O 1
ATOM 2846 N N . ASP A 1 381 ? 3.434 -21.480 3.480 1.00 98.62 381 ASP A N 1
ATOM 2847 C CA . ASP A 1 381 ? 4.426 -22.521 3.799 1.00 98.62 381 ASP A CA 1
ATOM 2848 C C . ASP A 1 381 ? 3.769 -23.781 4.364 1.00 98.62 381 ASP A C 1
ATOM 2850 O O . ASP A 1 381 ? 4.144 -24.899 4.007 1.00 98.62 381 ASP A O 1
ATOM 2854 N N . THR A 1 382 ? 2.739 -23.616 5.194 1.00 97.31 382 THR A N 1
ATOM 2855 C CA . THR A 1 382 ? 1.937 -24.734 5.708 1.00 97.31 382 THR A CA 1
ATOM 2856 C C . THR A 1 382 ? 1.280 -25.509 4.569 1.00 97.31 382 THR A C 1
ATOM 2858 O O . THR A 1 382 ? 1.365 -26.736 4.533 1.00 97.31 382 THR A O 1
ATOM 2861 N N . VAL A 1 383 ? 0.658 -24.801 3.624 1.00 96.31 383 VAL A N 1
ATOM 2862 C CA . VAL A 1 383 ? -0.127 -25.403 2.539 1.00 96.31 383 VAL A CA 1
ATOM 2863 C C . VAL A 1 383 ? 0.766 -26.057 1.486 1.00 96.31 383 VAL A C 1
ATOM 2865 O O . VAL A 1 383 ? 0.521 -27.204 1.118 1.00 96.31 383 VAL A O 1
ATOM 2868 N N . ILE A 1 384 ? 1.802 -25.363 1.003 1.00 95.88 384 ILE A N 1
ATOM 2869 C CA . ILE A 1 384 ? 2.569 -25.812 -0.174 1.00 95.88 384 ILE A CA 1
ATOM 2870 C C . ILE A 1 384 ? 3.891 -26.506 0.177 1.00 95.88 384 ILE A C 1
ATOM 2872 O O . ILE A 1 384 ? 4.468 -27.187 -0.667 1.00 95.88 384 ILE A O 1
ATOM 2876 N N . ASN A 1 385 ? 4.378 -26.358 1.413 1.00 96.94 385 ASN A N 1
ATOM 2877 C CA . ASN A 1 385 ? 5.666 -26.899 1.862 1.00 96.94 385 ASN A CA 1
ATOM 2878 C C . ASN A 1 385 ? 5.572 -27.628 3.223 1.00 96.94 385 ASN A C 1
ATOM 2880 O O . ASN A 1 385 ? 6.582 -28.045 3.797 1.00 96.94 385 ASN A O 1
ATOM 2884 N N . GLY A 1 386 ? 4.356 -27.837 3.742 1.00 97.25 386 GLY A N 1
ATOM 2885 C CA . GLY A 1 386 ? 4.100 -28.586 4.974 1.00 97.25 386 GLY A CA 1
ATOM 2886 C C . GLY A 1 386 ? 4.675 -27.941 6.239 1.00 97.25 386 GLY A C 1
ATOM 2887 O O . GLY A 1 386 ? 5.002 -28.663 7.179 1.00 97.25 386 GLY A O 1
ATOM 2888 N N . GLY A 1 387 ? 4.867 -26.618 6.252 1.00 96.75 387 GLY A N 1
ATOM 2889 C CA . GLY A 1 387 ? 5.375 -25.866 7.407 1.00 96.75 387 GLY A CA 1
ATOM 2890 C C . GLY A 1 387 ? 6.884 -26.011 7.641 1.00 96.75 387 GLY A C 1
ATOM 2891 O O . GLY A 1 387 ? 7.397 -25.663 8.706 1.00 96.75 387 GLY A O 1
ATOM 2892 N N . ARG A 1 388 ? 7.629 -26.575 6.679 1.00 98.00 388 ARG A N 1
ATOM 2893 C CA . ARG A 1 388 ? 9.064 -26.872 6.843 1.00 98.00 388 ARG A CA 1
ATOM 2894 C C . ARG A 1 388 ? 9.933 -25.617 6.926 1.00 98.00 388 ARG A C 1
ATOM 2896 O O . ARG A 1 388 ? 11.053 -25.712 7.431 1.00 98.00 388 ARG A O 1
ATOM 2903 N N . ALA A 1 389 ? 9.465 -24.469 6.432 1.00 98.31 389 ALA A N 1
ATOM 2904 C CA . ALA A 1 389 ? 10.212 -23.216 6.475 1.00 98.31 389 ALA A CA 1
ATOM 2905 C C . ALA A 1 389 ? 9.844 -22.322 7.668 1.00 98.31 389 ALA A C 1
ATOM 2907 O O . ALA A 1 389 ? 10.570 -21.358 7.913 1.00 98.31 389 ALA A O 1
ATOM 2908 N N . HIS A 1 390 ? 8.804 -22.645 8.450 1.00 97.31 390 HIS A N 1
ATOM 2909 C CA . HIS A 1 390 ? 8.339 -21.848 9.601 1.00 97.31 390 HIS A CA 1
ATOM 2910 C C . HIS A 1 390 ? 9.462 -21.340 10.504 1.00 97.31 390 HIS A C 1
ATOM 2912 O O . HIS A 1 390 ? 9.509 -20.152 10.800 1.00 97.31 390 HIS A O 1
ATOM 2918 N N . ALA A 1 391 ? 10.400 -22.200 10.910 1.00 97.62 391 ALA A N 1
ATOM 2919 C CA . ALA A 1 391 ? 11.490 -21.793 11.802 1.00 97.62 391 ALA A CA 1
ATOM 2920 C C . ALA A 1 391 ? 12.401 -20.715 11.181 1.00 97.62 391 ALA A C 1
ATOM 2922 O O . ALA A 1 391 ? 12.845 -19.798 11.869 1.00 97.62 391 ALA A O 1
ATOM 2923 N N . LYS A 1 392 ? 12.672 -20.810 9.873 1.00 98.62 392 LYS A N 1
ATOM 2924 C CA . LYS A 1 392 ? 13.476 -19.821 9.145 1.00 98.62 392 LYS A CA 1
ATOM 2925 C C . LYS A 1 392 ? 12.691 -18.537 8.888 1.00 98.62 392 LYS A C 1
ATOM 2927 O O . LYS A 1 392 ? 13.252 -17.462 9.065 1.00 98.62 392 LYS A O 1
ATOM 2932 N N . LEU A 1 393 ? 11.413 -18.655 8.524 1.00 98.75 393 LEU A N 1
ATOM 2933 C CA . LEU A 1 393 ? 10.506 -17.522 8.334 1.00 98.75 393 LEU A CA 1
ATOM 2934 C C . LEU A 1 393 ? 10.393 -16.703 9.619 1.00 98.75 393 LEU A C 1
ATOM 2936 O O . LEU A 1 393 ? 10.692 -15.516 9.608 1.00 98.75 393 LEU A O 1
ATOM 2940 N N . TRP A 1 394 ? 10.070 -17.345 10.744 1.00 98.56 394 TRP A N 1
ATOM 2941 C CA . TRP A 1 394 ? 9.992 -16.669 12.037 1.00 98.56 394 TRP A CA 1
ATOM 2942 C C . TRP A 1 394 ? 11.293 -15.980 12.417 1.00 98.56 394 TRP A C 1
ATOM 2944 O O . TRP A 1 394 ? 11.254 -14.859 12.906 1.00 98.56 394 TRP A O 1
ATOM 2954 N N . LYS A 1 395 ? 12.444 -16.612 12.165 1.00 98.56 395 LYS A N 1
ATOM 2955 C CA . LYS A 1 395 ? 13.742 -15.982 12.417 1.00 98.56 395 LYS A CA 1
ATOM 2956 C C . LYS A 1 395 ? 13.953 -14.728 11.558 1.00 98.56 395 LYS A C 1
ATOM 2958 O O . LYS A 1 395 ? 14.432 -13.733 12.090 1.00 98.56 395 LYS A O 1
ATOM 2963 N N . ALA A 1 396 ? 13.619 -14.776 10.267 1.00 98.44 396 ALA A N 1
ATOM 2964 C CA . ALA A 1 396 ? 13.778 -13.641 9.356 1.00 98.44 396 ALA A CA 1
ATOM 2965 C C . ALA A 1 396 ? 12.841 -12.478 9.726 1.00 98.44 396 ALA A C 1
ATOM 2967 O O . ALA A 1 396 ? 13.303 -11.358 9.910 1.00 98.44 396 ALA A O 1
ATOM 2968 N N . PHE A 1 397 ? 11.551 -12.754 9.938 1.00 98.88 397 PHE A N 1
ATOM 2969 C CA . PHE A 1 397 ? 10.585 -11.732 10.351 1.00 98.88 397 PHE A CA 1
ATOM 2970 C C . PHE A 1 397 ? 10.912 -11.140 11.724 1.00 98.88 397 PHE A C 1
ATOM 2972 O O . PHE A 1 397 ? 10.896 -9.923 11.884 1.00 98.88 397 PHE A O 1
ATOM 2979 N N . ALA A 1 398 ? 11.268 -11.975 12.704 1.00 98.69 398 ALA A N 1
ATOM 2980 C CA . ALA A 1 398 ? 11.658 -11.498 14.026 1.00 98.69 398 ALA A CA 1
ATOM 2981 C C . ALA A 1 398 ? 12.908 -10.609 13.973 1.00 98.69 398 ALA A C 1
ATOM 2983 O O . ALA A 1 398 ? 12.955 -9.612 14.677 1.00 98.69 398 ALA A O 1
ATOM 2984 N N . ALA A 1 399 ? 13.888 -10.903 13.110 1.00 98.25 399 ALA A N 1
ATOM 2985 C CA . ALA A 1 399 ? 15.067 -10.047 12.936 1.00 98.25 399 ALA A CA 1
ATOM 2986 C C . ALA A 1 399 ? 14.726 -8.636 12.416 1.00 98.25 399 ALA A C 1
ATOM 2988 O O . ALA A 1 399 ? 15.487 -7.704 12.658 1.00 98.25 399 ALA A O 1
ATOM 2989 N N . ARG A 1 400 ? 13.573 -8.477 11.755 1.00 98.31 400 ARG A N 1
ATOM 2990 C CA . ARG A 1 400 ? 13.038 -7.209 11.235 1.00 98.31 400 ARG A CA 1
ATOM 2991 C C . ARG A 1 400 ? 11.924 -6.625 12.115 1.00 98.31 400 ARG A C 1
ATOM 2993 O O . ARG A 1 400 ? 11.137 -5.809 11.651 1.00 98.31 400 ARG A O 1
ATOM 3000 N N . GLY A 1 401 ? 11.822 -7.039 13.380 1.00 98.38 401 GLY A N 1
ATOM 3001 C CA . GLY A 1 401 ? 10.833 -6.503 14.325 1.00 98.38 401 GLY A CA 1
ATOM 3002 C C . GLY A 1 401 ? 9.407 -7.046 14.144 1.00 98.38 401 GLY A C 1
ATOM 3003 O O . GLY A 1 401 ? 8.481 -6.573 14.798 1.00 98.38 401 GLY A O 1
ATOM 3004 N N . MET A 1 402 ? 9.204 -8.055 13.291 1.00 98.81 402 MET A N 1
ATOM 3005 C CA . MET A 1 402 ? 7.912 -8.723 13.061 1.00 98.81 402 MET A CA 1
ATOM 3006 C C . MET A 1 402 ? 7.833 -10.084 13.772 1.00 98.81 402 MET A C 1
ATOM 3008 O O . MET A 1 402 ? 7.337 -11.075 13.223 1.00 98.81 402 MET A O 1
ATOM 3012 N N . GLY A 1 403 ? 8.349 -10.142 14.998 1.00 98.38 403 GLY A N 1
ATOM 3013 C CA . GLY A 1 403 ? 8.351 -11.306 15.880 1.00 98.38 403 GLY A CA 1
ATOM 3014 C C . GLY A 1 403 ? 6.965 -11.714 16.375 1.00 98.38 403 GLY A C 1
ATOM 3015 O O . GLY A 1 403 ? 5.945 -11.123 16.017 1.00 98.38 403 GLY A O 1
ATOM 3016 N N . TYR A 1 404 ? 6.912 -12.775 17.180 1.00 97.62 404 TYR A N 1
ATOM 3017 C CA . TYR A 1 404 ? 5.651 -13.391 17.588 1.00 97.62 404 TYR A CA 1
ATOM 3018 C C . TYR A 1 404 ? 4.728 -12.407 18.313 1.00 97.62 404 TYR A C 1
ATOM 3020 O O . TYR A 1 404 ? 3.547 -12.399 18.007 1.00 97.62 404 TYR A O 1
ATOM 3028 N N . PHE A 1 405 ? 5.248 -11.556 19.204 1.00 98.12 405 PHE A N 1
ATOM 3029 C CA . PHE A 1 405 ? 4.443 -10.578 19.950 1.00 98.12 405 PHE A CA 1
ATOM 3030 C C . PHE A 1 405 ? 4.344 -9.205 19.272 1.00 98.12 405 PHE A C 1
ATOM 3032 O O . PHE A 1 405 ? 3.793 -8.276 19.870 1.00 98.12 405 PHE A O 1
ATOM 3039 N N . ALA A 1 406 ? 4.866 -9.060 18.048 1.00 98.56 406 ALA A N 1
ATOM 3040 C CA . ALA A 1 406 ? 4.682 -7.842 17.269 1.00 98.56 406 ALA A CA 1
ATOM 3041 C C . ALA A 1 406 ? 3.184 -7.648 17.036 1.00 98.56 406 ALA A C 1
ATOM 3043 O O . ALA A 1 406 ? 2.457 -8.623 16.827 1.00 98.56 406 ALA A O 1
ATOM 3044 N N . ALA A 1 407 ? 2.715 -6.404 17.079 1.00 98.19 407 ALA A N 1
ATOM 3045 C CA . ALA A 1 407 ? 1.290 -6.136 16.994 1.00 98.19 407 ALA A CA 1
ATOM 3046 C C . ALA A 1 407 ? 0.968 -4.927 16.127 1.00 98.19 407 ALA A C 1
ATOM 3048 O O . ALA A 1 407 ? 1.543 -3.847 16.265 1.00 98.19 407 ALA A O 1
ATOM 3049 N N . SER A 1 408 ? -0.051 -5.116 15.303 1.00 95.94 408 SER A N 1
ATOM 3050 C CA . SER A 1 408 ? -0.696 -4.096 14.500 1.00 95.94 408 SER A CA 1
ATOM 3051 C C . SER A 1 408 ? -2.195 -4.329 14.564 1.00 95.94 408 SER A C 1
ATOM 3053 O O . SER A 1 408 ? -2.633 -5.475 14.656 1.00 95.94 408 SER A O 1
ATOM 3055 N N . ILE A 1 409 ? -2.974 -3.252 14.612 1.00 91.75 409 ILE A N 1
ATOM 3056 C CA . ILE A 1 409 ? -4.431 -3.366 14.717 1.00 91.75 409 ILE A CA 1
ATOM 3057 C C . ILE A 1 409 ? -5.041 -3.718 13.354 1.00 91.75 409 ILE A C 1
ATOM 3059 O O . ILE A 1 409 ? -5.852 -4.632 13.271 1.00 91.75 409 ILE A O 1
ATOM 3063 N N . THR A 1 410 ? -4.670 -2.986 12.303 1.00 89.12 410 THR A N 1
ATOM 3064 C CA . THR A 1 410 ? -5.095 -3.209 10.911 1.00 89.12 410 THR A CA 1
ATOM 3065 C C . THR A 1 410 ? -4.000 -2.712 9.963 1.00 89.12 410 THR A C 1
ATOM 3067 O O . THR A 1 410 ? -3.035 -2.088 10.412 1.00 89.12 410 THR A O 1
ATOM 3070 N N . GLY A 1 411 ? -4.172 -2.890 8.648 1.00 90.50 411 GLY A N 1
ATOM 3071 C CA . GLY A 1 411 ? -3.295 -2.281 7.640 1.00 90.50 411 GLY A CA 1
ATOM 3072 C C . GLY A 1 411 ? -3.208 -0.746 7.695 1.00 90.50 411 GLY A C 1
ATOM 3073 O O . GLY A 1 411 ? -2.271 -0.170 7.156 1.00 90.50 411 GLY A O 1
ATOM 3074 N N . ALA A 1 412 ? -4.116 -0.060 8.397 1.00 87.25 412 ALA A N 1
ATOM 3075 C CA . ALA A 1 412 ? -4.073 1.395 8.577 1.00 87.25 412 ALA A CA 1
ATOM 3076 C C . ALA A 1 412 ? -3.236 1.855 9.791 1.00 87.25 412 ALA A C 1
ATOM 3078 O O . ALA A 1 412 ? -3.070 3.051 10.005 1.00 87.25 412 ALA A O 1
ATOM 3079 N N . ASP A 1 413 ? -2.740 0.936 10.624 1.00 91.25 413 ASP A N 1
ATOM 3080 C CA . ASP A 1 413 ? -1.985 1.278 11.833 1.00 91.25 413 ASP A CA 1
ATOM 3081 C C . ASP A 1 413 ? -0.588 1.807 11.478 1.00 91.25 413 ASP A C 1
ATOM 3083 O O . ASP A 1 413 ? 0.272 1.049 11.036 1.00 91.25 413 ASP A O 1
ATOM 3087 N N . THR A 1 414 ? -0.344 3.096 11.700 1.00 90.88 414 THR A N 1
ATOM 3088 C CA . THR A 1 414 ? 0.951 3.748 11.437 1.00 90.88 414 THR A CA 1
ATOM 3089 C C . THR A 1 414 ? 1.896 3.728 12.639 1.00 90.88 414 THR A C 1
ATOM 3091 O O . THR A 1 414 ? 2.983 4.292 12.581 1.00 90.88 414 THR A O 1
ATOM 3094 N N . GLN A 1 415 ? 1.499 3.108 13.755 1.00 91.69 415 GLN A N 1
ATOM 3095 C CA . GLN A 1 415 ? 2.312 3.046 14.973 1.00 91.69 415 GLN A CA 1
ATOM 3096 C C . GLN A 1 415 ? 2.385 1.621 15.531 1.00 91.69 415 GLN A C 1
ATOM 3098 O O . GLN A 1 415 ? 2.009 1.402 16.690 1.00 91.69 415 GLN A O 1
ATOM 3103 N N . PRO A 1 416 ? 2.803 0.620 14.741 1.00 96.06 416 PRO A N 1
ATOM 3104 C CA . PRO A 1 416 ? 2.851 -0.763 15.185 1.00 96.06 416 PRO A CA 1
ATOM 3105 C C . PRO A 1 416 ? 3.811 -0.950 16.366 1.00 96.06 416 PRO A C 1
ATOM 3107 O O . PRO A 1 416 ? 4.688 -0.133 16.644 1.00 96.06 416 PRO A O 1
ATOM 3110 N N . ALA A 1 417 ? 3.627 -2.055 17.082 1.00 97.88 417 ALA A N 1
ATOM 3111 C CA . ALA A 1 417 ? 4.574 -2.508 18.088 1.00 97.88 417 ALA A CA 1
ATOM 3112 C C . ALA A 1 417 ? 5.480 -3.575 17.471 1.00 97.88 417 ALA A C 1
ATOM 3114 O O . ALA A 1 417 ? 4.990 -4.626 17.052 1.00 97.88 417 ALA A O 1
ATOM 3115 N N . GLU A 1 418 ? 6.784 -3.315 17.435 1.00 97.94 418 GLU A N 1
ATOM 3116 C CA . GLU A 1 418 ? 7.764 -4.314 17.019 1.00 97.94 418 GLU A CA 1
ATOM 3117 C C . GLU A 1 418 ? 8.067 -5.327 18.129 1.00 97.94 418 GLU A C 1
ATOM 3119 O O . GLU A 1 418 ? 7.918 -5.058 19.323 1.00 97.94 418 GLU A O 1
ATOM 3124 N N . ASP A 1 419 ? 8.517 -6.504 17.715 1.00 98.44 419 ASP A N 1
ATOM 3125 C CA . ASP A 1 419 ? 9.020 -7.558 18.585 1.00 98.44 419 ASP A CA 1
ATOM 3126 C C . ASP A 1 419 ? 10.077 -8.377 17.843 1.00 98.44 419 ASP A C 1
ATOM 3128 O O . ASP A 1 419 ? 9.963 -8.623 16.645 1.00 98.44 419 ASP A O 1
ATOM 3132 N N . PHE A 1 420 ? 11.083 -8.856 18.570 1.00 98.25 420 PHE A N 1
ATOM 3133 C CA . PHE A 1 420 ? 12.181 -9.650 18.009 1.00 98.25 420 PHE A CA 1
ATOM 3134 C C . PHE A 1 420 ? 12.141 -11.113 18.466 1.00 98.25 420 PHE A C 1
ATOM 3136 O O . PHE A 1 420 ? 13.073 -11.883 18.214 1.00 98.25 420 PHE A O 1
ATOM 3143 N N . SER A 1 421 ? 11.082 -11.527 19.167 1.00 97.62 421 SER A N 1
ATOM 3144 C CA . SER A 1 421 ? 10.951 -12.900 19.632 1.00 97.62 421 SER A CA 1
ATOM 3145 C C . SER A 1 421 ? 10.482 -13.833 18.511 1.00 97.62 421 SER A C 1
ATOM 3147 O O . SER A 1 421 ? 9.631 -13.504 17.686 1.00 97.62 421 SER A O 1
ATOM 3149 N N . THR A 1 422 ? 11.037 -15.043 18.485 1.00 96.81 422 THR A N 1
ATOM 3150 C CA . THR A 1 422 ? 10.452 -16.151 17.715 1.00 96.81 422 THR A CA 1
ATOM 3151 C C . THR A 1 422 ? 9.3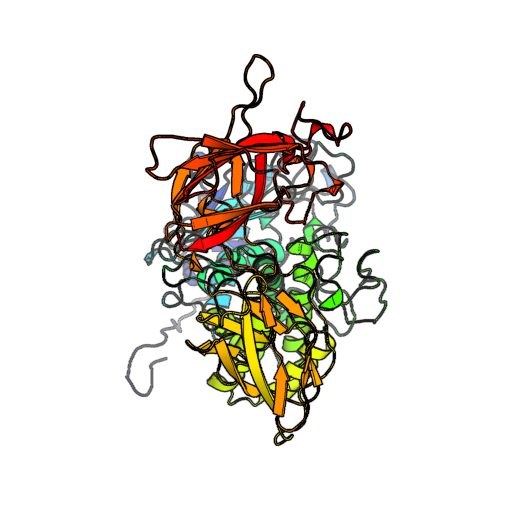99 -16.859 18.574 1.00 96.81 422 THR A C 1
ATOM 3153 O O . THR A 1 422 ? 9.443 -16.727 19.803 1.00 96.81 422 THR A O 1
ATOM 3156 N N . PRO A 1 423 ? 8.456 -17.615 17.979 1.00 93.38 423 PRO A N 1
ATOM 3157 C CA . PRO A 1 423 ? 7.459 -18.331 18.760 1.00 93.38 423 PRO A CA 1
ATOM 3158 C C . PRO A 1 423 ? 8.119 -19.267 19.783 1.00 93.38 423 PRO A C 1
ATOM 3160 O O . PRO A 1 423 ? 9.111 -19.930 19.458 1.00 93.38 423 PRO A O 1
ATOM 3163 N N . PRO A 1 424 ? 7.554 -19.379 20.996 1.00 89.75 424 PRO A N 1
ATOM 3164 C CA . PRO A 1 424 ? 7.948 -20.394 21.962 1.00 89.75 424 PRO A CA 1
ATOM 3165 C C . PRO A 1 424 ? 7.965 -21.817 21.368 1.00 89.75 424 PRO A C 1
ATOM 3167 O O . PRO A 1 424 ? 7.235 -22.098 20.413 1.00 89.75 424 PRO A O 1
ATOM 3170 N N . PRO A 1 425 ? 8.744 -22.753 21.950 1.00 89.88 425 PRO A N 1
ATOM 3171 C CA . PRO A 1 425 ? 8.800 -24.136 21.485 1.00 89.88 425 PRO A CA 1
ATOM 3172 C C . PRO A 1 425 ? 7.417 -24.784 21.367 1.00 89.88 425 PRO A C 1
ATOM 3174 O O . PRO A 1 425 ? 6.522 -24.535 22.184 1.00 89.88 425 PRO A O 1
ATOM 3177 N N . ALA A 1 426 ? 7.264 -25.674 20.385 1.00 88.12 426 ALA A N 1
ATOM 3178 C CA . ALA A 1 426 ? 6.045 -26.457 20.219 1.00 88.12 426 ALA A CA 1
ATOM 3179 C C . ALA A 1 426 ? 5.691 -27.208 21.516 1.00 88.12 426 ALA A C 1
ATOM 3181 O O . ALA A 1 426 ? 6.557 -27.781 22.177 1.00 88.12 426 ALA A O 1
ATOM 3182 N N . GLY A 1 427 ? 4.407 -27.197 21.877 1.00 90.12 427 GLY A N 1
ATOM 3183 C CA . GLY A 1 427 ? 3.918 -27.788 23.125 1.00 90.12 427 GLY A CA 1
ATOM 3184 C C . GLY A 1 427 ? 4.022 -26.876 24.354 1.00 90.12 427 GLY A C 1
ATOM 3185 O O . GLY A 1 427 ? 3.648 -27.310 25.443 1.00 90.12 427 GLY A O 1
ATOM 3186 N N . THR A 1 428 ? 4.481 -25.625 24.207 1.00 93.81 428 THR A N 1
ATOM 3187 C CA . THR A 1 428 ? 4.398 -24.626 25.286 1.00 93.81 428 THR A CA 1
ATOM 3188 C C . THR A 1 428 ? 2.940 -24.500 25.764 1.00 93.81 428 THR A C 1
ATOM 3190 O O . THR A 1 428 ? 2.063 -24.235 24.938 1.00 93.81 428 THR A O 1
ATOM 3193 N N . PRO A 1 429 ? 2.647 -24.676 27.071 1.00 95.38 429 PRO A N 1
ATOM 3194 C CA . PRO A 1 429 ? 1.286 -24.578 27.588 1.00 95.38 429 PRO A CA 1
ATOM 3195 C C . PRO A 1 429 ? 0.661 -23.208 27.315 1.00 95.38 429 PRO A C 1
ATOM 3197 O O . PRO A 1 429 ? 1.183 -22.175 27.737 1.00 95.38 429 PRO A O 1
ATOM 3200 N N . THR A 1 430 ? -0.487 -23.207 26.646 1.00 96.06 430 THR A N 1
ATOM 3201 C CA . THR A 1 430 ? -1.226 -21.990 26.303 1.00 96.06 430 THR A CA 1
ATOM 3202 C C . THR A 1 430 ? -2.115 -21.512 27.455 1.00 96.06 430 THR A C 1
ATOM 3204 O O . THR A 1 430 ? -2.524 -22.280 28.331 1.00 96.06 430 THR A O 1
ATOM 3207 N N . GLY A 1 431 ? -2.452 -20.228 27.440 1.00 96.81 431 GLY A N 1
ATOM 3208 C CA . GLY A 1 431 ? -3.490 -19.613 28.254 1.00 96.81 431 GLY A CA 1
ATOM 3209 C C . GLY A 1 431 ? -4.852 -19.564 27.559 1.00 96.81 431 GLY A C 1
ATOM 3210 O O . GLY A 1 431 ? -5.000 -19.846 26.371 1.00 96.81 431 GLY A O 1
ATOM 3211 N N . THR A 1 432 ? -5.873 -19.202 28.330 1.00 98.00 432 THR A N 1
ATOM 3212 C CA . THR A 1 432 ? -7.210 -18.841 27.847 1.00 98.00 432 THR A CA 1
ATOM 3213 C C . THR A 1 432 ? -7.560 -17.465 28.384 1.00 98.00 432 THR A C 1
ATOM 3215 O O . THR A 1 432 ? -7.539 -17.239 29.595 1.00 98.00 432 THR A O 1
ATOM 3218 N N . VAL A 1 433 ? -7.893 -16.547 27.488 1.00 98.44 433 VAL A N 1
ATOM 3219 C CA . VAL A 1 433 ? -8.316 -15.193 27.835 1.00 98.44 433 VAL A CA 1
ATOM 3220 C C . VAL A 1 433 ? -9.834 -15.144 27.822 1.00 98.44 433 VAL A C 1
ATOM 3222 O O . VAL A 1 433 ? -10.465 -15.574 26.865 1.00 98.44 433 VAL A O 1
ATOM 3225 N N . THR A 1 434 ? -10.440 -14.658 28.896 1.00 98.38 434 THR A N 1
ATOM 3226 C CA . THR A 1 434 ? -11.898 -14.542 29.015 1.00 98.38 434 THR A CA 1
ATOM 3227 C C . THR A 1 434 ? -12.261 -13.215 29.649 1.00 98.38 434 THR A C 1
ATOM 3229 O O . THR A 1 434 ? -11.464 -12.629 30.382 1.00 98.38 434 THR A O 1
ATOM 3232 N N . GLY A 1 435 ? -13.466 -12.731 29.402 1.00 98.31 435 GLY A N 1
ATOM 3233 C CA . GLY A 1 435 ? -13.955 -11.535 30.060 1.00 98.31 435 GLY A CA 1
ATOM 3234 C C . GLY A 1 435 ? -15.335 -11.140 29.585 1.00 98.31 435 GLY A C 1
ATOM 3235 O O . GLY A 1 435 ? -15.983 -11.861 28.822 1.00 98.31 435 GLY A O 1
ATOM 3236 N N . LYS A 1 436 ? -15.768 -9.976 30.059 1.00 98.31 436 LYS A N 1
ATOM 3237 C CA . LYS A 1 436 ? -17.021 -9.343 29.668 1.00 98.31 436 LYS A CA 1
ATOM 3238 C C . LYS A 1 436 ? -16.767 -7.959 29.077 1.00 98.31 436 LYS A C 1
ATOM 3240 O O . LYS A 1 436 ? -15.903 -7.232 29.565 1.00 98.31 436 LYS A O 1
ATOM 3245 N N . VAL A 1 437 ? -17.542 -7.587 28.066 1.00 98.25 437 VAL A N 1
ATOM 3246 C CA . VAL A 1 437 ? -17.640 -6.213 27.569 1.00 98.25 437 VAL A CA 1
ATOM 3247 C C . VAL A 1 437 ? -18.945 -5.598 28.069 1.00 98.25 437 VAL A C 1
ATOM 3249 O O . VAL A 1 437 ? -20.026 -6.166 27.886 1.00 98.25 437 VAL A O 1
ATOM 3252 N N . THR A 1 438 ? -18.842 -4.443 28.720 1.00 97.31 438 THR A N 1
ATOM 3253 C CA . THR A 1 438 ? -19.986 -3.685 29.242 1.00 97.31 438 THR A CA 1
ATOM 3254 C C . THR A 1 438 ? -19.986 -2.250 28.740 1.00 97.31 438 THR A C 1
ATOM 3256 O O . THR A 1 438 ? -18.923 -1.677 28.498 1.00 97.31 438 THR A O 1
ATOM 3259 N N . ASN A 1 439 ? -21.172 -1.657 28.647 1.00 93.69 439 ASN A N 1
ATOM 3260 C CA . ASN A 1 439 ? -21.338 -0.235 28.409 1.00 93.69 439 ASN A CA 1
ATOM 3261 C C . ASN A 1 439 ? -20.894 0.545 29.646 1.00 93.69 439 ASN A C 1
ATOM 3263 O O . ASN A 1 439 ? -21.369 0.301 30.754 1.00 93.69 439 ASN A O 1
ATOM 3267 N N . ARG A 1 440 ? -19.971 1.483 29.457 1.00 94.19 440 ARG A N 1
ATOM 3268 C CA . ARG A 1 440 ? -19.434 2.334 30.519 1.00 94.19 440 ARG A CA 1
ATOM 3269 C C . ARG A 1 440 ? -20.507 3.208 31.160 1.00 94.19 440 ARG A C 1
ATOM 3271 O O . ARG A 1 440 ? -20.401 3.496 32.348 1.00 94.19 440 ARG A O 1
ATOM 3278 N N . ASP A 1 441 ? -21.510 3.614 30.387 1.00 89.62 441 ASP A N 1
ATOM 3279 C CA . ASP A 1 441 ? -22.491 4.602 30.834 1.00 89.62 441 ASP A CA 1
ATOM 3280 C C . ASP A 1 441 ? -23.567 3.980 31.757 1.00 89.62 441 ASP A C 1
ATOM 3282 O O . ASP A 1 441 ? -24.061 4.660 32.654 1.00 89.62 441 ASP A O 1
ATOM 3286 N N . ASP A 1 442 ? -23.908 2.693 31.593 1.00 89.19 442 ASP A N 1
ATOM 3287 C CA . ASP A 1 442 ? -24.994 2.031 32.349 1.00 89.19 442 ASP A CA 1
ATOM 3288 C C . ASP A 1 442 ? -24.675 0.609 32.870 1.00 89.19 442 ASP A C 1
ATOM 3290 O O . ASP A 1 442 ? -25.487 0.001 33.570 1.00 89.19 442 ASP A O 1
ATOM 3294 N N . GLY A 1 443 ? -23.496 0.060 32.562 1.00 92.94 443 GLY A N 1
ATOM 3295 C CA . GLY A 1 443 ? -23.049 -1.270 32.991 1.00 92.94 443 GLY A CA 1
ATOM 3296 C C . GLY A 1 443 ? -23.683 -2.451 32.244 1.00 92.94 443 GLY A C 1
ATOM 3297 O O . GLY A 1 443 ? -23.398 -3.609 32.576 1.00 92.94 443 GLY A O 1
ATOM 3298 N N . THR A 1 444 ? -24.530 -2.204 31.243 1.00 93.44 444 THR A N 1
ATOM 3299 C CA . THR A 1 444 ? -25.194 -3.268 30.477 1.00 93.44 444 THR A CA 1
ATOM 3300 C C . THR A 1 444 ? -24.192 -4.073 29.637 1.00 93.44 444 THR A C 1
ATOM 3302 O O . THR A 1 444 ? -23.178 -3.534 29.192 1.00 93.44 444 THR A O 1
ATOM 3305 N N . PRO A 1 445 ? -24.405 -5.389 29.436 1.00 96.44 445 PRO A N 1
ATOM 3306 C CA . PRO A 1 445 ? -23.560 -6.189 28.548 1.00 96.44 445 PRO A CA 1
ATOM 3307 C C . PRO A 1 445 ? -23.684 -5.741 27.088 1.00 96.44 445 PRO A C 1
ATOM 3309 O O . PRO A 1 445 ? -24.785 -5.437 26.634 1.00 96.44 445 PRO A O 1
ATOM 3312 N N . ILE A 1 446 ? -22.576 -5.777 26.341 1.00 94.31 446 ILE A N 1
ATOM 3313 C CA . ILE A 1 446 ? -22.565 -5.457 24.907 1.00 94.31 446 ILE A CA 1
ATOM 3314 C C . ILE A 1 446 ? -22.197 -6.696 24.089 1.00 94.31 446 ILE A C 1
ATOM 3316 O O . ILE A 1 446 ? -21.100 -7.243 24.223 1.00 94.31 446 ILE A O 1
ATOM 3320 N N . ALA A 1 447 ? -23.113 -7.110 23.218 1.00 94.62 447 ALA A N 1
ATOM 3321 C CA . ALA A 1 447 ? -22.926 -8.202 22.268 1.00 94.62 447 ALA A CA 1
ATOM 3322 C C . ALA A 1 447 ? -22.282 -7.722 20.958 1.00 94.62 447 ALA A C 1
ATOM 3324 O O . ALA A 1 447 ? -22.380 -6.547 20.606 1.00 94.62 447 ALA A O 1
ATOM 3325 N N . GLY A 1 448 ? -21.674 -8.638 20.201 1.00 94.00 448 GLY A N 1
ATOM 3326 C CA . GLY A 1 448 ? -21.136 -8.326 18.873 1.00 94.00 448 GLY A CA 1
ATOM 3327 C C . GLY A 1 448 ? -19.843 -7.502 18.884 1.00 94.00 448 GLY A C 1
ATOM 3328 O O . GLY A 1 448 ? -19.435 -6.999 17.838 1.00 94.00 448 GLY A O 1
ATOM 3329 N N . VAL A 1 449 ? -19.193 -7.360 20.042 1.00 95.50 449 VAL A N 1
ATOM 3330 C CA . VAL A 1 449 ? -17.874 -6.730 20.161 1.00 95.50 449 VAL A CA 1
ATOM 3331 C C . VAL A 1 449 ? -16.819 -7.791 19.901 1.00 95.50 449 VAL A C 1
ATOM 3333 O O . VAL A 1 449 ? -16.763 -8.806 20.593 1.00 95.50 449 VAL A O 1
ATOM 3336 N N . ALA A 1 450 ? -15.970 -7.560 18.912 1.00 95.25 450 ALA A N 1
ATOM 3337 C CA . ALA A 1 450 ? -14.827 -8.406 18.642 1.00 95.25 450 ALA A CA 1
ATOM 3338 C C . ALA A 1 450 ? -13.643 -7.986 19.518 1.00 95.25 450 ALA A C 1
ATOM 3340 O O . ALA A 1 450 ? -13.203 -6.837 19.467 1.00 95.25 450 ALA A O 1
ATOM 3341 N N . VAL A 1 451 ? -13.123 -8.932 20.294 1.00 97.56 451 VAL A N 1
ATOM 3342 C CA . VAL A 1 451 ? -11.873 -8.815 21.045 1.00 97.56 451 VAL A CA 1
ATOM 3343 C C . VAL A 1 451 ? -10.792 -9.559 20.273 1.00 97.56 451 VAL A C 1
ATOM 3345 O O . VAL A 1 451 ? -10.958 -10.743 19.973 1.00 97.56 451 VAL A O 1
ATOM 3348 N N . ARG A 1 452 ? -9.707 -8.867 19.927 1.00 97.19 452 ARG A N 1
ATOM 3349 C CA . ARG A 1 452 ? -8.668 -9.359 19.018 1.00 97.19 452 ARG A CA 1
ATOM 3350 C C . ARG A 1 452 ? -7.272 -9.019 19.519 1.00 97.19 452 ARG A C 1
ATOM 3352 O O . ARG A 1 452 ? -7.066 -7.998 20.173 1.00 97.19 452 ARG A O 1
ATOM 3359 N N . PHE A 1 453 ? -6.325 -9.893 19.215 1.00 97.81 453 PHE A N 1
ATOM 3360 C CA . PHE A 1 453 ? -4.907 -9.715 19.498 1.00 97.81 453 PHE A CA 1
ATOM 3361 C C . PHE A 1 453 ? -4.231 -9.306 18.194 1.00 97.81 453 PHE A C 1
ATOM 3363 O O . PHE A 1 453 ? -4.132 -10.134 17.291 1.00 97.81 453 PHE A O 1
ATOM 3370 N N . GLY A 1 454 ? -3.790 -8.049 18.102 1.00 95.94 454 GLY A N 1
ATOM 3371 C CA . GLY A 1 454 ? -3.177 -7.528 16.884 1.00 95.94 454 GLY A CA 1
ATOM 3372 C C . GLY A 1 454 ? -1.972 -8.365 16.462 1.00 95.94 454 GLY A C 1
ATOM 3373 O O . GLY A 1 454 ? -1.142 -8.719 17.299 1.00 95.94 454 GLY A O 1
ATOM 3374 N N . GLY A 1 455 ? -1.901 -8.707 15.175 1.00 94.88 455 GLY A N 1
ATOM 3375 C CA . GLY A 1 455 ? -0.878 -9.598 14.616 1.00 94.88 455 GLY A CA 1
ATOM 3376 C C . GLY A 1 455 ? -1.186 -11.096 14.742 1.00 94.88 455 GLY A C 1
ATOM 3377 O O . GLY A 1 455 ? -0.431 -11.918 14.215 1.00 94.88 455 GLY A O 1
ATOM 3378 N N . HIS A 1 456 ? -2.295 -11.466 15.389 1.00 96.19 456 HIS A N 1
ATOM 3379 C CA . HIS A 1 456 ? -2.761 -12.850 15.544 1.00 96.19 456 HIS A CA 1
ATOM 3380 C C . HIS A 1 456 ? -4.226 -13.038 15.142 1.00 96.19 456 HIS A C 1
ATOM 3382 O O . HIS A 1 456 ? -4.834 -14.041 15.503 1.00 96.19 456 HIS A O 1
ATOM 3388 N N . ASP A 1 457 ? -4.814 -12.090 14.426 1.00 93.81 457 ASP A N 1
ATOM 3389 C CA . ASP A 1 457 ? -6.241 -12.026 14.119 1.00 93.81 457 ASP A CA 1
ATOM 3390 C C . ASP A 1 457 ? -6.554 -12.020 12.613 1.00 93.81 457 ASP A C 1
ATOM 3392 O O . ASP A 1 457 ? -7.683 -11.740 12.216 1.00 93.81 457 ASP A O 1
ATOM 3396 N N . SER A 1 458 ? -5.592 -12.445 11.787 1.00 90.94 458 SER A N 1
ATOM 3397 C CA . SER A 1 458 ? -5.641 -12.477 10.313 1.00 90.94 458 SER A CA 1
ATOM 3398 C C . SER A 1 458 ? -6.670 -13.446 9.700 1.00 90.94 458 SER A C 1
ATOM 3400 O O . SER A 1 458 ? -6.667 -13.670 8.495 1.00 90.94 458 SER A O 1
ATOM 3402 N N . GLY A 1 459 ? -7.519 -14.090 10.507 1.00 88.56 459 GLY A N 1
ATOM 3403 C CA . GLY A 1 459 ? -8.561 -15.018 10.042 1.00 88.56 459 GLY A CA 1
ATOM 3404 C C . GLY A 1 459 ? -8.105 -16.456 9.754 1.00 88.56 459 GLY A C 1
ATOM 3405 O O . GLY A 1 459 ? -8.948 -17.323 9.521 1.00 88.56 459 GLY A O 1
ATOM 3406 N N . PHE A 1 460 ? -6.804 -16.751 9.822 1.00 89.69 460 PHE A N 1
ATOM 3407 C CA . PHE A 1 460 ? -6.287 -18.119 9.704 1.00 89.69 460 PHE A CA 1
ATOM 3408 C C . PHE A 1 460 ? -6.542 -18.963 10.967 1.00 89.69 460 PHE A C 1
ATOM 3410 O O . PHE A 1 460 ? -6.896 -18.464 12.040 1.00 89.69 460 PHE A O 1
ATOM 3417 N N . GLY A 1 461 ? -6.345 -20.280 10.847 1.00 85.38 461 GLY A N 1
ATOM 3418 C CA . GLY A 1 461 ? -6.469 -21.206 11.973 1.00 85.38 461 GLY A CA 1
ATOM 3419 C C . GLY A 1 461 ? -5.547 -20.822 13.136 1.00 85.38 461 GLY A C 1
ATOM 3420 O O . GLY A 1 461 ? -4.376 -20.520 12.931 1.00 85.38 461 GLY A O 1
ATOM 3421 N N . GLY A 1 462 ? -6.076 -20.841 14.363 1.00 86.12 462 GLY A N 1
ATOM 3422 C CA . GLY A 1 462 ? -5.340 -20.398 15.555 1.00 86.12 462 GLY A CA 1
ATOM 3423 C C . GLY A 1 462 ? -5.411 -18.892 15.828 1.00 86.12 462 GLY A C 1
ATOM 3424 O O . GLY A 1 462 ? -4.727 -18.423 16.733 1.00 86.12 462 GLY A O 1
ATOM 3425 N N . SER A 1 463 ? -6.247 -18.153 15.089 1.00 92.19 463 SER A N 1
ATOM 3426 C CA . SER A 1 463 ? -6.521 -16.737 15.344 1.00 92.19 463 SER A CA 1
ATOM 3427 C C . SER A 1 463 ? -6.921 -16.478 16.803 1.00 92.19 463 SER A C 1
ATOM 3429 O O . SER A 1 463 ? -7.830 -17.116 17.341 1.00 92.19 463 SER A O 1
ATOM 3431 N N . LEU A 1 464 ? -6.281 -15.495 17.434 1.00 97.25 464 LEU A N 1
ATOM 3432 C CA . LEU A 1 464 ? -6.546 -15.060 18.803 1.00 97.25 464 LEU A CA 1
ATOM 3433 C C . LEU A 1 464 ? -7.618 -13.965 18.805 1.00 97.25 464 LEU A C 1
ATOM 3435 O O . LEU A 1 464 ? -7.353 -12.782 19.034 1.00 97.25 464 LEU A O 1
ATOM 3439 N N . SER A 1 465 ? -8.854 -14.376 18.533 1.00 96.88 465 SER A N 1
ATOM 3440 C CA . SER A 1 465 ? -10.012 -13.486 18.496 1.00 96.88 465 SER A CA 1
ATOM 3441 C C . SER A 1 465 ? -11.293 -14.166 18.975 1.00 96.88 465 SER A C 1
ATOM 3443 O O . SER A 1 465 ? -11.445 -15.384 18.898 1.00 96.88 465 SER A O 1
ATOM 3445 N N . ALA A 1 466 ? -12.226 -13.372 19.498 1.00 97.06 466 ALA A N 1
ATOM 3446 C CA . ALA A 1 466 ? -13.580 -13.810 19.827 1.00 97.06 466 ALA A CA 1
ATOM 3447 C C . ALA A 1 466 ? -14.563 -12.645 19.712 1.00 97.06 466 ALA A C 1
ATOM 3449 O O . ALA A 1 466 ? -14.187 -11.489 19.889 1.00 97.06 466 ALA A O 1
ATOM 3450 N N . VAL A 1 467 ? -15.833 -12.953 19.461 1.00 97.00 467 VAL A N 1
ATOM 3451 C CA . VAL A 1 467 ? -16.929 -11.975 19.476 1.00 97.00 467 VAL A CA 1
ATOM 3452 C C . VAL A 1 467 ? -17.778 -12.208 20.719 1.00 97.00 467 VAL A C 1
ATOM 3454 O O . VAL A 1 467 ? -18.048 -13.357 21.070 1.00 97.00 467 VAL A O 1
ATOM 3457 N N . THR A 1 468 ? -18.182 -11.134 21.395 1.00 98.25 468 THR A N 1
ATOM 3458 C CA . THR A 1 468 ? -19.022 -11.237 22.586 1.00 98.25 468 THR A CA 1
ATOM 3459 C C . THR A 1 468 ? -20.417 -11.765 22.273 1.00 98.25 468 THR A C 1
ATOM 3461 O O . THR A 1 468 ? -21.051 -11.369 21.291 1.00 98.25 468 THR A O 1
ATOM 3464 N N . ASP A 1 469 ? -20.917 -12.632 23.151 1.00 97.81 469 ASP A N 1
ATOM 3465 C CA . ASP A 1 469 ? -22.291 -13.128 23.113 1.00 97.81 469 ASP A CA 1
ATOM 3466 C C . ASP A 1 469 ? -23.313 -12.097 23.643 1.00 97.81 469 ASP A C 1
ATOM 3468 O O . ASP A 1 469 ? -22.976 -10.966 23.995 1.00 97.81 469 ASP A O 1
ATOM 3472 N N . ALA A 1 470 ? -24.588 -12.493 23.735 1.00 96.56 470 ALA A N 1
ATOM 3473 C CA . ALA A 1 470 ? -25.666 -11.652 24.268 1.00 96.56 470 ALA A CA 1
ATOM 3474 C C . ALA A 1 470 ? -25.456 -11.212 25.732 1.00 96.56 470 ALA A C 1
ATOM 3476 O O . ALA A 1 470 ? -25.998 -10.191 26.155 1.00 96.56 470 ALA A O 1
ATOM 3477 N N . ALA A 1 471 ? -24.676 -11.965 26.511 1.00 97.69 471 ALA A N 1
ATOM 3478 C CA . ALA A 1 471 ? -24.289 -11.615 27.872 1.00 97.69 471 ALA A CA 1
ATOM 3479 C C . ALA A 1 471 ? -23.006 -10.767 27.913 1.00 97.69 471 ALA A C 1
ATOM 3481 O O . ALA A 1 471 ? -22.519 -10.454 29.001 1.00 97.69 471 ALA A O 1
ATOM 3482 N N . GLY A 1 472 ? -22.469 -10.365 26.757 1.00 97.81 472 GLY A N 1
ATOM 3483 C CA . GLY A 1 472 ? -21.237 -9.600 26.622 1.00 97.81 472 GLY A CA 1
ATOM 3484 C C . GLY A 1 472 ? -19.980 -10.421 26.900 1.00 97.81 472 GLY A C 1
ATOM 3485 O O . GLY A 1 472 ? -18.918 -9.836 27.090 1.00 97.81 472 GLY A O 1
ATOM 3486 N N . VAL A 1 473 ? -20.080 -11.748 26.985 1.00 98.56 473 VAL A N 1
ATOM 3487 C CA . VAL A 1 473 ? -18.979 -12.635 27.378 1.00 98.56 473 VAL A CA 1
ATOM 3488 C C . VAL A 1 473 ? -18.203 -13.094 26.150 1.00 98.56 473 VAL A C 1
ATOM 3490 O O . VAL A 1 473 ? -18.787 -13.377 25.108 1.00 98.56 473 VAL A O 1
ATOM 3493 N N . TYR A 1 474 ? -16.881 -13.198 26.282 1.00 98.56 474 TYR A N 1
ATOM 3494 C CA . TYR A 1 474 ? -16.001 -13.766 25.261 1.00 98.56 474 TYR A CA 1
ATOM 3495 C C . TYR A 1 474 ? -14.964 -14.719 25.874 1.00 98.5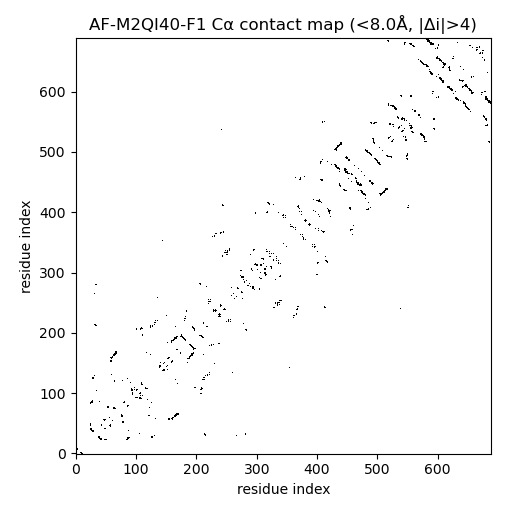6 474 TYR A C 1
ATOM 3497 O O . TYR A 1 474 ? -14.639 -14.645 27.065 1.00 98.56 474 TYR A O 1
ATOM 3505 N N . THR A 1 475 ? -14.443 -15.637 25.055 1.00 98.25 475 THR A N 1
ATOM 3506 C CA . THR A 1 475 ? -13.371 -16.575 25.426 1.00 98.25 475 THR A CA 1
ATOM 3507 C C . THR A 1 475 ? -12.456 -16.832 24.229 1.00 98.25 475 THR A C 1
ATOM 3509 O O . THR A 1 475 ? -12.932 -17.229 23.172 1.00 98.25 475 THR A O 1
ATOM 3512 N N . ILE A 1 476 ? -11.150 -16.631 24.412 1.00 98.06 476 ILE A N 1
ATOM 3513 C CA . ILE A 1 476 ? -10.085 -16.809 23.417 1.00 98.06 476 ILE A CA 1
ATOM 3514 C C . ILE A 1 476 ? -9.084 -17.834 23.974 1.00 98.06 476 ILE A C 1
ATOM 3516 O O . ILE A 1 476 ? -8.274 -17.494 24.846 1.00 98.06 476 ILE A O 1
ATOM 3520 N N . PRO A 1 477 ? -9.150 -19.106 23.553 1.00 96.69 477 PRO A N 1
ATOM 3521 C CA . PRO A 1 477 ? -8.179 -20.121 23.948 1.00 96.69 477 PRO A CA 1
ATOM 3522 C C . PRO A 1 477 ? -6.883 -20.012 23.127 1.00 96.69 477 PRO A C 1
ATOM 3524 O O . PRO A 1 477 ? -6.840 -19.354 22.094 1.00 96.69 477 PRO A O 1
ATOM 3527 N N . GLY A 1 478 ? -5.829 -20.706 23.559 1.00 94.94 478 GLY A N 1
ATOM 3528 C CA . GLY A 1 478 ? -4.642 -20.946 22.728 1.00 94.94 478 GLY A CA 1
ATOM 3529 C C . GLY A 1 478 ? -3.588 -19.834 22.726 1.00 94.94 478 GLY A C 1
ATOM 3530 O O . GLY A 1 478 ? -2.558 -19.990 22.079 1.00 94.94 478 GLY A O 1
ATOM 3531 N N . ALA A 1 479 ? -3.785 -18.748 23.476 1.00 96.31 479 ALA A N 1
ATOM 3532 C CA . ALA A 1 479 ? -2.806 -17.666 23.556 1.00 96.31 479 ALA A CA 1
ATOM 3533 C C . ALA A 1 479 ? -1.529 -18.129 24.278 1.00 96.31 479 ALA A C 1
ATOM 3535 O O . ALA A 1 479 ? -1.590 -18.615 25.409 1.00 96.31 479 ALA A O 1
ATOM 3536 N N . LEU A 1 480 ? -0.357 -17.967 23.662 1.00 95.88 480 LEU A N 1
ATOM 3537 C CA . LEU A 1 480 ? 0.913 -18.267 24.329 1.00 95.88 480 LEU A CA 1
ATOM 3538 C C . LEU A 1 480 ? 1.172 -17.275 25.478 1.00 95.88 480 LEU A C 1
ATOM 3540 O O . LEU A 1 480 ? 0.794 -16.104 25.359 1.00 95.88 480 LEU A O 1
ATOM 3544 N N . PRO A 1 481 ? 1.800 -17.710 26.588 1.00 95.88 481 PRO A N 1
ATOM 3545 C CA . PRO A 1 481 ? 2.173 -16.807 27.670 1.00 95.88 481 PRO A CA 1
ATOM 3546 C C . PRO A 1 481 ? 3.130 -15.711 27.188 1.00 95.88 481 PRO A C 1
ATOM 3548 O O . PRO A 1 481 ? 4.101 -15.997 26.493 1.00 95.88 481 PRO A O 1
ATOM 3551 N N . GLY A 1 482 ? 2.867 -14.469 27.583 1.00 95.94 482 GLY A N 1
ATOM 3552 C CA . GLY A 1 482 ? 3.609 -13.295 27.127 1.00 95.94 482 GLY A CA 1
ATOM 3553 C C . GLY A 1 482 ? 2.789 -12.016 27.254 1.00 95.94 482 GLY A C 1
ATOM 3554 O O . GLY A 1 482 ? 1.640 -12.050 27.697 1.00 95.94 482 GLY A O 1
ATOM 3555 N N . THR A 1 483 ? 3.378 -10.885 26.877 1.00 96.94 483 THR A N 1
ATOM 3556 C CA . THR A 1 483 ? 2.687 -9.590 26.847 1.00 96.94 483 THR A CA 1
ATOM 3557 C C . THR A 1 483 ? 2.387 -9.222 25.406 1.00 96.94 483 THR A C 1
ATOM 3559 O O . THR A 1 483 ? 3.302 -9.045 24.613 1.00 96.94 483 THR A O 1
ATOM 3562 N N . TYR A 1 484 ? 1.103 -9.078 25.095 1.00 98.12 484 TYR A N 1
ATOM 3563 C CA . TYR A 1 484 ? 0.621 -8.636 23.795 1.00 98.12 484 TYR A CA 1
ATOM 3564 C C . TYR A 1 484 ? 0.390 -7.126 23.869 1.00 98.12 484 TYR A C 1
ATOM 3566 O O . TYR A 1 484 ? -0.462 -6.702 24.655 1.00 98.12 484 TYR A O 1
ATOM 3574 N N . PRO A 1 485 ? 1.140 -6.303 23.120 1.00 97.94 485 PRO A N 1
ATOM 3575 C CA . PRO A 1 485 ? 1.128 -4.851 23.297 1.00 97.94 485 PRO A CA 1
ATOM 3576 C C . PRO A 1 485 ? -0.161 -4.190 22.789 1.00 97.94 485 PRO A C 1
ATOM 3578 O O . PRO A 1 485 ? -0.556 -3.156 23.326 1.00 97.94 485 PRO A O 1
ATOM 3581 N N . LYS A 1 486 ? -0.844 -4.798 21.808 1.00 97.19 486 LYS A N 1
ATOM 3582 C CA . LYS A 1 486 ? -2.105 -4.293 21.245 1.00 97.19 486 LYS A CA 1
ATOM 3583 C C . LYS A 1 486 ? -3.182 -5.380 21.202 1.00 97.19 486 LYS A C 1
ATOM 3585 O O . LYS A 1 486 ? -3.384 -6.039 20.186 1.00 97.19 486 LYS A O 1
ATOM 3590 N N . VAL A 1 487 ? -3.894 -5.564 22.310 1.00 98.00 487 VAL A N 1
ATOM 3591 C CA . VAL A 1 487 ? -5.184 -6.268 22.315 1.00 98.00 487 VAL A CA 1
ATOM 3592 C C . VAL A 1 487 ? -6.274 -5.218 22.254 1.00 98.00 487 VAL A C 1
ATOM 3594 O O . VAL A 1 487 ? -6.200 -4.223 22.972 1.00 98.00 487 VAL A O 1
ATOM 3597 N N . TYR A 1 488 ? -7.280 -5.422 21.415 1.00 96.25 488 TYR A N 1
ATOM 3598 C CA . TYR A 1 488 ? -8.299 -4.414 21.177 1.00 96.25 488 TYR A CA 1
ATOM 3599 C C . TYR A 1 488 ? -9.707 -4.999 21.147 1.00 96.25 488 TYR A C 1
ATOM 3601 O O . TYR A 1 488 ? -9.912 -6.150 20.765 1.00 96.25 488 TYR A O 1
ATOM 3609 N N . ALA A 1 489 ? -10.676 -4.198 21.582 1.00 95.69 489 ALA A N 1
ATOM 3610 C CA . ALA A 1 489 ? -12.095 -4.520 21.568 1.00 95.69 489 ALA A CA 1
ATOM 3611 C C . ALA A 1 489 ? -12.827 -3.479 20.720 1.00 95.69 489 ALA A C 1
ATOM 3613 O O . ALA A 1 489 ? -12.709 -2.286 20.982 1.00 95.69 489 ALA A O 1
ATOM 3614 N N . SER A 1 490 ? -13.549 -3.913 19.688 1.00 92.31 490 SER A N 1
ATOM 3615 C CA . SER A 1 490 ? -14.239 -3.023 18.743 1.00 92.31 490 SER A CA 1
ATOM 3616 C C . SER A 1 490 ? -15.456 -3.695 18.105 1.00 92.31 490 SER A C 1
ATOM 3618 O O . SER A 1 490 ? -15.567 -4.920 18.100 1.00 92.31 490 SER A O 1
ATOM 3620 N N . GLY A 1 491 ? -16.376 -2.903 17.555 1.00 90.25 491 GLY A N 1
ATOM 3621 C CA . GLY A 1 491 ? -17.641 -3.398 17.004 1.00 90.25 491 GLY A CA 1
ATOM 3622 C C . GLY A 1 491 ? -18.787 -3.288 18.007 1.00 90.25 491 GLY A C 1
ATOM 3623 O O . GLY A 1 491 ? -18.721 -2.492 18.938 1.00 90.25 491 GLY A O 1
ATOM 3624 N N . GLY A 1 492 ? -19.877 -4.027 17.791 1.00 89.94 492 GLY A N 1
ATOM 3625 C CA . GLY A 1 492 ? -21.048 -4.004 18.681 1.00 89.94 492 GLY A CA 1
ATOM 3626 C C . GLY A 1 492 ? -21.673 -2.617 18.889 1.00 89.94 492 GLY A C 1
ATOM 3627 O O . GLY A 1 492 ? -22.302 -2.391 19.916 1.00 89.94 492 GLY A O 1
ATOM 3628 N N . GLY A 1 493 ? -21.462 -1.676 17.961 1.00 91.00 493 GLY A N 1
ATOM 3629 C CA . GLY A 1 493 ? -21.929 -0.293 18.078 1.00 91.00 493 GLY A CA 1
ATOM 3630 C C . GLY A 1 493 ? -21.126 0.576 19.047 1.00 91.00 493 GLY A C 1
ATOM 3631 O O . GLY A 1 493 ? -21.602 1.640 19.421 1.00 91.00 493 GLY A O 1
ATOM 3632 N N . THR A 1 494 ? -19.939 0.158 19.492 1.00 91.62 494 THR A N 1
ATOM 3633 C CA . THR A 1 494 ? -19.131 0.923 20.454 1.00 91.62 494 THR A CA 1
ATOM 3634 C C . THR A 1 494 ? -18.013 1.707 19.789 1.00 91.62 494 THR A C 1
ATOM 3636 O O . THR A 1 494 ? -17.606 1.433 18.654 1.00 91.62 494 THR A O 1
ATOM 3639 N N . ASP A 1 495 ? -17.453 2.651 20.541 1.00 89.25 495 ASP A N 1
ATOM 3640 C CA . ASP A 1 495 ? -16.073 3.052 20.303 1.00 89.25 495 ASP A CA 1
ATOM 3641 C C . ASP A 1 495 ? -15.151 1.946 20.776 1.00 89.25 495 ASP A C 1
ATOM 3643 O O . ASP A 1 495 ? -15.361 1.360 21.843 1.00 89.25 495 ASP A O 1
ATOM 3647 N N . GLY A 1 496 ? -14.168 1.622 19.947 1.00 89.62 496 GLY A N 1
ATOM 3648 C CA . GLY A 1 496 ? -13.206 0.609 20.313 1.00 89.62 496 GLY A CA 1
ATOM 3649 C C . GLY A 1 496 ? -12.153 1.147 21.278 1.00 89.62 496 GLY A C 1
ATOM 3650 O O . GLY A 1 496 ? -11.880 2.344 21.321 1.00 89.62 496 GLY A O 1
ATOM 3651 N N . GLU A 1 497 ? -11.501 0.229 21.983 1.00 92.50 497 GLU A N 1
ATOM 3652 C CA . GLU A 1 497 ? -10.324 0.511 22.805 1.00 92.50 497 GLU A CA 1
ATOM 3653 C C . GLU A 1 497 ? -9.211 -0.497 22.536 1.00 92.50 497 GLU A C 1
ATOM 3655 O O . GLU A 1 497 ? -9.470 -1.634 22.143 1.00 92.50 497 GLU A O 1
ATOM 3660 N N . THR A 1 498 ? -7.970 -0.090 22.797 1.00 94.62 498 THR A N 1
ATOM 3661 C CA . THR A 1 498 ? -6.775 -0.934 22.705 1.00 94.62 498 THR A CA 1
ATOM 3662 C C . THR A 1 498 ? -5.941 -0.821 23.979 1.00 94.62 498 THR A C 1
ATOM 3664 O O . THR A 1 498 ? -5.886 0.243 24.598 1.00 94.62 498 THR A O 1
ATOM 3667 N N . ARG A 1 499 ? -5.316 -1.922 24.407 1.00 96.00 499 ARG A N 1
ATOM 3668 C CA . ARG A 1 499 ? -4.368 -1.953 25.530 1.00 96.00 499 ARG A CA 1
ATOM 3669 C C . ARG A 1 499 ? -3.437 -3.158 25.460 1.00 96.00 499 ARG A C 1
ATOM 3671 O O . ARG A 1 499 ? -3.761 -4.176 24.849 1.00 96.00 499 ARG A O 1
ATOM 3678 N N . ALA A 1 500 ? -2.337 -3.083 26.201 1.00 98.00 500 ALA A N 1
ATOM 3679 C CA . ALA A 1 500 ? -1.493 -4.243 26.437 1.00 98.00 500 ALA A CA 1
ATOM 3680 C C . ALA A 1 500 ? -2.180 -5.262 27.368 1.00 98.00 500 ALA A C 1
ATOM 3682 O O . ALA A 1 500 ? -2.847 -4.890 28.338 1.00 98.00 500 ALA A O 1
ATOM 3683 N N . VAL A 1 501 ? -1.991 -6.555 27.097 1.00 98.25 501 VAL A N 1
ATOM 3684 C CA . VAL A 1 501 ? -2.500 -7.664 27.919 1.00 98.25 501 VAL A CA 1
ATOM 3685 C C . VAL A 1 501 ? -1.399 -8.696 28.127 1.00 98.25 501 VAL A C 1
ATOM 3687 O O . VAL A 1 501 ? -0.867 -9.256 27.171 1.00 98.25 501 VAL A O 1
ATOM 3690 N N . SER A 1 502 ? -1.100 -9.005 29.389 1.00 97.62 502 SER A N 1
ATOM 3691 C CA . SER A 1 502 ? -0.209 -10.110 29.747 1.00 97.62 502 SER A CA 1
ATOM 3692 C C . SER A 1 502 ? -1.004 -11.398 29.957 1.00 97.62 502 SER A C 1
ATOM 3694 O O . SER A 1 502 ? -1.867 -11.494 30.834 1.00 97.62 502 SER A O 1
ATOM 3696 N N . VAL A 1 503 ? -0.702 -12.410 29.152 1.00 97.19 503 VAL A N 1
ATOM 3697 C CA . VAL A 1 503 ? -1.288 -13.747 29.226 1.00 97.19 503 VAL A CA 1
ATOM 3698 C C . VAL A 1 503 ? -0.336 -14.669 29.978 1.00 97.19 503 VAL A C 1
ATOM 3700 O O . VAL A 1 503 ? 0.872 -14.671 29.752 1.00 97.19 503 VAL A O 1
ATOM 3703 N N . ARG A 1 504 ? -0.894 -15.482 30.872 1.00 93.56 504 ARG A N 1
ATOM 3704 C CA . ARG A 1 504 ? -0.188 -16.563 31.567 1.00 93.56 504 ARG A CA 1
ATOM 3705 C C . ARG A 1 504 ? -0.723 -17.913 31.104 1.00 93.56 504 ARG A C 1
ATOM 3707 O O . ARG A 1 504 ? -1.822 -17.987 30.560 1.00 93.56 504 ARG A O 1
ATOM 3714 N N . SER A 1 505 ? 0.002 -18.988 31.401 1.00 90.19 505 SER A N 1
ATOM 3715 C CA . SER A 1 505 ? -0.567 -20.336 31.319 1.00 90.19 505 SER A CA 1
ATOM 3716 C C . SER A 1 505 ? -1.808 -20.431 32.222 1.00 90.19 505 SER A C 1
ATOM 3718 O O . SER A 1 505 ? -1.758 -20.017 33.385 1.00 90.19 505 SER A O 1
ATOM 3720 N N . GLY A 1 506 ? -2.918 -20.965 31.707 1.00 93.44 506 GLY A N 1
ATOM 3721 C CA . GLY A 1 506 ? -4.207 -20.975 32.410 1.00 93.44 506 GLY A CA 1
ATOM 3722 C C . GLY A 1 506 ? -5.094 -19.774 32.068 1.00 93.44 506 GLY A C 1
ATOM 3723 O O . GLY A 1 506 ? -4.989 -19.201 30.989 1.00 93.44 506 GLY A O 1
ATOM 3724 N N . THR A 1 507 ? -6.012 -19.404 32.963 1.00 97.31 507 THR A N 1
ATOM 3725 C CA . THR A 1 507 ? -7.020 -18.375 32.662 1.00 97.31 507 THR A CA 1
ATOM 3726 C C . THR A 1 507 ? -6.537 -16.964 33.017 1.00 97.31 507 THR A C 1
ATOM 3728 O O . THR A 1 507 ? -6.150 -16.699 34.165 1.00 97.31 507 THR A O 1
ATOM 3731 N N . THR A 1 508 ? -6.624 -16.044 32.056 1.00 98.19 508 THR A N 1
ATOM 3732 C CA . THR A 1 508 ? -6.441 -14.596 32.239 1.00 98.19 508 THR A CA 1
ATOM 3733 C C . THR A 1 508 ? -7.785 -13.897 32.041 1.00 98.19 508 THR A C 1
ATOM 3735 O O . THR A 1 508 ? -8.408 -14.038 30.990 1.00 98.19 508 THR A O 1
ATOM 3738 N N . LYS A 1 509 ? -8.242 -13.143 33.048 1.00 97.94 509 LYS A N 1
ATOM 3739 C CA . LYS A 1 509 ? -9.497 -12.386 32.973 1.00 97.94 509 LYS A CA 1
ATOM 3740 C C . LYS A 1 509 ? -9.242 -10.956 32.492 1.00 97.94 509 LYS A C 1
ATOM 3742 O O . LYS A 1 509 ? -8.409 -10.267 33.072 1.00 97.94 509 LYS A O 1
ATOM 3747 N N . VAL A 1 510 ? -9.964 -10.517 31.463 1.00 98.06 510 VAL A N 1
ATOM 3748 C CA . VAL A 1 510 ? -9.770 -9.233 30.774 1.00 98.06 510 VAL A CA 1
ATOM 3749 C C . VAL A 1 510 ? -11.142 -8.607 30.486 1.00 98.06 510 VAL A C 1
ATOM 3751 O O . VAL A 1 510 ? -11.759 -8.869 29.462 1.00 98.06 510 VAL A O 1
ATOM 3754 N N . ASP A 1 511 ? -11.651 -7.773 31.391 1.00 98.19 511 ASP A N 1
ATOM 3755 C CA . ASP A 1 511 ? -12.941 -7.088 31.198 1.00 98.19 511 ASP A CA 1
ATOM 3756 C C . ASP A 1 511 ? -12.757 -5.745 30.468 1.00 98.19 511 ASP A C 1
ATOM 3758 O O . ASP A 1 511 ? -11.736 -5.072 30.649 1.00 98.19 511 ASP A O 1
ATOM 3762 N N . TRP A 1 512 ? -13.743 -5.349 29.661 1.00 98.00 512 TRP A N 1
ATOM 3763 C CA . TRP A 1 512 ? -13.751 -4.101 28.890 1.00 98.00 512 TRP A CA 1
ATOM 3764 C C . TRP A 1 512 ? -14.963 -3.244 29.250 1.00 98.00 512 TRP A C 1
ATOM 3766 O O . TRP A 1 512 ? -16.073 -3.754 29.402 1.00 98.00 512 TRP A O 1
ATOM 3776 N N . SER A 1 513 ? -14.753 -1.933 29.340 1.00 96.88 513 SER A N 1
ATOM 3777 C CA . SER A 1 513 ? -15.801 -0.946 29.607 1.00 96.88 513 SER A CA 1
ATOM 3778 C C . SER A 1 513 ? -15.795 0.093 28.490 1.00 96.88 513 SER A C 1
ATOM 3780 O O . SER A 1 513 ? -15.064 1.081 28.569 1.00 96.88 513 SER A O 1
ATOM 3782 N N . LEU A 1 514 ? -16.566 -0.171 27.434 1.00 94.81 514 LEU A N 1
ATOM 3783 C CA . LEU A 1 514 ? -16.612 0.633 26.207 1.00 94.81 514 LEU A CA 1
ATOM 3784 C C . LEU A 1 514 ? -17.813 1.580 26.232 1.00 94.81 514 LEU A C 1
ATOM 3786 O O . LEU A 1 514 ? -18.787 1.326 26.935 1.00 94.81 514 LEU A O 1
ATOM 3790 N N . ARG A 1 515 ? -17.783 2.658 25.447 1.00 92.38 515 ARG A N 1
ATOM 3791 C CA . ARG A 1 515 ? -18.945 3.548 25.291 1.00 92.38 515 ARG A CA 1
ATOM 3792 C C . ARG A 1 515 ? -19.700 3.218 24.014 1.00 92.38 515 ARG A C 1
ATOM 3794 O O . ARG A 1 515 ? -19.102 3.137 22.942 1.00 92.38 515 ARG A O 1
ATOM 3801 N N . PHE A 1 516 ? -21.013 3.042 24.130 1.00 92.56 516 PHE A N 1
ATOM 3802 C CA . PHE A 1 516 ? -21.876 2.822 22.973 1.00 92.56 516 PHE A CA 1
ATOM 3803 C C . PHE A 1 516 ? -21.990 4.111 22.143 1.00 92.56 516 PHE A C 1
ATOM 3805 O O . PHE A 1 516 ? -22.087 5.214 22.689 1.00 92.56 516 PHE A O 1
ATOM 3812 N N . ASN A 1 517 ? -21.949 3.979 20.823 1.00 93.38 517 ASN A N 1
ATOM 3813 C CA . ASN A 1 517 ? -22.118 5.055 19.861 1.00 93.38 517 ASN A CA 1
ATOM 3814 C C . ASN A 1 517 ? -23.301 4.725 18.942 1.00 93.38 517 ASN A C 1
ATOM 3816 O O . ASN A 1 517 ? -23.197 3.914 18.024 1.00 93.38 517 ASN A O 1
ATOM 3820 N N . TRP A 1 518 ? -24.422 5.411 19.145 1.00 94.56 518 TRP A N 1
ATOM 3821 C CA . TRP A 1 518 ? -25.632 5.219 18.345 1.00 94.56 518 TRP A CA 1
ATOM 3822 C C . TRP A 1 518 ? -25.509 5.696 16.895 1.00 94.56 518 TRP A C 1
ATOM 38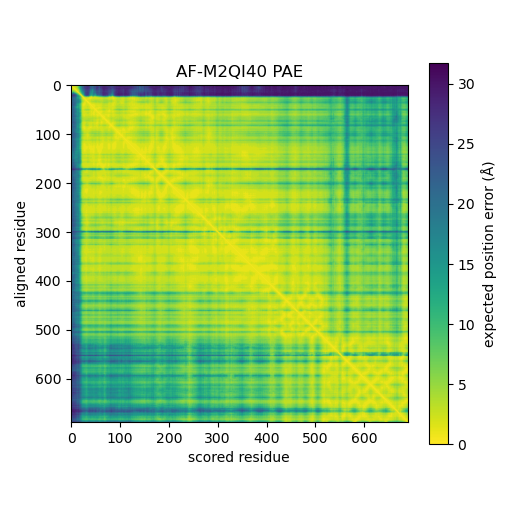24 O O . TRP A 1 518 ? -26.341 5.314 16.075 1.00 94.56 518 TRP A O 1
ATOM 3834 N N . ALA A 1 519 ? -24.490 6.498 16.574 1.00 94.69 519 ALA A N 1
ATOM 3835 C CA . ALA A 1 519 ? -24.150 6.886 15.206 1.00 94.69 519 ALA A CA 1
ATOM 3836 C C . ALA A 1 519 ? -23.274 5.846 14.484 1.00 94.69 519 ALA A C 1
ATOM 3838 O O . ALA A 1 519 ? -22.978 6.025 13.308 1.00 94.69 519 ALA A O 1
ATOM 3839 N N . SER A 1 520 ? -22.877 4.759 15.157 1.00 92.69 520 SER A N 1
ATOM 3840 C CA . SER A 1 520 ? -22.121 3.672 14.536 1.00 92.69 520 SER A CA 1
ATOM 3841 C C . SER A 1 520 ? -22.989 2.867 13.566 1.00 92.69 520 SER A C 1
ATOM 3843 O O . SER A 1 520 ? -24.124 2.497 13.886 1.00 92.69 520 SER A O 1
ATOM 3845 N N . SER A 1 521 ? -22.433 2.494 12.415 1.00 91.19 521 SER A N 1
ATOM 3846 C CA . SER A 1 521 ? -23.073 1.549 11.492 1.00 91.19 521 SER A CA 1
ATOM 3847 C C . SER A 1 521 ? -23.307 0.181 12.137 1.00 91.19 521 SER A C 1
ATOM 3849 O O . SER A 1 521 ? -24.342 -0.444 11.906 1.00 91.19 521 SER A O 1
ATOM 3851 N N . ALA A 1 522 ? -22.433 -0.247 13.055 1.00 89.25 522 ALA A N 1
ATOM 3852 C CA . ALA A 1 522 ? -22.624 -1.465 13.846 1.00 89.25 522 ALA A CA 1
ATOM 3853 C C . ALA A 1 522 ? -23.788 -1.356 14.856 1.00 89.25 522 ALA A C 1
ATOM 3855 O O . ALA A 1 522 ? -24.305 -2.378 15.306 1.00 89.25 522 ALA A O 1
ATOM 3856 N N . ALA A 1 523 ? -24.233 -0.137 15.186 1.00 91.75 523 ALA A N 1
ATOM 3857 C CA . ALA A 1 523 ? -25.466 0.123 15.936 1.00 91.75 523 ALA A CA 1
ATOM 3858 C C . ALA A 1 523 ? -26.708 0.274 15.025 1.00 91.75 523 ALA A C 1
ATOM 3860 O O . ALA A 1 523 ? -27.814 0.518 15.516 1.00 91.75 523 ALA A O 1
ATOM 3861 N N . GLY A 1 524 ? -26.541 0.120 13.707 1.00 93.75 524 GLY A N 1
ATOM 3862 C CA . GLY A 1 524 ? -27.590 0.250 12.696 1.00 93.75 524 GLY A CA 1
ATOM 3863 C C . GLY A 1 524 ? -27.775 1.666 12.148 1.00 93.75 524 GLY A C 1
ATOM 3864 O O . GLY A 1 524 ? -28.787 1.917 11.494 1.00 93.75 524 GLY A O 1
ATOM 3865 N N . ALA A 1 525 ? -26.856 2.597 12.429 1.00 95.69 525 ALA A N 1
ATOM 3866 C CA . ALA A 1 525 ? -26.894 3.913 11.804 1.00 95.69 525 ALA A CA 1
ATOM 3867 C C . ALA A 1 525 ? -26.553 3.834 10.308 1.00 95.69 525 ALA A C 1
ATOM 3869 O O . ALA A 1 525 ? -25.789 2.973 9.877 1.00 95.69 525 ALA A O 1
ATOM 3870 N N . ALA A 1 526 ? -27.112 4.744 9.517 1.00 96.19 526 ALA A N 1
ATOM 3871 C CA . ALA A 1 526 ? -26.843 4.839 8.087 1.00 96.19 526 ALA A CA 1
ATOM 3872 C C . ALA A 1 526 ? -26.920 6.288 7.604 1.00 96.19 526 ALA A C 1
ATOM 3874 O O . ALA A 1 526 ? -27.674 7.098 8.153 1.00 96.19 526 ALA A O 1
ATOM 3875 N N . VAL A 1 527 ? -26.184 6.603 6.538 1.00 97.06 527 VAL A N 1
ATOM 3876 C CA . VAL A 1 527 ? -26.288 7.895 5.851 1.00 97.06 527 VAL A CA 1
ATOM 3877 C C . VAL A 1 527 ? -27.676 8.017 5.220 1.00 97.06 527 VAL A C 1
ATOM 3879 O O . VAL A 1 527 ? -28.119 7.148 4.474 1.00 97.06 527 VAL A O 1
ATOM 3882 N N . ALA A 1 528 ? -28.378 9.100 5.544 1.00 97.56 528 ALA A N 1
ATOM 3883 C CA . ALA A 1 528 ? -29.700 9.433 5.019 1.00 97.56 528 ALA A CA 1
ATOM 3884 C C . ALA A 1 528 ? -29.664 10.566 3.980 1.00 97.56 528 ALA A C 1
ATOM 3886 O O . ALA A 1 528 ? -30.636 10.755 3.253 1.00 97.56 528 ALA A O 1
ATOM 3887 N N . GLY A 1 529 ? -28.568 11.324 3.914 1.00 97.50 529 GLY A N 1
ATOM 3888 C CA . GLY A 1 529 ? -28.345 12.349 2.896 1.00 97.50 529 GLY A CA 1
ATOM 3889 C C . GLY A 1 529 ? -27.126 13.210 3.208 1.00 97.50 529 GLY A C 1
ATOM 3890 O O . GLY A 1 529 ? -26.799 13.403 4.377 1.00 97.50 529 GLY A O 1
ATOM 3891 N N . PHE A 1 530 ? -26.476 13.733 2.176 1.00 98.12 530 PHE A N 1
ATOM 3892 C CA . PHE A 1 530 ? -25.308 14.609 2.276 1.00 98.12 530 PHE A CA 1
ATOM 3893 C C . PHE A 1 530 ? -25.222 15.529 1.046 1.00 98.12 530 PHE A C 1
ATOM 3895 O O . PHE A 1 530 ? -25.999 15.367 0.100 1.00 98.12 530 PHE A O 1
ATOM 3902 N N . ASN A 1 531 ? -24.308 16.498 1.061 1.00 97.81 531 ASN A N 1
ATOM 3903 C CA . ASN A 1 531 ? -23.903 17.276 -0.114 1.00 97.81 531 ASN A CA 1
ATOM 3904 C C . ASN A 1 531 ? -22.372 17.371 -0.203 1.00 97.81 531 ASN A C 1
ATOM 3906 O O . ASN A 1 531 ? -21.685 17.111 0.781 1.00 97.81 531 ASN A O 1
ATOM 3910 N N . GLY A 1 532 ? -21.876 17.803 -1.363 1.00 95.19 532 GLY A N 1
ATOM 3911 C CA . GLY A 1 532 ? -20.447 17.823 -1.671 1.00 95.19 532 GLY A CA 1
ATOM 3912 C C . GLY A 1 532 ? -19.994 16.575 -2.419 1.00 95.19 532 GLY A C 1
ATOM 3913 O O . GLY A 1 532 ? -20.820 15.764 -2.849 1.00 95.19 532 GLY A O 1
ATOM 3914 N N . GLU A 1 533 ? -18.687 16.469 -2.610 1.00 94.75 533 GLU A N 1
ATOM 3915 C CA . GLU A 1 533 ? -18.043 15.322 -3.249 1.00 94.75 533 GLU A CA 1
ATOM 3916 C C . GLU A 1 533 ? -18.082 14.071 -2.353 1.00 94.75 533 GLU A C 1
ATOM 3918 O O . GLU A 1 533 ? -17.933 14.157 -1.134 1.00 94.75 533 GLU A O 1
ATOM 3923 N N . ASP A 1 534 ? -18.326 12.904 -2.958 1.00 93.62 534 ASP A N 1
ATOM 3924 C CA . ASP A 1 534 ? -18.394 11.624 -2.250 1.00 93.62 534 ASP A CA 1
ATOM 3925 C C . ASP A 1 534 ? -17.094 10.836 -2.431 1.00 93.62 534 ASP A C 1
ATOM 3927 O O . ASP A 1 534 ? -16.872 10.199 -3.464 1.00 93.62 534 ASP A O 1
ATOM 3931 N N . PHE A 1 535 ? -16.254 10.851 -1.396 1.00 88.38 535 PHE A N 1
ATOM 3932 C CA . PHE A 1 535 ? -14.995 10.111 -1.364 1.00 88.38 535 PHE A CA 1
ATOM 3933 C C . PHE A 1 535 ? -15.127 8.673 -0.827 1.00 88.38 535 PHE A C 1
ATOM 3935 O O . PHE A 1 535 ? -14.123 8.063 -0.458 1.00 88.38 535 PHE A O 1
ATOM 3942 N N . THR A 1 536 ? -16.327 8.074 -0.814 1.00 85.12 536 THR A N 1
ATOM 3943 C CA . THR A 1 536 ? -16.496 6.641 -0.495 1.00 85.12 536 THR A CA 1
ATOM 3944 C C . THR A 1 536 ? -15.587 5.709 -1.316 1.00 85.12 536 THR A C 1
ATOM 3946 O O . THR A 1 536 ? -15.052 4.776 -0.717 1.00 85.12 536 THR A O 1
ATOM 3949 N N . PRO A 1 537 ? -15.319 5.930 -2.623 1.00 77.75 537 PRO A N 1
ATOM 3950 C CA . PRO A 1 537 ? -14.360 5.107 -3.371 1.00 77.75 537 PRO A CA 1
ATOM 3951 C C . PRO A 1 537 ? -12.938 5.090 -2.785 1.00 77.75 537 PRO A C 1
ATOM 3953 O O . PRO A 1 537 ? -12.189 4.150 -3.037 1.00 77.75 537 PRO A O 1
ATOM 3956 N N . TYR A 1 538 ? -12.584 6.101 -1.988 1.00 71.75 538 TYR A N 1
ATOM 3957 C CA . TYR A 1 538 ? -11.287 6.247 -1.324 1.00 71.75 538 TYR A CA 1
ATOM 3958 C C . TYR A 1 538 ? -11.334 5.884 0.173 1.00 71.75 538 TYR A C 1
ATOM 3960 O O . TYR A 1 538 ? -10.317 5.961 0.853 1.00 71.75 538 TYR A O 1
ATOM 3968 N N . GLY A 1 539 ? -12.497 5.466 0.693 1.00 78.31 539 GLY A N 1
ATOM 3969 C CA . GLY A 1 539 ? -12.681 5.109 2.105 1.00 78.31 539 GLY A CA 1
ATOM 3970 C C . GLY A 1 539 ? -12.822 6.301 3.059 1.00 78.31 539 GLY A C 1
ATOM 3971 O O . GLY A 1 539 ? -12.552 6.152 4.250 1.00 78.31 539 GLY A O 1
ATOM 3972 N N . CYS A 1 540 ? -13.220 7.470 2.545 1.00 87.88 540 CYS A N 1
ATOM 3973 C CA . CYS A 1 540 ? -13.366 8.713 3.317 1.00 87.88 540 CYS A CA 1
ATOM 3974 C C . CYS A 1 540 ? -14.717 9.406 3.074 1.00 87.88 540 CYS A C 1
ATOM 3976 O O . CYS A 1 540 ? -14.837 10.631 3.160 1.00 87.88 540 CYS A O 1
ATOM 3978 N N . GLY A 1 541 ? -15.733 8.643 2.676 1.00 92.19 541 GLY A N 1
ATOM 3979 C CA . GLY A 1 541 ? -17.038 9.187 2.337 1.00 92.19 541 GLY A CA 1
ATOM 3980 C C . GLY A 1 541 ? -17.932 9.409 3.560 1.00 92.19 541 GLY A C 1
ATOM 3981 O O . GLY A 1 541 ? -17.574 9.107 4.700 1.00 92.19 541 GLY A O 1
ATOM 3982 N N . PRO A 1 542 ? -19.170 9.882 3.354 1.00 93.31 542 PRO A N 1
ATOM 3983 C CA . PRO A 1 542 ? -20.111 10.151 4.444 1.00 93.31 542 PRO A CA 1
ATOM 3984 C C . PRO A 1 542 ? -20.405 8.930 5.334 1.00 93.31 542 PRO A C 1
ATOM 3986 O O . PRO A 1 542 ? -20.749 9.076 6.510 1.00 93.31 542 PRO A O 1
ATOM 3989 N N . GLY A 1 543 ? -20.301 7.715 4.780 1.00 90.94 543 GLY A N 1
ATOM 3990 C CA . GLY A 1 543 ? -20.494 6.462 5.514 1.00 90.94 543 GLY A CA 1
ATOM 3991 C C . GLY A 1 543 ? -19.368 6.151 6.499 1.00 90.94 543 GLY A C 1
ATOM 3992 O O . GLY A 1 543 ? -19.625 5.565 7.555 1.00 90.94 543 GLY A O 1
ATOM 3993 N N . ASP A 1 544 ? -18.151 6.597 6.209 1.00 89.88 544 ASP A N 1
ATOM 3994 C CA . ASP A 1 544 ? -16.951 6.300 6.990 1.00 89.88 544 ASP A CA 1
ATOM 3995 C C . ASP A 1 544 ? -16.934 7.044 8.338 1.00 89.88 544 ASP A C 1
ATOM 3997 O O . ASP A 1 544 ? -16.377 6.545 9.319 1.00 89.88 544 ASP A O 1
ATOM 4001 N N . LEU A 1 545 ? -17.710 8.133 8.463 1.00 89.25 545 LEU A N 1
ATOM 4002 C CA . LEU A 1 545 ? -18.012 8.801 9.740 1.00 89.25 545 LEU A CA 1
ATOM 4003 C C . LEU A 1 545 ? -18.713 7.878 10.759 1.00 89.25 545 LEU A C 1
ATOM 4005 O O . LEU A 1 545 ? -18.668 8.122 11.968 1.00 89.25 545 LEU A O 1
ATOM 4009 N N . THR A 1 546 ? -19.384 6.824 10.281 1.00 86.38 546 THR A N 1
ATOM 4010 C CA . THR A 1 546 ? -20.126 5.857 11.112 1.00 86.38 546 THR A CA 1
ATOM 4011 C C . THR A 1 546 ? -19.313 4.608 11.462 1.00 86.38 546 THR A C 1
ATOM 4013 O O . THR A 1 546 ? -19.800 3.736 12.188 1.00 86.38 546 THR A O 1
ATOM 4016 N N . ALA A 1 547 ? -18.082 4.482 10.958 1.00 81.31 547 ALA A N 1
ATOM 4017 C CA . ALA A 1 547 ? -17.264 3.296 11.165 1.00 81.31 547 ALA A CA 1
ATOM 4018 C C . ALA A 1 547 ? -16.737 3.203 12.610 1.00 81.31 547 ALA A C 1
ATOM 4020 O O . ALA A 1 547 ? -16.158 4.137 13.168 1.00 81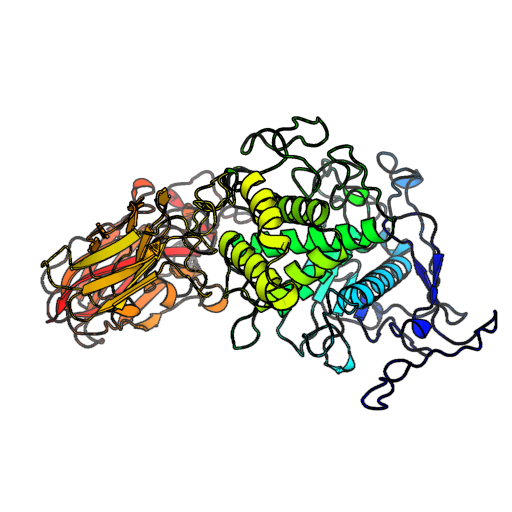.31 547 ALA A O 1
ATOM 4021 N N . SER A 1 548 ? -16.888 2.029 13.229 1.00 69.69 548 SER A N 1
ATOM 4022 C CA . SER A 1 548 ? -16.291 1.732 14.537 1.00 69.69 548 SER A CA 1
ATOM 4023 C C . SER A 1 548 ? -14.878 1.176 14.357 1.00 69.69 548 SER A C 1
ATOM 4025 O O . SER A 1 548 ? -14.708 -0.022 14.148 1.00 69.69 548 SER A O 1
ATOM 4027 N N . SER A 1 549 ? -13.860 2.027 14.496 1.00 74.06 549 SER A N 1
ATOM 4028 C CA . SER A 1 549 ? -12.450 1.616 14.553 1.00 74.06 549 SER A CA 1
ATOM 4029 C C . SER A 1 549 ? -11.752 2.182 15.791 1.00 74.06 549 SER A C 1
ATOM 4031 O O . SER A 1 549 ? -12.104 3.255 16.287 1.00 74.06 549 SER A O 1
ATOM 4033 N N . VAL A 1 550 ? -10.758 1.445 16.291 1.00 76.31 550 VAL A N 1
ATOM 4034 C CA . VAL A 1 550 ? -9.846 1.888 17.363 1.00 76.31 550 VAL A CA 1
ATOM 4035 C C . VAL A 1 550 ? -8.782 2.866 16.868 1.00 76.31 550 VAL A C 1
ATOM 4037 O O . VAL A 1 550 ? -8.189 3.560 17.683 1.00 76.31 550 VAL A O 1
ATOM 4040 N N . LEU A 1 551 ? -8.556 2.929 15.553 1.00 73.50 551 LEU A N 1
ATOM 4041 C CA . LEU A 1 551 ? -7.599 3.840 14.916 1.00 73.50 551 LEU A CA 1
ATOM 4042 C C . LEU A 1 551 ? -8.236 5.163 14.462 1.00 73.50 551 LEU A C 1
ATOM 4044 O O . LEU A 1 551 ? -7.561 5.977 13.853 1.00 73.50 551 LEU A O 1
ATOM 4048 N N . GLY A 1 552 ? -9.530 5.373 14.722 1.00 60.53 552 GLY A N 1
ATOM 4049 C CA . GLY A 1 552 ? -10.245 6.590 14.318 1.00 60.53 552 GLY A CA 1
ATOM 4050 C C . GLY A 1 552 ? -11.194 6.423 13.127 1.00 60.53 552 GLY A C 1
ATOM 4051 O O . GLY A 1 552 ? -12.138 7.196 13.036 1.00 60.53 552 GLY A O 1
ATOM 4052 N N . GLY A 1 553 ? -11.055 5.378 12.301 1.00 65.56 553 GLY A N 1
ATOM 4053 C CA . GLY A 1 553 ? -11.887 5.164 11.099 1.00 65.56 553 GLY A CA 1
ATOM 4054 C C . GLY A 1 553 ? -11.395 5.975 9.893 1.00 65.56 553 GLY A C 1
ATOM 4055 O O . GLY A 1 553 ? -10.403 6.683 10.012 1.00 65.56 553 GLY A O 1
ATOM 4056 N N . GLY A 1 554 ? -12.061 5.855 8.741 1.00 74.56 554 GLY A N 1
ATOM 4057 C CA . GLY A 1 554 ? -11.716 6.626 7.535 1.00 74.56 554 GLY A CA 1
ATOM 4058 C C . GLY A 1 554 ? -12.141 8.098 7.584 1.00 74.56 554 GLY A C 1
ATOM 4059 O O . GLY A 1 554 ? -11.652 8.892 6.793 1.00 74.56 554 GLY A O 1
ATOM 4060 N N . GLY A 1 555 ? -13.024 8.458 8.528 1.00 88.88 555 GLY A N 1
ATOM 4061 C CA . GLY A 1 555 ? -13.569 9.809 8.659 1.00 88.88 555 GLY A CA 1
ATOM 4062 C C . GLY A 1 555 ? -14.408 10.231 7.454 1.00 88.88 555 GLY A C 1
ATOM 4063 O O . GLY A 1 555 ? -14.655 9.452 6.546 1.00 88.88 555 GLY A O 1
ATOM 4064 N N . TRP A 1 556 ? -14.898 11.464 7.459 1.00 95.06 556 TRP A N 1
ATOM 4065 C CA . TRP A 1 556 ? -15.575 12.061 6.313 1.00 95.06 556 TRP A CA 1
ATOM 4066 C C . TRP A 1 556 ? -14.766 13.255 5.822 1.00 95.06 556 TRP A C 1
ATOM 4068 O O . TRP A 1 556 ? -14.585 14.211 6.576 1.00 95.06 556 TRP A O 1
ATOM 4078 N N . SER A 1 557 ? -14.314 13.187 4.571 1.00 95.44 557 SER A N 1
ATOM 4079 C CA . SER A 1 557 ? -13.754 14.316 3.827 1.00 95.44 557 SER A CA 1
ATOM 4080 C C . SER A 1 557 ? -14.714 14.725 2.706 1.00 95.44 557 SER A C 1
ATOM 4082 O O . SER A 1 557 ? -15.521 13.922 2.227 1.00 95.44 557 SER A O 1
ATOM 4084 N N . THR A 1 558 ? -14.672 15.993 2.307 1.00 96.69 558 THR A N 1
ATOM 4085 C CA . THR A 1 558 ? -15.476 16.553 1.211 1.00 96.69 558 THR A CA 1
ATOM 4086 C C . THR A 1 558 ? -14.831 17.826 0.674 1.00 96.69 558 THR A C 1
ATOM 4088 O O . THR A 1 558 ? -14.060 18.498 1.360 1.00 96.69 558 THR A O 1
ATOM 4091 N N . ASP A 1 559 ? -15.200 18.202 -0.546 1.00 96.00 559 ASP A N 1
ATOM 4092 C CA . ASP A 1 559 ? -14.764 19.432 -1.204 1.00 96.00 559 ASP A CA 1
ATOM 4093 C C . ASP A 1 559 ? -15.044 20.723 -0.398 1.00 96.00 559 ASP A C 1
ATOM 4095 O O . ASP A 1 559 ? -16.144 20.976 0.107 1.00 96.00 559 ASP A O 1
ATOM 4099 N N . ARG A 1 560 ? -14.042 21.606 -0.353 1.00 95.56 560 ARG A N 1
ATOM 4100 C CA . ARG A 1 560 ? -14.124 22.976 0.164 1.00 95.56 560 ARG A CA 1
ATOM 4101 C C . ARG A 1 560 ? -14.342 23.954 -0.984 1.00 95.56 560 ARG A C 1
ATOM 4103 O O . ARG A 1 560 ? -13.413 24.321 -1.702 1.00 95.56 560 ARG A O 1
ATOM 4110 N N . VAL A 1 561 ? -15.555 24.492 -1.079 1.00 95.31 561 VAL A N 1
ATOM 4111 C CA . VAL A 1 561 ? -15.896 25.513 -2.080 1.00 95.31 561 VAL A CA 1
ATOM 4112 C C . VAL A 1 561 ? -15.967 26.892 -1.439 1.00 95.31 561 VAL A C 1
ATOM 4114 O O . VAL A 1 561 ? -16.801 27.149 -0.572 1.00 95.31 561 VAL A O 1
ATOM 4117 N N . VAL A 1 562 ? -15.101 27.803 -1.889 1.00 93.00 562 VAL A N 1
ATOM 4118 C CA . VAL A 1 562 ? -15.130 29.218 -1.490 1.00 93.00 562 VAL A CA 1
ATOM 4119 C C . VAL A 1 562 ? -15.986 30.001 -2.478 1.00 93.00 562 VAL A C 1
ATOM 4121 O O . VAL A 1 562 ? -15.719 30.018 -3.679 1.00 93.00 562 VAL A O 1
ATOM 4124 N N . ARG A 1 563 ? -17.027 30.663 -1.975 1.00 92.62 563 ARG A N 1
ATOM 4125 C CA . ARG A 1 563 ? -17.908 31.532 -2.757 1.00 92.62 563 ARG A CA 1
ATOM 4126 C C . ARG A 1 563 ? -17.201 32.844 -3.140 1.00 92.62 563 ARG A C 1
ATOM 4128 O O . ARG A 1 563 ? -16.247 33.245 -2.474 1.00 92.62 563 ARG A O 1
ATOM 4135 N N . PRO A 1 564 ? -17.697 33.579 -4.157 1.00 93.25 564 PRO A N 1
ATOM 4136 C CA . PRO A 1 564 ? -17.127 34.874 -4.551 1.00 93.25 564 PRO A CA 1
ATOM 4137 C C . PRO A 1 564 ? -17.087 35.936 -3.440 1.00 93.25 564 PRO A C 1
ATOM 4139 O O . PRO A 1 564 ? -16.286 36.861 -3.512 1.00 93.25 564 PRO A O 1
ATOM 4142 N N . ASP A 1 565 ? -17.942 35.815 -2.421 1.00 92.69 565 ASP A N 1
ATOM 4143 C CA . ASP A 1 565 ? -17.959 36.692 -1.243 1.00 92.69 565 ASP A CA 1
ATOM 4144 C C . ASP A 1 565 ? -16.944 36.284 -0.155 1.00 92.69 565 ASP A C 1
ATOM 4146 O O . ASP A 1 565 ? -16.888 36.903 0.907 1.00 92.69 565 ASP A O 1
ATOM 4150 N N . GLY A 1 566 ? -16.136 35.251 -0.416 1.00 88.00 566 GLY A N 1
ATOM 4151 C CA . GLY A 1 566 ? -15.123 34.721 0.493 1.00 88.00 566 GLY A CA 1
ATOM 4152 C C . GLY A 1 566 ? -15.656 33.741 1.540 1.00 88.00 566 GLY A C 1
ATOM 4153 O O . GLY A 1 566 ? -14.863 33.212 2.319 1.00 88.00 566 GLY A O 1
ATOM 4154 N N . THR A 1 567 ? -16.965 33.472 1.578 1.00 92.81 567 THR A N 1
ATOM 4155 C CA . THR A 1 567 ? -17.542 32.488 2.505 1.00 92.81 567 THR A CA 1
ATOM 4156 C C . THR A 1 567 ? -17.331 31.061 2.006 1.00 92.81 567 THR A C 1
ATOM 4158 O O . THR A 1 567 ? -17.305 30.803 0.803 1.00 92.81 567 THR A O 1
ATOM 4161 N N . ILE A 1 568 ? -17.170 30.115 2.930 1.00 95.50 568 ILE A N 1
ATOM 4162 C CA . ILE A 1 568 ? -17.099 28.689 2.597 1.00 95.50 568 ILE A CA 1
ATOM 4163 C C . ILE A 1 568 ? -18.529 28.156 2.486 1.00 95.50 568 ILE A C 1
ATOM 4165 O O . ILE A 1 568 ? -19.377 28.426 3.340 1.00 95.50 568 ILE A O 1
ATOM 4169 N N . GLU A 1 569 ? -18.816 27.418 1.418 1.00 96.88 569 GLU A N 1
ATOM 4170 C CA . GLU A 1 569 ? -20.083 26.717 1.281 1.00 96.88 569 GLU A CA 1
ATOM 4171 C C . GLU A 1 569 ? -20.192 25.590 2.312 1.00 96.88 569 GLU A C 1
ATOM 4173 O O . GLU A 1 569 ? -19.276 24.789 2.475 1.00 96.88 569 GLU A O 1
ATOM 4178 N N . THR A 1 570 ? -21.332 25.509 2.999 1.00 97.31 570 THR A N 1
ATOM 4179 C CA . THR A 1 570 ? -21.534 24.491 4.026 1.00 97.31 570 THR A CA 1
ATOM 4180 C C . THR A 1 570 ? -21.652 23.094 3.423 1.00 97.31 570 THR A C 1
ATOM 4182 O O . THR A 1 570 ? -22.292 22.873 2.385 1.00 97.31 570 THR A O 1
ATOM 4185 N N . ARG A 1 571 ? -21.073 22.125 4.126 1.00 98.06 571 ARG A N 1
ATOM 4186 C CA . ARG A 1 571 ? -21.194 20.700 3.822 1.00 98.06 571 ARG A CA 1
ATOM 4187 C C . ARG A 1 571 ? -21.910 20.007 4.960 1.00 98.06 571 ARG A C 1
ATOM 4189 O O . ARG A 1 571 ? -21.673 20.342 6.118 1.00 98.06 571 ARG A O 1
ATOM 4196 N N . PHE A 1 572 ? -22.807 19.078 4.663 1.00 98.19 572 PHE A N 1
ATOM 4197 C CA . PHE A 1 572 ? -23.530 18.341 5.687 1.00 98.19 572 PHE A CA 1
ATOM 4198 C C . PHE A 1 572 ? -23.595 16.850 5.393 1.00 98.19 572 PHE A C 1
ATOM 4200 O O . PHE A 1 572 ? -23.699 16.428 4.245 1.00 98.19 572 PHE A O 1
ATOM 4207 N N . VAL A 1 573 ? -23.667 16.076 6.471 1.00 98.31 573 VAL A N 1
ATOM 4208 C CA . VAL A 1 573 ? -24.068 14.673 6.464 1.00 98.31 573 VAL A CA 1
ATOM 4209 C C . VAL A 1 573 ? -25.202 14.480 7.461 1.00 98.31 573 VAL A C 1
ATOM 4211 O O . VAL A 1 573 ? -25.171 14.956 8.596 1.00 98.31 573 VAL A O 1
ATOM 4214 N N . THR A 1 574 ? -26.253 13.801 7.021 1.00 98.50 574 THR A N 1
ATOM 4215 C CA . THR A 1 574 ? -27.385 13.395 7.846 1.00 98.50 574 THR A CA 1
ATOM 4216 C C . THR A 1 574 ? -27.309 11.899 8.079 1.00 98.50 574 THR A C 1
ATOM 4218 O O . THR A 1 574 ? -27.338 11.120 7.129 1.00 98.50 574 THR A O 1
ATOM 4221 N N . LEU A 1 575 ? -27.282 11.494 9.342 1.00 98.12 575 LEU A N 1
ATOM 4222 C CA . LEU A 1 575 ? -27.345 10.105 9.764 1.00 98.12 575 LEU A CA 1
ATOM 4223 C C . LEU A 1 575 ? -28.744 9.783 10.279 1.00 98.12 575 LEU A C 1
ATOM 4225 O O . LEU A 1 575 ? -29.297 10.512 11.104 1.00 98.12 575 LEU A O 1
ATOM 4229 N N . LYS A 1 576 ? -29.300 8.660 9.829 1.00 98.25 576 LYS A N 1
ATOM 4230 C CA . LYS A 1 576 ? -30.431 7.995 10.472 1.00 98.25 576 LYS A CA 1
ATOM 4231 C C . LYS A 1 576 ? -29.879 7.002 11.485 1.00 98.25 576 LYS A C 1
ATOM 4233 O O . LYS A 1 576 ? -29.127 6.109 11.113 1.00 98.25 576 LYS A O 1
ATOM 4238 N N . LEU A 1 577 ? -30.263 7.145 12.747 1.00 97.88 577 LEU A N 1
ATOM 4239 C CA . LEU A 1 577 ? -29.870 6.230 13.815 1.00 97.88 577 LEU A CA 1
ATOM 4240 C C . LEU A 1 577 ? -30.622 4.899 13.677 1.00 97.88 577 LEU A C 1
ATOM 4242 O O . LEU A 1 577 ? -31.778 4.867 13.243 1.00 97.88 577 LEU A O 1
ATOM 4246 N N . GLY A 1 578 ? -29.991 3.800 14.099 1.00 95.38 578 GLY A N 1
ATOM 4247 C CA . GLY A 1 578 ? -30.599 2.466 14.024 1.00 95.38 578 GLY A CA 1
ATOM 4248 C C . GLY A 1 578 ? -31.851 2.309 14.893 1.00 95.38 578 GLY A C 1
ATOM 4249 O O . GLY A 1 578 ? -32.714 1.476 14.610 1.00 95.38 578 GLY A O 1
ATOM 4250 N N . LYS A 1 579 ? -31.976 3.130 15.944 1.00 95.25 579 LYS A N 1
ATOM 4251 C CA . LYS A 1 579 ? -33.135 3.209 16.841 1.00 95.25 579 LYS A CA 1
ATOM 4252 C C . LYS A 1 579 ? -33.346 4.655 17.304 1.00 95.25 579 LYS A C 1
ATOM 4254 O O . LYS A 1 579 ? -32.401 5.436 17.250 1.00 95.25 579 LYS A O 1
ATOM 4259 N N . PRO A 1 580 ? -34.551 5.019 17.776 1.00 97.62 580 PRO A N 1
ATOM 4260 C CA . PRO A 1 580 ? -34.763 6.280 18.479 1.00 97.62 580 PRO A CA 1
ATOM 4261 C C . PRO A 1 580 ? -33.946 6.326 19.779 1.00 97.62 580 PRO A C 1
ATOM 4263 O O . PRO A 1 580 ? -33.919 5.338 20.516 1.00 97.62 580 PRO A O 1
ATOM 4266 N N . VAL A 1 581 ? -33.301 7.459 20.061 1.00 97.31 581 VAL A N 1
ATOM 4267 C CA . VAL A 1 581 ? -32.387 7.632 21.202 1.00 97.31 581 VAL A CA 1
ATOM 4268 C C . VAL A 1 581 ? -32.778 8.857 22.023 1.00 97.31 581 VAL A C 1
ATOM 4270 O O . VAL A 1 581 ? -32.995 9.939 21.482 1.00 97.31 581 VAL A O 1
ATOM 4273 N N . ASN A 1 582 ? -32.821 8.695 23.343 1.00 97.19 582 ASN A N 1
ATOM 4274 C CA . ASN A 1 582 ? -32.776 9.801 24.291 1.00 97.19 582 ASN A CA 1
ATOM 4275 C C . ASN A 1 582 ? -31.308 10.196 24.490 1.00 97.19 582 ASN A C 1
ATOM 4277 O O . ASN A 1 582 ? -30.569 9.540 25.229 1.00 97.19 582 ASN A O 1
ATOM 4281 N N . VAL A 1 583 ? -30.883 11.226 23.762 1.00 97.25 583 VAL A N 1
ATOM 4282 C CA . VAL A 1 583 ? -29.488 11.649 23.633 1.00 97.25 583 VAL A CA 1
ATOM 4283 C C . VAL A 1 583 ? -28.997 12.293 24.928 1.00 97.25 583 VAL A C 1
ATOM 4285 O O . VAL A 1 583 ? -29.593 13.245 25.426 1.00 97.25 583 VAL A O 1
ATOM 4288 N N . SER A 1 584 ? -27.884 11.795 25.460 1.00 95.69 584 SER A N 1
ATOM 4289 C CA . SER A 1 584 ? -27.201 12.373 26.623 1.00 95.69 584 SER A CA 1
ATOM 4290 C C . SER A 1 584 ? -26.014 13.256 26.235 1.00 95.69 584 SER A C 1
ATOM 4292 O O . SER A 1 584 ? -25.699 14.199 26.956 1.00 95.69 584 SER A O 1
ATOM 4294 N N . ALA A 1 585 ? -25.368 12.975 25.101 1.00 96.75 585 ALA A N 1
ATOM 4295 C CA . ALA A 1 585 ? -24.284 13.777 24.544 1.00 96.75 585 ALA A CA 1
ATOM 4296 C C . ALA A 1 585 ? -24.148 13.540 23.033 1.00 96.75 585 ALA A C 1
ATOM 4298 O O . ALA A 1 585 ? -24.413 12.442 22.538 1.00 96.75 585 ALA A O 1
ATOM 4299 N N . ILE A 1 586 ? -23.688 14.567 22.320 1.00 97.44 586 ILE A N 1
ATOM 4300 C CA . ILE A 1 586 ? -23.166 14.452 20.956 1.00 97.44 586 ILE A CA 1
ATOM 4301 C C . ILE A 1 586 ? -21.713 14.903 21.008 1.00 97.44 586 ILE A C 1
ATOM 4303 O O . ILE A 1 586 ? -21.429 15.990 21.507 1.00 97.44 586 ILE A O 1
ATOM 4307 N N . GLU A 1 587 ? -20.807 14.061 20.531 1.00 96.12 587 GLU A N 1
ATOM 4308 C CA . GLU A 1 587 ? -19.364 14.280 20.581 1.00 96.12 587 GLU A CA 1
ATOM 4309 C C . GLU A 1 587 ? -18.790 14.245 19.164 1.00 96.12 587 GLU A C 1
ATOM 4311 O O . GLU A 1 587 ? -19.208 13.421 18.350 1.00 96.12 587 GLU A O 1
ATOM 4316 N N . ILE A 1 588 ? -17.840 15.129 18.869 1.00 95.44 588 ILE A N 1
ATOM 4317 C CA . ILE A 1 588 ? -17.189 15.219 17.557 1.00 95.44 588 ILE A CA 1
ATOM 4318 C C . ILE A 1 588 ? -15.679 15.175 17.750 1.00 95.44 588 ILE A C 1
ATOM 4320 O O . ILE A 1 588 ? -15.155 15.871 18.619 1.00 95.44 588 ILE A O 1
ATOM 4324 N N . ASP A 1 589 ? -15.009 14.360 16.941 1.00 94.50 589 ASP A N 1
ATOM 4325 C CA . ASP A 1 589 ? -13.577 14.476 16.685 1.00 94.50 589 ASP A CA 1
ATOM 4326 C C . ASP A 1 589 ? -13.399 15.251 15.370 1.00 94.50 589 ASP A C 1
ATOM 4328 O O . ASP A 1 589 ? -13.760 14.725 14.310 1.00 94.50 589 ASP A O 1
ATOM 4332 N N . PRO A 1 590 ? -12.933 16.511 15.427 1.00 95.69 590 PRO A N 1
ATOM 4333 C CA . PRO A 1 590 ? -12.847 17.384 14.264 1.00 95.69 590 PRO A CA 1
ATOM 4334 C C . PRO A 1 590 ? -11.630 17.105 13.380 1.00 95.69 590 PRO A C 1
ATOM 4336 O O . PRO A 1 590 ? -11.428 17.852 12.429 1.00 95.69 590 PRO A O 1
ATOM 4339 N N . SER A 1 591 ? -10.802 16.108 13.711 1.00 94.19 591 SER A N 1
ATOM 4340 C CA . SER A 1 591 ? -9.535 15.853 13.023 1.00 94.19 591 SER A CA 1
ATOM 4341 C C . SER A 1 591 ? -9.637 15.759 11.505 1.00 94.19 591 SER A C 1
ATOM 4343 O O . SER A 1 591 ? -10.638 15.291 10.959 1.00 94.19 591 SER A O 1
ATOM 4345 N N . ASN A 1 592 ? -8.535 16.163 10.868 1.00 91.25 592 ASN A N 1
ATOM 4346 C CA . ASN A 1 592 ? -8.216 15.845 9.483 1.00 91.25 592 ASN A CA 1
ATOM 4347 C C . ASN A 1 592 ? -8.238 14.329 9.269 1.00 91.25 592 ASN A C 1
ATOM 4349 O O . ASN A 1 592 ? -7.962 13.558 10.193 1.00 91.25 592 ASN A O 1
ATOM 4353 N N . THR A 1 593 ? -8.567 13.907 8.056 1.00 88.56 593 THR A N 1
ATOM 4354 C CA . THR A 1 593 ? -8.698 12.492 7.714 1.00 88.56 593 THR A CA 1
ATOM 4355 C C . THR A 1 593 ? -8.261 12.251 6.272 1.00 88.56 593 THR A C 1
ATOM 4357 O O . THR A 1 593 ? -7.700 13.143 5.658 1.00 88.56 593 THR A O 1
ATOM 4360 N N . CYS A 1 594 ? -8.420 11.047 5.726 1.00 82.88 594 CYS A N 1
ATOM 4361 C CA . CYS A 1 594 ? -8.109 10.778 4.313 1.00 82.88 594 CYS A CA 1
ATOM 4362 C C . CYS A 1 594 ? -6.668 11.090 3.835 1.00 82.88 594 CYS A C 1
ATOM 4364 O O . CYS A 1 594 ? -6.429 11.273 2.647 1.00 82.88 594 CYS A O 1
ATOM 4366 N N . GLY A 1 595 ? -5.690 11.144 4.748 1.00 75.38 595 GLY A N 1
ATOM 4367 C CA . GLY A 1 595 ? -4.313 11.546 4.421 1.00 75.38 595 GLY A CA 1
ATOM 4368 C C . GLY A 1 595 ? -4.094 13.062 4.337 1.00 75.38 595 GLY A C 1
ATOM 4369 O O . GLY A 1 595 ? -2.966 13.495 4.104 1.00 75.38 595 GLY A O 1
ATOM 4370 N N . ASP A 1 596 ? -5.130 13.864 4.584 1.00 86.31 596 ASP A N 1
ATOM 4371 C CA . ASP A 1 596 ? -5.057 15.320 4.612 1.00 86.31 596 ASP A CA 1
ATOM 4372 C C . ASP A 1 596 ? -4.304 15.837 5.844 1.00 86.31 596 ASP A C 1
ATOM 4374 O O . ASP A 1 596 ? -4.215 15.172 6.881 1.00 86.31 596 ASP A O 1
ATOM 4378 N N . ASP A 1 597 ? -3.753 17.050 5.748 1.00 86.06 597 ASP A N 1
ATOM 4379 C CA . ASP A 1 597 ? -3.022 17.696 6.836 1.00 86.06 597 ASP A CA 1
ATOM 4380 C C . ASP A 1 597 ? -3.955 18.498 7.776 1.00 86.06 597 ASP A C 1
ATOM 4382 O O . ASP A 1 597 ? -5.047 18.906 7.386 1.00 86.06 597 ASP A O 1
ATOM 4386 N N . PRO A 1 598 ? -3.544 18.788 9.029 1.00 94.44 598 PRO A N 1
ATOM 4387 C CA . PRO A 1 598 ? -4.399 19.425 10.043 1.00 94.44 598 PRO A CA 1
ATOM 4388 C C . PRO A 1 598 ? -5.217 20.671 9.637 1.00 94.44 598 PRO A C 1
ATOM 4390 O O . PRO A 1 598 ? -6.293 20.866 10.203 1.00 94.44 598 PRO A O 1
ATOM 4393 N N . PRO A 1 599 ? -4.788 21.536 8.695 1.00 96.69 599 PRO A N 1
ATOM 4394 C CA . PRO A 1 599 ? -5.614 22.637 8.200 1.00 96.69 599 PRO A CA 1
ATOM 4395 C C . PRO A 1 599 ? -6.990 22.253 7.619 1.00 96.69 599 PRO A C 1
ATOM 4397 O O . PRO A 1 599 ? -7.875 23.114 7.621 1.00 96.69 599 PRO A O 1
ATOM 4400 N N . SER A 1 600 ? -7.195 21.024 7.122 1.00 96.69 600 SER A N 1
ATOM 4401 C CA . SER A 1 600 ? -8.492 20.544 6.591 1.00 96.69 600 SER A CA 1
ATOM 4402 C C . SER A 1 600 ? -9.516 20.202 7.676 1.00 96.69 600 SER A C 1
ATOM 4404 O O . SER A 1 600 ? -10.721 20.239 7.414 1.00 96.69 600 SER A O 1
ATOM 4406 N N . ALA A 1 601 ? -9.055 19.956 8.905 1.00 97.38 601 ALA A N 1
ATOM 4407 C CA . ALA A 1 601 ? -9.877 19.621 10.062 1.00 97.38 601 ALA A CA 1
ATOM 4408 C C . ALA A 1 601 ? -11.021 20.622 10.272 1.00 97.38 601 ALA A C 1
ATOM 4410 O O . ALA A 1 601 ? -10.825 21.838 10.157 1.00 97.38 601 ALA A O 1
ATOM 4411 N N . ALA A 1 602 ? -12.209 20.140 10.635 1.00 97.94 602 ALA A N 1
ATOM 4412 C CA . ALA A 1 602 ? -13.356 20.995 10.900 1.00 97.94 602 ALA A CA 1
ATOM 4413 C C . ALA A 1 602 ? -13.069 21.997 12.029 1.00 97.94 602 ALA A C 1
ATOM 4415 O O . ALA A 1 602 ? -12.458 21.684 13.055 1.00 97.94 602 ALA A O 1
ATOM 4416 N N . LYS A 1 603 ? -13.554 23.225 11.846 1.00 97.94 603 LYS A N 1
ATOM 4417 C CA . LYS A 1 603 ? -13.505 24.287 12.854 1.00 97.94 603 LYS A CA 1
ATOM 4418 C C . LYS A 1 603 ? -14.912 24.625 13.319 1.00 97.94 603 LYS A C 1
ATOM 4420 O O . LYS A 1 603 ? -15.286 24.286 14.439 1.00 97.94 603 LYS A O 1
ATOM 4425 N N . ASP A 1 604 ? -15.694 25.261 12.450 1.00 98.06 604 ASP A N 1
ATOM 4426 C CA . ASP A 1 604 ? -17.052 25.685 12.774 1.00 98.06 604 ASP A CA 1
ATOM 4427 C C . ASP A 1 604 ? -18.046 24.608 12.337 1.00 98.06 604 ASP A C 1
ATOM 4429 O O . ASP A 1 604 ? -18.211 24.347 11.142 1.00 98.06 604 ASP A O 1
ATOM 4433 N N . VAL A 1 605 ? -18.742 24.008 13.305 1.00 98.19 605 VAL A N 1
ATOM 4434 C CA . VAL A 1 605 ? -19.772 22.996 13.040 1.00 98.19 605 VAL A CA 1
ATOM 4435 C C . VAL A 1 605 ? -21.098 23.342 13.703 1.00 98.19 605 VAL A C 1
ATOM 4437 O O . VAL A 1 605 ? -21.154 23.936 14.781 1.00 98.19 605 VAL A O 1
ATOM 4440 N N . THR A 1 606 ? -22.194 22.920 13.084 1.00 98.50 606 THR A N 1
ATOM 4441 C CA . THR A 1 606 ? -23.535 22.920 13.674 1.00 98.50 606 THR A CA 1
ATOM 4442 C C . THR A 1 606 ? -24.098 21.512 13.628 1.00 98.50 606 THR A C 1
ATOM 4444 O O . THR A 1 606 ? -24.040 20.857 12.592 1.00 98.50 606 THR A O 1
ATOM 4447 N N . VAL A 1 607 ? -24.673 21.061 14.744 1.00 98.56 607 VAL A N 1
ATOM 4448 C CA . VAL A 1 607 ? -25.412 19.800 14.797 1.00 98.56 607 VAL A CA 1
ATOM 4449 C C . VAL A 1 607 ? -26.888 20.071 15.009 1.00 98.56 607 VAL A C 1
ATOM 4451 O O . VAL A 1 607 ? -27.275 20.844 15.888 1.00 98.56 607 VAL A O 1
ATOM 4454 N N . GLU A 1 608 ? -27.714 19.390 14.227 1.00 98.62 608 GLU A N 1
ATOM 4455 C CA . GLU A 1 608 ? -29.166 19.386 14.340 1.00 98.62 608 GLU A CA 1
ATOM 4456 C C . GLU A 1 608 ? -29.673 17.963 14.588 1.00 98.62 608 GLU A C 1
ATOM 4458 O O . GLU A 1 608 ? -29.065 16.977 14.173 1.00 98.62 608 GLU A O 1
ATOM 4463 N N . THR A 1 609 ? -30.808 17.850 15.265 1.00 98.69 609 THR A N 1
ATOM 4464 C CA . THR A 1 609 ? -31.462 16.575 15.586 1.00 98.69 609 THR A CA 1
ATOM 4465 C C . THR A 1 609 ? -32.900 16.587 15.099 1.00 98.69 609 THR A C 1
ATOM 4467 O O . THR A 1 609 ? -33.528 17.644 15.007 1.00 98.69 609 THR A O 1
ATOM 4470 N N . SER A 1 610 ? -33.432 15.411 14.779 1.00 98.50 610 SER A N 1
ATOM 4471 C CA . SER A 1 610 ? -34.827 15.259 14.378 1.00 98.50 610 SER A CA 1
ATOM 4472 C C . SER A 1 610 ? -35.398 13.908 14.799 1.00 98.50 610 SER A C 1
ATOM 4474 O O . SER A 1 610 ? -34.706 12.887 14.808 1.00 98.50 610 SER A O 1
ATOM 4476 N N . VAL A 1 611 ? -36.690 13.895 15.123 1.00 98.00 611 VAL A N 1
ATOM 4477 C CA . VAL A 1 611 ? -37.463 12.681 15.439 1.00 98.00 611 VAL A CA 1
ATOM 4478 C C . VAL A 1 611 ? -38.141 12.072 14.203 1.00 98.00 611 VAL A C 1
ATOM 4480 O O . VAL A 1 611 ? -38.550 10.909 14.235 1.00 98.00 611 VAL A O 1
ATOM 4483 N N . ASP A 1 612 ? -38.262 12.842 13.115 1.00 96.38 612 ASP A N 1
ATOM 4484 C CA . ASP A 1 612 ? -39.015 12.481 11.904 1.00 96.38 612 ASP A CA 1
ATOM 4485 C C . ASP A 1 612 ? -38.240 12.688 10.587 1.00 96.38 612 ASP A C 1
ATOM 4487 O O . ASP A 1 612 ? -38.658 12.169 9.554 1.00 96.38 612 ASP A O 1
ATOM 4491 N N . GLY A 1 613 ? -37.093 13.375 10.623 1.00 95.94 613 GLY A N 1
ATOM 4492 C CA . GLY A 1 613 ? -36.241 13.667 9.465 1.00 95.94 613 GLY A CA 1
ATOM 4493 C C . GLY A 1 613 ? -36.634 14.934 8.694 1.00 95.94 613 GLY A C 1
ATOM 4494 O O . GLY A 1 613 ? -35.962 15.303 7.732 1.00 95.94 613 GLY A O 1
ATOM 4495 N N . THR A 1 614 ? -37.692 15.624 9.121 1.00 96.12 614 THR A N 1
ATOM 4496 C CA . THR A 1 614 ? -38.257 16.816 8.468 1.00 96.12 614 THR A CA 1
ATOM 4497 C C . THR A 1 614 ? -38.214 18.052 9.364 1.00 96.12 614 THR A C 1
ATOM 4499 O O . THR A 1 614 ? -37.844 19.125 8.893 1.00 96.12 614 THR A O 1
ATOM 4502 N N . ASN A 1 615 ? -38.519 17.906 10.655 1.00 96.38 615 ASN A N 1
ATOM 4503 C CA . ASN A 1 615 ? -38.468 18.976 11.644 1.00 96.38 615 ASN A CA 1
ATOM 4504 C C . ASN A 1 615 ? -37.141 18.907 12.398 1.00 96.38 615 ASN A C 1
ATOM 4506 O O . ASN A 1 615 ? -36.878 17.931 13.105 1.00 96.38 615 ASN A O 1
ATOM 4510 N N . TRP A 1 616 ? -36.307 19.932 12.239 1.00 97.94 616 TRP A N 1
ATOM 4511 C CA . TRP A 1 616 ? -34.947 19.966 12.775 1.00 97.94 616 TRP A CA 1
ATOM 4512 C C . TRP A 1 616 ? -34.841 20.921 13.960 1.00 97.94 616 TRP A C 1
ATOM 4514 O O . TRP A 1 616 ? -35.315 22.056 13.910 1.00 97.94 616 TRP A O 1
ATOM 4524 N N . VAL A 1 617 ? -34.205 20.449 15.031 1.00 97.81 617 VAL A N 1
ATOM 4525 C CA . VAL A 1 617 ? -33.866 21.245 16.211 1.00 97.81 617 VAL A CA 1
ATOM 4526 C C . VAL A 1 617 ? -32.353 21.358 16.281 1.00 97.81 617 VAL A C 1
ATOM 4528 O O . VAL A 1 617 ? -31.652 20.345 16.333 1.00 97.81 617 VAL A O 1
ATOM 4531 N N . LYS A 1 618 ? -31.842 22.590 16.322 1.00 98.19 618 LYS A N 1
ATOM 4532 C CA . LYS A 1 618 ? -30.419 22.847 16.550 1.00 98.19 618 LYS A CA 1
ATOM 4533 C C . LYS A 1 618 ? -30.013 22.267 17.904 1.00 98.19 618 LYS A C 1
ATOM 4535 O O . LYS A 1 618 ? -30.484 22.732 18.936 1.00 98.19 618 LYS A O 1
ATOM 4540 N N . ALA A 1 619 ? -29.150 21.258 17.882 1.00 97.50 619 ALA A N 1
ATOM 4541 C CA . ALA A 1 619 ? -28.679 20.554 19.064 1.00 97.50 619 ALA A CA 1
ATOM 4542 C C . ALA A 1 619 ? -27.444 21.217 19.670 1.00 97.50 619 ALA A C 1
ATOM 4544 O O . ALA A 1 619 ? -27.346 21.293 20.885 1.00 97.50 619 ALA A O 1
ATOM 4545 N N . GLY A 1 620 ? -26.533 21.748 18.855 1.00 97.62 620 GLY A N 1
ATOM 4546 C CA . GLY A 1 620 ? -25.334 22.416 19.356 1.00 97.62 620 GLY A CA 1
ATOM 4547 C C . GLY A 1 620 ? -24.464 22.992 18.246 1.00 97.62 620 GLY A C 1
ATOM 4548 O O . GLY A 1 620 ? -24.756 22.832 17.059 1.00 97.62 620 GLY A O 1
ATOM 4549 N N . THR A 1 621 ? -23.395 23.677 18.641 1.00 97.94 621 THR A N 1
ATOM 4550 C CA . THR A 1 621 ? -22.343 24.179 17.744 1.00 97.94 621 THR A CA 1
ATOM 4551 C C . THR A 1 621 ? -20.973 23.880 18.324 1.00 97.94 621 THR A C 1
ATOM 4553 O O . THR A 1 621 ? -20.820 23.913 19.545 1.00 97.94 621 THR A O 1
ATOM 4556 N N . GLY A 1 622 ? -19.993 23.646 17.457 1.00 96.31 622 GLY A N 1
ATOM 4557 C CA . GLY A 1 622 ? -18.577 23.569 17.812 1.00 96.31 622 GLY A CA 1
ATOM 4558 C C . GLY A 1 622 ? -17.787 24.692 17.142 1.00 96.31 622 GLY A C 1
ATOM 4559 O O . GLY A 1 622 ? -18.117 25.087 16.027 1.00 96.31 622 GLY A O 1
ATOM 4560 N N . ASP A 1 623 ? -16.776 25.192 17.850 1.00 97.00 623 ASP A N 1
ATOM 4561 C CA . ASP A 1 623 ? -15.723 26.086 17.347 1.00 97.00 623 ASP A CA 1
ATOM 4562 C C . ASP A 1 623 ? -14.375 25.464 17.743 1.00 97.00 623 ASP A C 1
ATOM 4564 O O . ASP A 1 623 ? -13.792 25.794 18.781 1.00 97.00 623 ASP A O 1
ATOM 4568 N N . PHE A 1 624 ? -13.949 24.473 16.964 1.00 97.94 624 PHE A N 1
ATOM 4569 C CA . PHE A 1 624 ? -12.791 23.639 17.264 1.00 97.94 624 PHE A CA 1
ATOM 4570 C C . PHE A 1 624 ? -11.471 24.323 16.917 1.00 97.94 624 PHE A C 1
ATOM 4572 O O . PHE A 1 624 ? -11.361 25.113 15.976 1.00 97.94 624 PHE A O 1
ATOM 4579 N N . LYS A 1 625 ? -10.446 24.009 17.703 1.00 96.94 625 LYS A N 1
ATOM 4580 C CA . LYS A 1 625 ? -9.083 24.531 17.586 1.00 96.94 625 LYS A CA 1
ATOM 4581 C C . LYS A 1 625 ? -8.102 23.383 17.318 1.00 96.94 625 LYS A C 1
ATOM 4583 O O . LYS A 1 625 ? -8.460 22.226 17.532 1.00 96.94 625 LYS A O 1
ATOM 4588 N N . PRO A 1 626 ? -6.826 23.670 16.999 1.00 95.75 626 PRO A N 1
ATOM 4589 C CA . PRO A 1 626 ? -5.818 22.619 16.834 1.00 95.75 626 PRO A CA 1
ATOM 4590 C C . PRO A 1 626 ? -5.628 21.750 18.085 1.00 95.75 626 PRO A C 1
ATOM 4592 O O . PRO A 1 626 ? -5.282 20.578 18.000 1.00 95.75 626 PRO A O 1
ATOM 4595 N N . ALA A 1 627 ? -5.911 22.303 19.269 1.00 95.50 627 ALA A N 1
ATOM 4596 C CA . ALA A 1 627 ? -5.908 21.551 20.522 1.00 95.50 627 ALA A CA 1
ATOM 4597 C C . ALA A 1 627 ? -7.048 20.520 20.623 1.00 95.50 627 ALA A C 1
ATOM 4599 O O . ALA A 1 627 ? -7.043 19.712 21.553 1.00 95.50 627 ALA A O 1
ATOM 4600 N N . ASP A 1 628 ? -8.041 20.577 19.731 1.00 95.31 628 ASP A N 1
ATOM 4601 C CA . ASP A 1 628 ? -9.200 19.686 19.678 1.00 95.31 628 ASP A CA 1
ATOM 4602 C C . ASP A 1 628 ? -9.072 18.535 18.682 1.00 95.31 628 ASP A C 1
ATOM 4604 O O . ASP A 1 628 ? -9.977 17.713 18.607 1.00 95.31 628 ASP A O 1
ATOM 4608 N N . LEU A 1 629 ? -7.950 18.439 17.973 1.00 92.31 629 LEU A N 1
ATOM 4609 C CA . LEU A 1 629 ? -7.666 17.318 17.084 1.00 92.31 629 LEU A CA 1
ATOM 4610 C C . LEU A 1 629 ? -7.455 16.020 17.883 1.00 92.31 629 LEU A C 1
ATOM 4612 O O . LEU A 1 629 ? -6.864 16.025 18.967 1.00 92.31 629 LEU A O 1
ATOM 4616 N N . ASN A 1 630 ? -7.898 14.905 17.306 1.00 87.94 630 ASN A N 1
ATOM 4617 C CA . ASN A 1 630 ? -7.730 13.524 17.763 1.00 87.94 630 ASN A CA 1
ATOM 4618 C C . ASN A 1 630 ? -8.426 13.244 19.098 1.00 87.94 630 ASN A C 1
ATOM 4620 O O . ASN A 1 630 ? -7.965 12.430 19.907 1.00 87.94 630 ASN A O 1
ATOM 4624 N N . LYS A 1 631 ? -9.519 13.966 19.365 1.00 89.62 631 LYS A N 1
ATOM 4625 C CA . LYS A 1 631 ? -10.312 13.808 20.582 1.00 89.62 631 LYS A CA 1
ATOM 4626 C C . LYS A 1 631 ? -11.796 14.053 20.328 1.00 89.62 631 LYS A C 1
ATOM 4628 O O . LYS A 1 631 ? -12.212 15.080 19.802 1.00 89.62 631 LYS A O 1
ATOM 4633 N N . LEU A 1 632 ? -12.619 13.135 20.830 1.00 91.25 632 LEU A N 1
ATOM 4634 C CA . LEU A 1 632 ? -14.064 13.323 20.903 1.00 91.25 632 LEU A CA 1
ATOM 4635 C C . LEU A 1 632 ? -14.399 14.412 21.931 1.00 91.25 632 LEU A C 1
ATOM 4637 O O . LEU A 1 632 ? -14.203 14.232 23.135 1.00 91.25 632 LEU A O 1
ATOM 4641 N N . THR A 1 633 ? -14.938 15.528 21.452 1.00 94.56 633 THR A N 1
ATOM 4642 C CA . THR A 1 633 ? -15.331 16.674 22.276 1.00 94.56 633 THR A CA 1
ATOM 4643 C C . THR A 1 633 ? -16.850 16.796 22.313 1.00 94.56 633 THR A C 1
ATOM 4645 O O . THR A 1 633 ? -17.500 16.883 21.271 1.00 94.56 633 THR A O 1
ATOM 4648 N N . ALA A 1 634 ? -17.430 16.792 23.516 1.00 95.88 634 ALA A N 1
ATOM 4649 C CA . ALA A 1 634 ? -18.873 16.908 23.708 1.00 95.88 634 ALA A CA 1
ATOM 4650 C C . ALA A 1 634 ? -19.377 18.323 23.398 1.00 95.88 634 ALA A C 1
ATOM 4652 O O . ALA A 1 634 ? -18.825 19.313 23.879 1.00 95.88 634 ALA A O 1
ATOM 4653 N N . LEU A 1 635 ? -20.470 18.410 22.642 1.00 96.31 635 LEU A N 1
ATOM 4654 C CA . LEU A 1 635 ? -21.191 19.654 22.407 1.00 96.31 635 LEU A CA 1
ATOM 4655 C C . LEU A 1 635 ? -22.117 19.980 23.579 1.00 96.31 635 LEU A C 1
ATOM 4657 O O . LEU A 1 635 ? -22.722 19.097 24.192 1.00 96.31 635 LEU A O 1
ATOM 4661 N N . GLN A 1 636 ? -22.310 21.275 23.826 1.00 96.12 636 GLN A N 1
ATOM 4662 C CA . GLN A 1 636 ? -23.362 21.736 24.722 1.00 96.12 636 GLN A CA 1
ATOM 4663 C C . GLN A 1 636 ? -24.727 21.555 24.047 1.00 96.12 636 GLN A C 1
ATOM 4665 O O . GLN A 1 636 ? -25.041 22.257 23.084 1.00 96.12 636 GLN A O 1
ATOM 4670 N N . LEU A 1 637 ? -25.543 20.634 24.568 1.00 96.75 637 LEU A N 1
ATOM 4671 C CA . LEU A 1 637 ? -26.860 20.342 24.003 1.00 96.75 637 LEU A CA 1
ATOM 4672 C C . LEU A 1 637 ? -27.888 21.434 24.330 1.00 96.75 637 LEU A C 1
ATOM 4674 O O . LEU A 1 637 ? -28.063 21.831 25.485 1.00 96.75 637 LEU A O 1
ATOM 4678 N N . ALA A 1 638 ? -28.604 21.892 23.306 1.00 95.44 638 ALA A N 1
ATOM 4679 C CA . ALA A 1 638 ? -29.699 22.841 23.432 1.00 95.44 638 ALA A CA 1
ATOM 4680 C C . ALA A 1 638 ? -30.975 22.162 23.973 1.00 95.44 638 ALA A C 1
ATOM 4682 O O . ALA A 1 638 ? -31.246 20.999 23.647 1.00 95.44 638 ALA A O 1
ATOM 4683 N N . PRO A 1 639 ? -31.811 22.871 24.754 1.00 93.50 639 PRO A N 1
ATOM 4684 C CA . PRO A 1 639 ? -33.084 22.334 25.229 1.00 93.50 639 PRO A CA 1
ATOM 4685 C C . PRO A 1 639 ? -33.972 21.820 24.086 1.00 93.50 639 PRO A C 1
ATOM 4687 O O . PRO A 1 639 ? -34.094 22.461 23.047 1.00 93.50 639 PRO A O 1
ATOM 4690 N N . GLY A 1 640 ? -34.613 20.665 24.290 1.00 92.94 640 GLY A N 1
ATOM 4691 C CA . GLY A 1 640 ? -35.536 20.068 23.314 1.00 92.94 640 GLY A CA 1
ATOM 4692 C C . GLY A 1 640 ? -34.882 19.274 22.177 1.00 92.94 640 GLY A C 1
ATOM 4693 O O . GLY A 1 640 ? -35.603 18.681 21.384 1.00 92.94 640 GLY A O 1
ATOM 4694 N N . SER A 1 641 ? -33.549 19.204 22.113 1.00 95.50 641 SER A N 1
ATOM 4695 C CA . SER A 1 641 ? -32.819 18.470 21.060 1.00 95.50 641 SER A CA 1
ATOM 4696 C C . SER A 1 641 ? -32.533 16.992 21.374 1.00 95.50 641 SER A C 1
ATOM 4698 O O . SER A 1 641 ? -31.965 16.278 20.557 1.00 95.50 641 SER A O 1
ATOM 4700 N N . ALA A 1 642 ? -32.896 16.518 22.569 1.00 96.69 642 ALA A N 1
ATOM 4701 C CA . ALA A 1 642 ? -32.394 15.245 23.091 1.00 96.69 642 ALA A CA 1
ATOM 4702 C C . ALA A 1 642 ? -33.390 14.075 23.047 1.00 96.69 642 ALA A C 1
ATOM 4704 O O . ALA A 1 642 ? -32.972 12.922 23.057 1.00 96.69 642 ALA A O 1
ATOM 4705 N N . ALA A 1 643 ? -34.699 14.329 23.042 1.00 97.50 643 ALA A N 1
ATOM 4706 C CA . ALA A 1 643 ? -35.697 13.277 23.245 1.00 97.50 643 ALA A CA 1
ATOM 4707 C C . ALA A 1 643 ? -36.073 12.565 21.936 1.00 97.50 643 ALA A C 1
ATOM 4709 O O . ALA A 1 643 ? -36.433 13.219 20.958 1.00 97.50 643 ALA A O 1
ATOM 4710 N N . GLY A 1 644 ? -36.052 11.226 21.932 1.00 97.62 644 GLY A N 1
ATOM 4711 C CA . GLY A 1 644 ? -36.570 10.411 20.824 1.00 97.62 644 GLY A CA 1
ATOM 4712 C C . GLY A 1 644 ? -35.891 10.624 19.466 1.00 97.62 644 GLY A C 1
ATOM 4713 O O . GLY A 1 644 ? -36.517 10.383 18.430 1.00 97.62 644 GLY A O 1
ATOM 4714 N N . VAL A 1 645 ? -34.640 11.087 19.454 1.00 98.50 645 VAL A N 1
ATOM 4715 C CA . VAL A 1 645 ? -33.896 11.455 18.243 1.00 98.50 645 VAL A CA 1
ATOM 4716 C C . VAL A 1 645 ? -33.735 10.241 17.336 1.00 98.50 645 VAL A C 1
ATOM 4718 O O . VAL A 1 645 ? -33.282 9.186 17.772 1.00 98.50 645 VAL A O 1
ATOM 4721 N N . LYS A 1 646 ? -34.089 10.393 16.057 1.00 98.38 646 LYS A N 1
ATOM 4722 C CA . LYS A 1 646 ? -33.898 9.372 15.011 1.00 98.38 646 LYS A CA 1
ATOM 4723 C C . LYS A 1 646 ? -32.913 9.803 13.936 1.00 98.38 646 LYS A C 1
ATOM 4725 O O . LYS A 1 646 ? -32.388 8.948 13.230 1.00 98.38 646 LYS A O 1
ATOM 4730 N N . PHE A 1 647 ? -32.678 11.103 13.801 1.00 98.69 647 PHE A N 1
ATOM 4731 C CA . PHE A 1 647 ? -31.759 11.659 12.824 1.00 98.69 647 PHE A CA 1
ATOM 4732 C C . PHE A 1 647 ? -30.853 12.699 13.466 1.00 98.69 647 PHE A C 1
ATOM 4734 O O . PHE A 1 647 ? -31.300 13.493 14.296 1.00 98.69 647 PHE A O 1
ATOM 4741 N N . VAL A 1 648 ? -29.597 12.706 13.037 1.00 98.56 648 VAL A N 1
ATOM 4742 C CA . VAL A 1 648 ? -28.581 13.686 13.423 1.00 98.56 648 VAL A CA 1
ATOM 4743 C C . VAL A 1 648 ? -27.977 14.243 12.144 1.00 98.56 648 VAL A C 1
ATOM 4745 O O . VAL A 1 648 ? -27.574 13.474 11.277 1.00 98.56 648 VAL A O 1
ATOM 4748 N N . ARG A 1 649 ? -27.929 15.566 12.006 1.00 98.56 649 ARG A N 1
ATOM 4749 C CA . ARG A 1 649 ? -27.271 16.246 10.891 1.00 98.56 649 ARG A CA 1
ATOM 4750 C C . ARG A 1 649 ? -26.076 17.014 11.416 1.00 98.56 649 ARG A C 1
ATOM 4752 O O . ARG A 1 649 ? -26.243 17.886 12.262 1.00 98.56 649 ARG A O 1
ATOM 4759 N N . LEU A 1 650 ? -24.900 16.686 10.903 1.00 98.56 650 LEU A N 1
ATOM 4760 C CA . LEU A 1 650 ? -23.672 17.434 11.116 1.00 98.56 650 LEU A CA 1
ATOM 4761 C C . LEU A 1 650 ? -23.445 18.336 9.907 1.00 98.56 650 LEU A C 1
ATOM 4763 O O . LEU A 1 650 ? -23.391 17.839 8.787 1.00 98.56 650 LEU A O 1
ATOM 4767 N N . THR A 1 651 ? -23.299 19.635 10.145 1.00 98.62 651 THR A N 1
ATOM 4768 C CA . THR A 1 651 ? -22.987 20.642 9.128 1.00 98.62 651 THR A CA 1
ATOM 4769 C C . THR A 1 651 ? -21.654 21.298 9.467 1.00 98.62 651 THR A C 1
ATOM 4771 O O . THR A 1 651 ? -21.514 21.858 10.554 1.00 98.62 651 THR A O 1
ATOM 4774 N N . VAL A 1 652 ? -20.700 21.256 8.541 1.00 98.31 652 VAL A N 1
ATOM 4775 C CA . VAL A 1 652 ? -19.391 21.913 8.622 1.00 98.31 652 VAL A CA 1
ATOM 4776 C C . VAL A 1 652 ? -19.434 23.194 7.794 1.00 98.31 652 VAL A C 1
ATOM 4778 O O . VAL A 1 652 ? -19.870 23.189 6.640 1.00 98.31 652 VAL A O 1
ATOM 4781 N N . SER A 1 653 ? -18.999 24.297 8.396 1.00 97.25 653 SER A N 1
ATOM 4782 C CA . SER A 1 653 ? -19.035 25.634 7.790 1.00 97.25 653 SER A CA 1
ATOM 4783 C C . SER A 1 653 ? -17.648 26.227 7.557 1.00 97.25 653 SER A C 1
ATOM 4785 O O . SER A 1 653 ? -17.517 27.202 6.822 1.00 97.25 653 SER A O 1
ATOM 4787 N N . SER A 1 654 ? -16.614 25.679 8.193 1.00 97.38 654 SER A N 1
ATOM 4788 C CA . SER A 1 654 ? -15.225 26.089 7.994 1.00 97.38 654 SER A CA 1
ATOM 4789 C C . SER A 1 654 ? -14.259 25.008 8.483 1.00 97.38 654 SER A C 1
ATOM 4791 O O . SER A 1 654 ? -14.641 24.118 9.250 1.00 97.38 654 SER A O 1
ATOM 4793 N N . ASN A 1 655 ? -12.997 25.127 8.075 1.00 97.25 655 ASN A N 1
ATOM 4794 C CA . ASN A 1 655 ? -11.891 24.319 8.572 1.00 97.25 655 ASN A CA 1
ATOM 4795 C C . ASN A 1 655 ? -10.865 25.158 9.346 1.00 97.25 655 ASN A C 1
ATOM 4797 O O . ASN A 1 655 ? -11.002 26.374 9.536 1.00 97.25 655 ASN A O 1
ATOM 4801 N N . GLN A 1 656 ? -9.829 24.485 9.828 1.00 97.50 656 GLN A N 1
ATOM 4802 C CA . GLN A 1 656 ? -8.819 25.050 10.706 1.00 97.50 656 GLN A CA 1
ATOM 4803 C C . GLN A 1 656 ? -7.701 25.811 9.981 1.00 97.50 656 GLN A C 1
ATOM 4805 O O . GLN A 1 656 ? -6.837 26.364 10.659 1.00 97.50 656 GLN A O 1
ATOM 4810 N N . LEU A 1 657 ? -7.753 25.966 8.651 1.00 96.00 657 LEU A N 1
ATOM 4811 C CA . LEU A 1 657 ? -6.760 26.696 7.846 1.00 96.00 657 LEU A CA 1
ATOM 4812 C C . LEU A 1 657 ? -6.357 28.060 8.433 1.00 96.00 657 LEU A C 1
ATOM 4814 O O . LEU A 1 657 ? -5.188 28.429 8.402 1.00 96.00 657 LEU A O 1
ATOM 4818 N N . SER A 1 658 ? -7.293 28.793 9.049 1.00 94.38 658 SER A N 1
ATOM 4819 C CA . SER A 1 658 ? -7.006 30.092 9.683 1.00 94.38 658 SER A CA 1
ATOM 4820 C C . SER A 1 658 ? -5.972 30.053 10.824 1.00 94.38 658 SER A C 1
ATOM 4822 O O . SER A 1 658 ? -5.466 31.104 11.209 1.00 94.38 658 SER A O 1
ATOM 4824 N N . PHE A 1 659 ? -5.669 28.876 11.381 1.00 96.38 659 PHE A N 1
ATOM 4825 C CA . PHE A 1 659 ? -4.648 28.686 12.417 1.00 96.38 659 PHE A CA 1
ATOM 4826 C C . PHE A 1 659 ? -3.240 28.439 11.851 1.00 96.38 659 PHE A C 1
ATOM 4828 O O . PHE A 1 659 ? -2.286 28.409 12.625 1.00 96.38 659 PHE A O 1
ATOM 4835 N N . TYR A 1 660 ? -3.106 28.313 10.527 1.00 94.12 660 TYR A N 1
ATOM 4836 C CA . TYR A 1 660 ? -1.865 27.971 9.825 1.00 94.12 660 TYR A CA 1
ATOM 4837 C C . TYR A 1 660 ? -1.526 29.048 8.778 1.00 94.12 660 TYR A C 1
ATOM 4839 O O . TYR A 1 660 ? -1.671 28.824 7.577 1.00 94.12 660 TYR A O 1
ATOM 4847 N N . PRO A 1 661 ? -1.128 30.263 9.207 1.00 89.62 661 PRO A N 1
ATOM 4848 C CA . PRO A 1 661 ? -0.937 31.409 8.310 1.00 89.62 661 PRO A CA 1
ATOM 4849 C C . PRO A 1 661 ? 0.233 31.250 7.325 1.00 89.62 661 PRO A C 1
ATOM 4851 O O . PRO A 1 661 ? 0.340 32.021 6.375 1.00 89.62 661 PRO A O 1
ATOM 4854 N N . ASP A 1 662 ? 1.120 30.284 7.559 1.00 89.31 662 ASP A N 1
ATOM 4855 C CA . ASP A 1 662 ? 2.232 29.895 6.691 1.00 89.31 662 ASP A CA 1
ATOM 4856 C C . ASP A 1 662 ? 1.799 29.009 5.508 1.00 89.31 662 ASP A C 1
ATOM 4858 O O . ASP A 1 662 ? 2.550 28.856 4.544 1.00 89.31 662 ASP A O 1
ATOM 4862 N N . LYS A 1 663 ? 0.583 28.455 5.548 1.00 87.38 663 LYS A N 1
ATOM 4863 C CA . LYS A 1 663 ? 0.007 27.635 4.480 1.00 87.38 663 LYS A CA 1
ATOM 4864 C C . LYS A 1 663 ? -0.864 28.500 3.565 1.00 87.38 663 LYS A C 1
ATOM 4866 O O . LYS A 1 663 ? -1.749 29.218 4.031 1.00 87.38 663 LYS A O 1
ATOM 4871 N N . THR A 1 664 ? -0.627 28.455 2.253 1.00 85.81 664 THR A N 1
ATOM 4872 C CA . THR A 1 664 ? -1.280 29.340 1.274 1.00 85.81 664 THR A CA 1
ATOM 4873 C C . THR A 1 664 ? -2.090 28.545 0.252 1.00 85.81 664 THR A C 1
ATOM 4875 O O . THR A 1 664 ? -1.712 27.453 -0.157 1.00 85.81 664 THR A O 1
ATOM 4878 N N . CYS A 1 665 ? -3.220 29.112 -0.188 1.00 87.12 665 CYS A N 1
ATOM 4879 C CA . CYS A 1 665 ? -4.045 28.534 -1.263 1.00 87.12 665 CYS A CA 1
ATOM 4880 C C . CYS A 1 665 ? -3.736 29.114 -2.649 1.00 87.12 665 CYS A C 1
ATOM 4882 O O . CYS A 1 665 ? -4.346 28.720 -3.637 1.00 87.12 665 CYS A O 1
ATOM 4884 N N . SER A 1 666 ? -2.838 30.097 -2.717 1.00 81.94 666 SER A N 1
ATOM 4885 C CA . SER A 1 666 ? -2.492 30.833 -3.929 1.00 81.94 666 SER A CA 1
ATOM 4886 C C . SER A 1 666 ? -0.978 31.068 -3.965 1.00 81.94 666 SER A C 1
ATOM 4888 O O . SER A 1 666 ? -0.409 31.402 -2.921 1.00 81.94 666 SER A O 1
ATOM 4890 N N . PRO A 1 667 ? -0.320 30.948 -5.137 1.00 74.56 667 PRO A N 1
ATOM 4891 C CA . PRO A 1 667 ? -0.899 30.647 -6.457 1.00 74.56 667 PRO A CA 1
ATOM 4892 C C . PRO A 1 667 ? -1.295 29.173 -6.663 1.00 74.56 667 PRO A C 1
ATOM 4894 O O . PRO A 1 667 ? -2.017 28.880 -7.609 1.00 74.56 667 PRO A O 1
ATOM 4897 N N . GLN A 1 668 ? -0.849 28.270 -5.785 1.00 75.44 668 GLN A N 1
ATOM 4898 C CA . GLN A 1 668 ? -1.261 26.866 -5.709 1.00 75.44 668 GLN A CA 1
ATOM 4899 C C . GLN A 1 668 ? -1.452 26.475 -4.233 1.00 75.44 668 GLN A C 1
ATOM 4901 O O . GLN A 1 668 ? -0.773 27.056 -3.380 1.00 75.44 668 GLN A O 1
ATOM 4906 N N . PRO A 1 669 ? -2.353 25.530 -3.916 1.00 80.12 669 PRO A N 1
ATOM 4907 C CA . PRO A 1 669 ? -2.509 24.993 -2.567 1.00 80.12 669 PRO A CA 1
ATOM 4908 C C . PRO A 1 669 ? -1.222 24.362 -2.031 1.00 80.12 669 PRO A C 1
ATOM 4910 O O . PRO A 1 669 ? -0.631 23.510 -2.686 1.00 80.12 669 PRO A O 1
ATOM 4913 N N . THR A 1 670 ? -0.816 24.733 -0.816 1.00 83.62 670 THR A N 1
ATOM 4914 C CA . THR A 1 670 ? 0.288 24.078 -0.084 1.00 83.62 670 THR A CA 1
ATOM 4915 C C . THR A 1 670 ? -0.193 23.195 1.074 1.00 83.62 670 THR A C 1
ATOM 4917 O O . THR A 1 670 ? 0.603 22.769 1.912 1.00 83.62 670 THR A O 1
ATOM 4920 N N . THR A 1 671 ? -1.506 22.965 1.153 1.00 90.94 671 THR A N 1
ATOM 4921 C CA . THR A 1 671 ? -2.194 22.233 2.224 1.00 90.94 671 THR A CA 1
ATOM 4922 C C . THR A 1 671 ? -3.554 21.725 1.742 1.00 90.94 671 THR A C 1
ATOM 4924 O O . THR A 1 671 ? -4.213 22.379 0.923 1.00 90.94 671 THR A O 1
ATOM 4927 N N . ALA A 1 672 ? -4.005 20.604 2.303 1.00 92.44 672 ALA A N 1
ATOM 4928 C CA . ALA A 1 672 ? -5.329 20.040 2.082 1.00 92.44 672 ALA A CA 1
ATOM 4929 C C . ALA A 1 672 ? -6.447 20.969 2.573 1.00 92.44 672 ALA A C 1
ATOM 4931 O O . ALA A 1 672 ? -7.516 21.024 1.971 1.00 92.44 672 ALA A O 1
ATOM 4932 N N . GLY A 1 673 ? -6.195 21.812 3.583 1.00 94.62 673 GLY A N 1
ATOM 4933 C CA . GLY A 1 673 ? -7.184 22.784 4.073 1.00 94.62 673 GLY A CA 1
ATOM 4934 C C . GLY A 1 673 ? -7.621 23.836 3.047 1.00 94.62 673 GLY A C 1
ATOM 4935 O O . GLY A 1 673 ? -8.610 24.543 3.246 1.00 94.62 673 GLY A O 1
ATOM 4936 N N . CYS A 1 674 ? -6.929 23.955 1.918 1.00 95.12 674 CYS A N 1
ATOM 4937 C CA . CYS A 1 674 ? -7.395 24.770 0.802 1.00 95.12 674 CYS A CA 1
ATOM 4938 C C . CYS A 1 674 ? -8.482 24.082 -0.031 1.00 95.12 674 CYS A C 1
ATOM 4940 O O . CYS A 1 674 ? -9.280 24.780 -0.661 1.00 95.12 674 CYS A O 1
ATOM 4942 N N . LEU A 1 675 ? -8.522 22.752 -0.008 1.00 95.12 675 LEU A N 1
ATOM 4943 C CA . LEU A 1 675 ? -9.308 21.904 -0.898 1.00 95.12 675 LEU A CA 1
ATOM 4944 C C . LEU A 1 675 ? -10.408 21.129 -0.175 1.00 95.12 675 LEU A C 1
ATOM 4946 O O . LEU A 1 675 ? -11.432 20.869 -0.799 1.00 95.12 675 LEU A O 1
ATOM 4950 N N . TYR A 1 676 ? -10.244 20.837 1.118 1.00 97.38 676 TYR A N 1
ATOM 4951 C CA . TYR A 1 676 ? -11.107 19.892 1.826 1.00 97.38 676 TYR A CA 1
ATOM 4952 C C . TYR A 1 676 ? -11.606 20.392 3.188 1.00 97.38 676 TYR A C 1
ATOM 4954 O O . TYR A 1 676 ? -11.051 21.3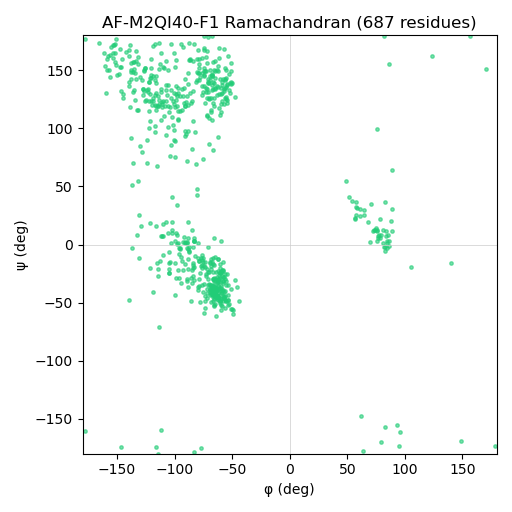18 3.801 1.00 97.38 676 TYR A O 1
ATOM 4962 N N . LEU A 1 677 ? -12.715 19.793 3.621 1.00 97.69 677 LEU A N 1
ATOM 4963 C CA . LEU A 1 677 ? -13.307 19.900 4.952 1.00 97.69 677 LEU A CA 1
ATOM 4964 C C . LEU A 1 677 ? -13.418 18.494 5.547 1.00 97.69 677 LEU A C 1
ATOM 4966 O O . LEU A 1 677 ? -14.118 17.656 4.978 1.00 97.69 677 LEU A O 1
ATOM 4970 N N . ASP A 1 678 ? -12.826 18.286 6.721 1.00 96.94 678 ASP A N 1
ATOM 4971 C CA . ASP A 1 678 ? -12.729 16.951 7.315 1.00 96.94 678 ASP A CA 1
ATOM 4972 C C . ASP A 1 678 ? -13.394 16.845 8.682 1.00 96.94 678 ASP A C 1
ATOM 4974 O O . ASP A 1 678 ? -13.340 17.762 9.506 1.00 96.94 678 ASP A O 1
ATOM 4978 N N . VAL A 1 679 ? -13.972 15.677 8.954 1.00 96.19 679 VAL A N 1
ATOM 4979 C CA . VAL A 1 679 ? -14.393 15.260 10.292 1.00 96.19 679 VAL A CA 1
ATOM 4980 C C . VAL A 1 679 ? -14.036 13.798 10.497 1.00 96.19 679 VAL A C 1
ATOM 4982 O O . VAL A 1 679 ? -14.596 12.913 9.852 1.00 96.19 679 VAL A O 1
ATOM 4985 N N . GLN A 1 680 ? -13.178 13.521 11.470 1.00 91.88 680 GLN A N 1
ATOM 4986 C CA . GLN A 1 680 ? -12.757 12.158 11.768 1.00 91.88 680 GLN A CA 1
ATOM 4987 C C . GLN A 1 680 ? -13.884 11.297 12.351 1.00 91.88 680 GLN A C 1
ATOM 4989 O O . GLN A 1 680 ? -14.018 10.124 11.998 1.00 91.88 680 GLN A O 1
ATOM 4994 N N . LYS A 1 681 ? -14.687 11.834 13.281 1.00 91.62 681 LYS A N 1
ATOM 4995 C CA . LYS A 1 681 ? -15.684 11.013 13.984 1.00 91.62 681 LYS A CA 1
ATOM 4996 C C . LYS A 1 681 ? -16.860 11.795 14.549 1.00 91.62 681 LYS A C 1
ATOM 4998 O O . LYS A 1 681 ? -16.697 12.871 15.118 1.00 91.62 681 LYS A O 1
ATOM 5003 N N . LEU A 1 682 ? -18.039 11.175 14.499 1.00 93.94 682 LEU A N 1
ATOM 5004 C CA . LEU A 1 682 ? -19.246 11.617 15.195 1.00 93.94 682 LEU A CA 1
ATOM 5005 C C . LEU A 1 682 ? -19.737 10.516 16.141 1.00 93.94 682 LEU A C 1
ATOM 5007 O O . LEU A 1 682 ? -19.923 9.364 15.740 1.00 93.94 682 LEU A O 1
ATOM 5011 N N . ALA A 1 683 ? -19.986 10.873 17.400 1.00 94.56 683 ALA A N 1
ATOM 5012 C CA . ALA A 1 683 ? -20.552 9.964 18.382 1.00 94.56 683 ALA A CA 1
ATOM 5013 C C . ALA A 1 683 ? -21.841 10.500 19.008 1.00 94.56 683 ALA A C 1
ATOM 5015 O O . ALA A 1 683 ? -21.919 11.644 19.452 1.00 94.56 683 ALA A O 1
ATOM 5016 N N . VAL A 1 684 ? -22.855 9.637 19.074 1.00 96.38 684 VAL A N 1
ATOM 5017 C CA . VAL A 1 684 ? -24.150 9.921 19.706 1.00 96.38 684 VAL A CA 1
ATOM 5018 C C . VAL A 1 684 ? -24.311 9.007 20.912 1.00 96.38 684 VAL A C 1
ATOM 5020 O O . VAL A 1 684 ? -24.316 7.780 20.787 1.00 96.38 684 VAL A O 1
ATOM 5023 N N . ARG A 1 685 ? -24.440 9.613 22.092 1.00 95.44 685 ARG A N 1
ATOM 5024 C CA . ARG A 1 685 ? -24.552 8.935 23.389 1.00 95.44 685 ARG A CA 1
ATOM 5025 C C . ARG A 1 685 ? -25.975 9.007 23.896 1.00 95.44 685 ARG A C 1
ATOM 5027 O O . ARG A 1 685 ? -26.674 9.980 23.627 1.00 95.44 685 ARG A O 1
ATOM 5034 N N . GLY A 1 686 ? -26.392 8.010 24.664 1.00 93.81 686 GLY A N 1
ATOM 5035 C CA . GLY A 1 686 ? -27.716 7.999 25.270 1.00 93.81 686 GLY A CA 1
ATOM 5036 C C . GLY A 1 686 ? -28.274 6.599 25.439 1.00 93.81 686 GLY A C 1
ATOM 5037 O O . GLY A 1 686 ? -27.576 5.601 25.248 1.00 93.81 686 GLY A O 1
ATOM 5038 N N . ALA A 1 687 ? -29.559 6.548 25.765 1.00 92.19 687 ALA A N 1
ATOM 5039 C CA . ALA A 1 687 ? -30.316 5.312 25.900 1.00 92.19 687 ALA A CA 1
ATOM 5040 C C . ALA A 1 687 ? -31.382 5.217 24.797 1.00 92.19 687 ALA A C 1
ATOM 5042 O O . ALA A 1 687 ? -31.827 6.254 24.297 1.00 92.19 687 ALA A O 1
ATOM 5043 N N . PRO A 1 688 ? -31.831 4.006 24.424 1.00 92.12 688 PRO A N 1
ATOM 5044 C CA . PRO A 1 688 ? -33.010 3.842 23.577 1.00 92.12 688 PRO A CA 1
ATOM 5045 C C . PRO A 1 688 ? -34.205 4.626 24.139 1.00 92.12 688 PRO A C 1
ATOM 5047 O O . PRO A 1 688 ? -34.387 4.663 25.359 1.00 92.12 688 PRO A O 1
ATOM 5050 N N . ALA A 1 689 ? -34.974 5.271 23.255 1.00 89.44 689 ALA A N 1
ATOM 5051 C CA . ALA A 1 689 ? -36.094 6.127 23.647 1.00 89.44 689 ALA A CA 1
ATOM 5052 C C . ALA A 1 689 ? -37.374 5.380 24.026 1.00 89.44 689 ALA A C 1
ATOM 5054 O O . ALA A 1 689 ? -37.648 4.320 23.413 1.00 89.44 689 ALA A O 1
#